Protein AF-0000000086526170 (afdb_homodimer)

Structure (mmCIF, N/CA/C/O backbone):
data_AF-0000000086526170-model_v1
#
loop_
_entity.id
_entity.type
_entity.pdbx_description
1 polymer 'Uncharacterized protein'
#
loop_
_atom_site.group_PDB
_atom_site.id
_atom_site.type_symbol
_atom_site.label_atom_id
_atom_site.label_alt_id
_atom_site.label_comp_id
_atom_site.label_asym_id
_atom_site.label_entity_id
_atom_site.label_seq_id
_atom_site.pdbx_PDB_ins_code
_atom_site.Cartn_x
_atom_site.Cartn_y
_atom_site.Cartn_z
_atom_site.occupancy
_atom_site.B_iso_or_equiv
_atom_site.auth_seq_id
_atom_site.auth_comp_id
_atom_site.auth_asym_id
_atom_site.auth_atom_id
_atom_site.pdbx_PDB_model_num
ATOM 1 N N . MET A 1 1 ? -28.219 -15.906 -1.294 1 28.83 1 MET A N 1
ATOM 2 C CA . MET A 1 1 ? -27.891 -16.219 -2.682 1 28.83 1 MET A CA 1
ATOM 3 C C . MET A 1 1 ? -26.672 -17.141 -2.758 1 28.83 1 MET A C 1
ATOM 5 O O . MET A 1 1 ? -25.672 -16.922 -2.064 1 28.83 1 MET A O 1
ATOM 9 N N . THR A 1 2 ? -26.734 -18.359 -3.404 1 30.91 2 THR A N 1
ATOM 10 C CA . THR A 1 2 ? -25.922 -19.578 -3.369 1 30.91 2 THR A CA 1
ATOM 11 C C . THR A 1 2 ? -24.547 -19.328 -4.008 1 30.91 2 THR A C 1
ATOM 13 O O . THR A 1 2 ? -24.469 -18.812 -5.121 1 30.91 2 THR A O 1
ATOM 16 N N . LEU A 1 3 ? -23.516 -19.047 -3.254 1 44.66 3 LEU A N 1
ATOM 17 C CA . LEU A 1 3 ? -22.156 -19.156 -3.744 1 44.66 3 LEU A CA 1
ATOM 18 C C . LEU A 1 3 ? -22.047 -20.188 -4.863 1 44.66 3 LEU A C 1
ATOM 20 O O . LEU A 1 3 ? -22.844 -21.109 -4.934 1 44.66 3 LEU A O 1
ATOM 24 N N . PRO A 1 4 ? -21.297 -19.781 -5.973 1 40.31 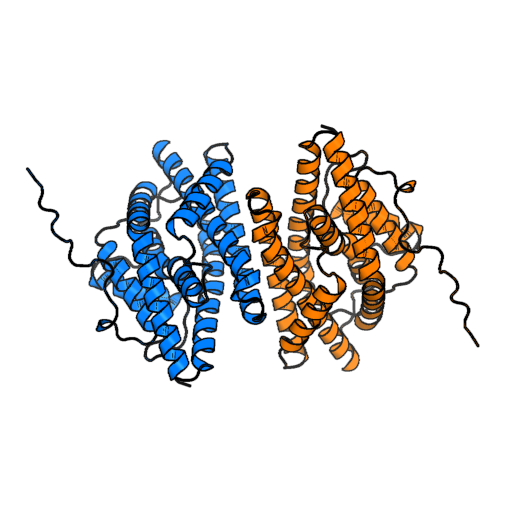4 PRO A N 1
ATOM 25 C CA . PRO A 1 4 ? -21.172 -20.844 -6.969 1 40.31 4 PRO A CA 1
ATOM 26 C C . PRO A 1 4 ? -21.094 -22.234 -6.344 1 40.31 4 PRO A C 1
ATOM 28 O O . PRO A 1 4 ? -20.578 -22.406 -5.238 1 40.31 4 PRO A O 1
ATOM 31 N N . ILE A 1 5 ? -21.75 -23.125 -6.848 1 37.59 5 ILE A N 1
ATOM 32 C CA . ILE A 1 5 ? -21.766 -24.531 -6.457 1 37.59 5 ILE A CA 1
ATOM 33 C C . ILE A 1 5 ? -20.328 -25.062 -6.422 1 37.59 5 ILE A C 1
ATOM 35 O O . ILE A 1 5 ? -19.609 -24.969 -7.41 1 37.59 5 ILE A O 1
ATOM 39 N N . GLY A 1 6 ? -19.781 -25.234 -5.133 1 40.94 6 GLY A N 1
ATOM 40 C CA . GLY A 1 6 ? -18.438 -25.734 -4.887 1 40.94 6 GLY A CA 1
ATOM 41 C C . GLY A 1 6 ? -17.547 -24.734 -4.164 1 40.94 6 GLY A C 1
ATOM 42 O O . GLY A 1 6 ? -16.406 -25.031 -3.846 1 40.94 6 GLY A O 1
ATOM 43 N N . ALA A 1 7 ? -17.906 -23.531 -4.238 1 45.88 7 ALA A N 1
ATOM 44 C CA . ALA A 1 7 ? -17.109 -22.609 -3.426 1 45.88 7 ALA A CA 1
ATOM 45 C C . ALA A 1 7 ? -17.141 -23 -1.954 1 45.88 7 ALA A C 1
ATOM 47 O O . ALA A 1 7 ? -18.188 -23.359 -1.419 1 45.88 7 ALA A O 1
ATOM 48 N N . PRO A 1 8 ? -15.984 -23.219 -1.424 1 47.62 8 PRO A N 1
ATOM 49 C CA . PRO A 1 8 ? -15.977 -23.594 -0.005 1 47.62 8 PRO A CA 1
ATOM 50 C C . PRO A 1 8 ? -16.719 -22.578 0.866 1 47.62 8 PRO A C 1
ATOM 52 O O . PRO A 1 8 ? -16.812 -21.406 0.5 1 47.62 8 PRO A O 1
ATOM 55 N N . ARG A 1 9 ? -17.328 -22.984 1.893 1 54.94 9 ARG A N 1
ATOM 56 C CA . ARG A 1 9 ? -18 -22.156 2.883 1 54.94 9 ARG A CA 1
ATOM 57 C C . ARG A 1 9 ? -17.062 -21.078 3.416 1 54.94 9 ARG A C 1
ATOM 59 O O . ARG A 1 9 ? -17.5 -19.938 3.662 1 54.94 9 ARG A O 1
ATOM 66 N N . GLU A 1 10 ? -15.781 -21.438 3.488 1 81.25 10 GLU A N 1
ATOM 67 C CA . GLU A 1 10 ? -14.828 -20.422 3.949 1 81.25 10 GLU A CA 1
ATOM 68 C C . GLU A 1 10 ? -13.523 -20.5 3.162 1 81.25 10 GLU A C 1
ATOM 70 O O . GLU A 1 10 ? -12.836 -21.516 3.186 1 81.25 10 GLU A O 1
ATOM 75 N N . TRP A 1 11 ? -13.383 -19.609 2.256 1 91.69 11 TRP A N 1
ATOM 76 C CA . TRP A 1 11 ? -12.133 -19.516 1.52 1 91.69 11 TRP A CA 1
ATOM 77 C C . TRP A 1 11 ? -11.016 -18.984 2.412 1 91.69 11 TRP A C 1
ATOM 79 O O . TRP A 1 11 ? -11.062 -17.844 2.859 1 91.69 11 TRP A O 1
ATOM 89 N N . ASN A 1 12 ? -10.055 -19.828 2.789 1 92.88 12 ASN A N 1
ATOM 90 C CA . ASN A 1 12 ? -8.898 -19.438 3.592 1 92.88 12 ASN A CA 1
ATOM 91 C C . ASN A 1 12 ? -7.668 -20.281 3.244 1 92.88 12 ASN A C 1
ATOM 93 O O . ASN A 1 12 ? -7.719 -21.125 2.354 1 92.88 12 ASN A O 1
ATOM 97 N N . GLY A 1 13 ? -6.641 -20.047 3.867 1 92.62 13 GLY A N 1
ATOM 98 C CA . GLY A 1 13 ? -5.383 -20.719 3.592 1 92.62 13 GLY A CA 1
ATOM 99 C C . GLY A 1 13 ? -5.445 -22.219 3.822 1 92.62 13 GLY A C 1
ATOM 100 O O . GLY A 1 13 ? -4.82 -23 3.094 1 92.62 13 GLY A O 1
ATOM 101 N N . GLN A 1 14 ? -6.199 -22.609 4.82 1 93.06 14 GLN A N 1
ATOM 102 C CA . GLN A 1 14 ? -6.34 -24.047 5.113 1 93.06 14 GLN A CA 1
ATOM 103 C C . GLN A 1 14 ? -7.047 -24.766 3.971 1 93.06 14 GLN A C 1
ATOM 105 O O . GLN A 1 14 ? -6.641 -25.859 3.584 1 93.06 14 GLN A O 1
ATOM 110 N N . PHE A 1 15 ? -8.086 -24.188 3.506 1 95.62 15 PHE A N 1
ATOM 111 C CA . PHE A 1 15 ? -8.789 -24.75 2.355 1 95.62 15 PHE A CA 1
ATOM 112 C C . PHE A 1 15 ? -7.863 -24.844 1.149 1 95.62 15 PHE A C 1
ATOM 114 O O . PHE A 1 15 ? -7.809 -25.875 0.487 1 95.62 15 PHE A O 1
ATOM 121 N N . GLU A 1 16 ? -7.102 -23.797 0.875 1 96.56 16 GLU A N 1
ATOM 122 C CA . GLU A 1 16 ? -6.211 -23.75 -0.28 1 96.56 16 GLU A CA 1
ATOM 123 C C . GLU A 1 16 ? -5.148 -24.844 -0.206 1 96.56 16 GLU A C 1
ATOM 125 O O . GLU A 1 16 ? -4.898 -25.547 -1.191 1 96.56 16 GLU A O 1
ATOM 130 N N . GLU A 1 17 ? -4.562 -24.953 0.935 1 96 17 GLU A N 1
ATOM 131 C CA . GLU A 1 17 ? -3.498 -25.938 1.095 1 96 17 GLU A CA 1
ATOM 132 C C . GLU A 1 17 ? -4.043 -27.359 0.994 1 96 17 GLU A C 1
ATOM 134 O O . GLU A 1 17 ? -3.42 -28.234 0.376 1 96 17 GLU A O 1
ATOM 139 N N . ALA A 1 18 ? -5.184 -27.641 1.654 1 96.88 18 ALA A N 1
ATOM 140 C CA . ALA A 1 18 ? -5.801 -28.953 1.577 1 96.88 18 ALA A CA 1
ATOM 141 C C . ALA A 1 18 ? -6.141 -29.312 0.135 1 96.88 18 ALA A C 1
ATOM 143 O O . ALA A 1 18 ? -5.91 -30.453 -0.3 1 96.88 18 ALA A O 1
ATOM 144 N N . LEU A 1 19 ? -6.711 -28.391 -0.515 1 97.31 19 LEU A N 1
ATOM 145 C CA . LEU A 1 19 ? -7.055 -28.609 -1.915 1 97.31 19 LEU A CA 1
ATOM 146 C C . LEU A 1 19 ? -5.805 -28.891 -2.74 1 97.31 19 LEU A C 1
ATOM 148 O O . LEU A 1 19 ? -5.816 -29.766 -3.607 1 97.31 19 LEU A O 1
ATOM 152 N N . PHE A 1 20 ? -4.773 -28.172 -2.492 1 98.31 20 PHE A N 1
ATOM 153 C CA . PHE A 1 20 ? -3.543 -28.391 -3.24 1 98.31 20 PHE A CA 1
ATOM 154 C C . PHE A 1 20 ? -3.02 -29.797 -3.021 1 98.31 20 PHE A C 1
ATOM 156 O O . PHE A 1 20 ? -2.588 -30.453 -3.969 1 98.31 20 PHE A O 1
ATOM 163 N N . LEU A 1 21 ? -2.969 -30.203 -1.79 1 98.56 21 LEU A N 1
ATOM 164 C CA . LEU A 1 21 ? -2.477 -31.547 -1.49 1 98.56 21 LEU A CA 1
ATOM 165 C C . LEU A 1 21 ? -3.305 -32.594 -2.215 1 98.56 21 LEU A C 1
ATOM 167 O O . LEU A 1 21 ? -2.756 -33.562 -2.746 1 98.56 21 LEU A O 1
ATOM 171 N N . ASP A 1 22 ? -4.602 -32.406 -2.209 1 98.12 22 ASP A N 1
ATOM 172 C CA . ASP A 1 22 ? -5.473 -33.312 -2.941 1 98.12 22 ASP A CA 1
ATOM 173 C C . ASP A 1 22 ? -5.113 -33.344 -4.426 1 98.12 22 ASP A C 1
ATOM 175 O O . ASP A 1 22 ? -5.008 -34.438 -5.023 1 98.12 22 ASP A O 1
ATOM 179 N N . VAL A 1 23 ? -4.906 -32.219 -4.984 1 97.94 23 VAL A N 1
ATOM 180 C CA . VAL A 1 23 ? -4.586 -32.094 -6.406 1 97.94 23 VAL A CA 1
ATOM 181 C C . VAL A 1 23 ? -3.223 -32.719 -6.688 1 97.94 23 VAL A C 1
ATOM 183 O O . VAL A 1 23 ? -3.074 -33.5 -7.625 1 97.94 23 VAL A O 1
ATOM 186 N N . ALA A 1 24 ? -2.248 -32.312 -5.879 1 98.44 24 ALA A N 1
ATOM 187 C CA . ALA A 1 24 ? -0.89 -32.812 -6.074 1 98.44 24 ALA A CA 1
ATOM 188 C C . ALA A 1 24 ? -0.852 -34.344 -6.016 1 98.44 24 ALA A C 1
ATOM 190 O O . ALA A 1 24 ? -0.197 -35 -6.84 1 98.44 24 ALA A O 1
ATOM 191 N N . ARG A 1 25 ? -1.596 -34.938 -5.164 1 98.25 25 ARG A N 1
ATOM 192 C CA . ARG A 1 25 ? -1.533 -36.375 -4.906 1 98.25 25 ARG A CA 1
ATOM 193 C C . ARG A 1 25 ? -2.307 -37.156 -5.961 1 98.25 25 ARG A C 1
ATOM 195 O O . ARG A 1 25 ? -2.16 -38.375 -6.07 1 98.25 25 ARG A O 1
ATOM 202 N N . ARG A 1 26 ? -3.178 -36.531 -6.703 1 97.56 26 ARG A N 1
ATOM 203 C CA . ARG A 1 26 ? -3.768 -37.156 -7.875 1 97.56 26 ARG A CA 1
ATOM 204 C C . ARG A 1 26 ? -2.699 -37.5 -8.914 1 97.56 26 ARG A C 1
ATOM 206 O O . ARG A 1 26 ? -2.842 -38.438 -9.672 1 97.56 26 ARG A O 1
ATOM 213 N N . HIS A 1 27 ? -1.649 -36.719 -8.938 1 97.06 27 HIS A N 1
ATOM 214 C CA . HIS A 1 27 ? -0.6 -36.875 -9.938 1 97.06 27 HIS A CA 1
ATOM 215 C C . HIS A 1 27 ? 0.65 -37.5 -9.328 1 97.06 27 HIS A C 1
ATOM 217 O O . HIS A 1 27 ? 1.419 -38.156 -10.023 1 97.06 27 HIS A O 1
ATOM 223 N N . ARG A 1 28 ? 0.835 -37.25 -8.086 1 97.12 28 ARG A N 1
ATOM 224 C CA . ARG A 1 28 ? 1.931 -37.781 -7.293 1 97.12 28 ARG A CA 1
ATOM 225 C C . ARG A 1 28 ? 1.433 -38.312 -5.941 1 97.12 28 ARG A C 1
ATOM 227 O O . ARG A 1 28 ? 1.545 -37.594 -4.934 1 97.12 28 ARG A O 1
ATOM 234 N N . PRO A 1 29 ? 1.065 -39.531 -5.867 1 97.12 29 PRO A N 1
ATOM 235 C CA . PRO A 1 29 ? 0.417 -40.062 -4.668 1 97.12 29 PRO A CA 1
ATOM 236 C C . PRO A 1 29 ? 1.277 -39.906 -3.416 1 97.12 29 PRO A C 1
ATOM 238 O O . PRO A 1 29 ? 0.747 -39.781 -2.309 1 97.12 29 PRO A O 1
ATOM 241 N N . ASP A 1 30 ? 2.57 -39.844 -3.551 1 95.88 30 ASP A N 1
ATOM 242 C CA . ASP A 1 30 ? 3.457 -39.75 -2.395 1 95.88 30 ASP A CA 1
ATOM 243 C C . ASP A 1 30 ? 3.914 -38.312 -2.141 1 95.88 30 ASP A C 1
ATOM 245 O O . ASP A 1 30 ? 4.922 -38.094 -1.464 1 95.88 30 ASP A O 1
ATOM 249 N N . PHE A 1 31 ? 3.26 -37.344 -2.746 1 97.94 31 PHE A N 1
ATOM 250 C CA . PHE A 1 31 ? 3.625 -35.938 -2.516 1 97.94 31 PHE A CA 1
ATOM 251 C C . PHE A 1 31 ? 3.549 -35.594 -1.031 1 97.94 31 PHE A C 1
ATOM 253 O O . PHE A 1 31 ? 2.525 -35.844 -0.386 1 97.94 31 PHE A O 1
ATOM 260 N N . PRO A 1 32 ? 4.496 -35.031 -0.467 1 97.5 32 PRO A N 1
ATOM 261 C CA . PRO A 1 32 ? 4.547 -34.844 0.983 1 97.5 32 PRO A CA 1
ATOM 262 C C . PRO A 1 32 ? 3.695 -33.656 1.445 1 97.5 32 PRO A C 1
ATOM 264 O O . PRO A 1 32 ? 3.568 -32.656 0.726 1 97.5 32 PRO A O 1
ATOM 267 N N . ALA A 1 33 ? 3.172 -33.719 2.609 1 96.81 33 ALA A N 1
ATOM 268 C CA . ALA A 1 33 ? 2.424 -32.625 3.217 1 96.81 33 ALA A CA 1
ATOM 269 C C . ALA A 1 33 ? 3.367 -31.578 3.797 1 96.81 33 ALA A C 1
ATOM 271 O O . ALA A 1 33 ? 3.002 -30.406 3.914 1 96.81 33 ALA A O 1
ATOM 272 N N . LYS A 1 34 ? 4.484 -31.984 4.23 1 94.69 34 LYS A N 1
ATOM 273 C CA . LYS A 1 34 ? 5.527 -31.125 4.789 1 94.69 34 LYS A CA 1
ATOM 274 C C . LYS A 1 34 ? 6.91 -31.703 4.547 1 94.69 34 LYS A C 1
ATOM 276 O O . LYS A 1 34 ? 7.039 -32.875 4.172 1 94.69 34 LYS A O 1
ATOM 281 N N . LEU A 1 35 ? 7.848 -30.906 4.754 1 93.44 35 LEU A N 1
ATOM 282 C CA . LEU A 1 35 ? 9.227 -31.375 4.625 1 93.44 35 LEU A CA 1
ATOM 283 C C . LEU A 1 35 ? 9.578 -32.344 5.75 1 93.44 35 LEU A C 1
ATOM 285 O O . LEU A 1 35 ? 9.211 -32.125 6.906 1 93.44 35 LEU A O 1
ATOM 289 N N . ALA A 1 36 ? 10.289 -33.375 5.336 1 90.56 36 ALA A N 1
ATOM 290 C CA . ALA A 1 36 ? 10.789 -34.312 6.332 1 90.56 36 ALA A CA 1
ATOM 291 C C . ALA A 1 36 ? 12 -33.75 7.066 1 90.56 36 ALA A C 1
ATOM 293 O O . ALA A 1 36 ? 12.195 -34 8.25 1 90.56 36 ALA A O 1
ATOM 294 N N . THR A 1 37 ? 12.82 -33.062 6.375 1 92.81 37 THR A N 1
ATOM 295 C CA . THR A 1 37 ? 14.039 -32.438 6.887 1 92.81 37 THR A CA 1
ATOM 296 C C . THR A 1 37 ? 14.102 -30.969 6.492 1 92.81 37 THR A C 1
ATOM 298 O O . THR A 1 37 ? 13.852 -30.625 5.336 1 92.81 37 THR A O 1
ATOM 301 N N . PRO A 1 38 ? 14.43 -30.141 7.484 1 91.69 38 PRO A N 1
ATOM 302 C CA . PRO A 1 38 ? 14.57 -28.734 7.117 1 91.69 38 PRO A CA 1
ATOM 303 C C . PRO A 1 38 ? 15.594 -28.516 6.004 1 91.69 38 PRO A C 1
ATOM 305 O O . PRO A 1 38 ? 16.609 -29.203 5.949 1 91.69 38 PRO A O 1
ATOM 308 N N . PRO A 1 39 ? 15.312 -27.562 5.168 1 94.88 39 PRO A N 1
ATOM 309 C CA . PRO A 1 39 ? 16.266 -27.281 4.094 1 94.88 39 PRO A CA 1
ATOM 310 C C . PRO A 1 39 ? 17.625 -26.828 4.617 1 94.88 39 PRO A C 1
ATOM 312 O O . PRO A 1 39 ? 17.703 -26.125 5.629 1 94.88 39 PRO A O 1
ATOM 315 N N . ARG A 1 40 ? 18.656 -27.219 4.031 1 96.38 40 ARG A N 1
ATOM 316 C CA . ARG A 1 40 ? 19.984 -26.734 4.379 1 96.38 40 ARG A CA 1
ATOM 317 C C . ARG A 1 40 ? 20.234 -25.359 3.773 1 96.38 40 ARG A C 1
ATOM 319 O O . ARG A 1 40 ? 19.562 -24.953 2.82 1 96.38 40 ARG A O 1
ATOM 326 N N . GLU A 1 41 ? 21.266 -24.75 4.344 1 96.12 41 GLU A N 1
ATOM 327 C CA . GLU A 1 41 ? 21.719 -23.484 3.764 1 96.12 41 GLU A CA 1
ATOM 328 C C . GLU A 1 41 ? 22.469 -23.734 2.457 1 96.12 41 GLU A C 1
ATOM 330 O O . GLU A 1 41 ? 22.953 -24.844 2.203 1 96.12 41 GLU A O 1
ATOM 335 N N . PRO A 1 42 ? 22.562 -22.703 1.6 1 95.31 42 PRO A N 1
ATOM 336 C CA . PRO A 1 42 ? 23.406 -22.828 0.413 1 95.31 42 PRO A CA 1
ATOM 337 C C . PRO A 1 42 ? 24.859 -23.156 0.757 1 95.31 42 PRO A C 1
ATOM 339 O O . PRO A 1 42 ? 25.406 -22.609 1.722 1 95.31 42 PRO A O 1
ATOM 342 N N . HIS A 1 43 ? 25.516 -24.031 -0.065 1 93.5 43 HIS A N 1
ATOM 343 C CA . HIS A 1 43 ? 26.812 -24.594 0.298 1 93.5 43 HIS A CA 1
ATOM 344 C C . HIS A 1 43 ? 27.938 -23.875 -0.437 1 93.5 43 HIS A C 1
ATOM 346 O O . HIS A 1 43 ? 29.109 -23.969 -0.033 1 93.5 43 HIS A O 1
ATOM 352 N N . ASN A 1 44 ? 27.656 -23.281 -1.481 1 94.19 44 ASN A N 1
ATOM 353 C CA . ASN A 1 44 ? 28.703 -22.688 -2.291 1 94.19 44 ASN A CA 1
ATOM 354 C C . ASN A 1 44 ? 28.234 -21.406 -2.961 1 94.19 44 ASN A C 1
ATOM 356 O O . ASN A 1 44 ? 27.078 -21.016 -2.84 1 94.19 44 ASN A O 1
ATOM 360 N N . ASP A 1 45 ? 29.172 -20.812 -3.627 1 94.94 45 ASP A N 1
ATOM 361 C CA . ASP A 1 45 ? 28.938 -19.5 -4.227 1 94.94 45 ASP A CA 1
ATOM 362 C C . ASP A 1 45 ? 27.859 -19.594 -5.316 1 94.94 45 ASP A C 1
ATOM 364 O O . ASP A 1 45 ? 27.078 -18.656 -5.5 1 94.94 45 ASP A O 1
ATOM 368 N N . ASP A 1 46 ? 27.891 -20.719 -5.953 1 96.25 46 ASP A N 1
ATOM 369 C CA . ASP A 1 46 ? 26.922 -20.891 -7.027 1 96.25 46 ASP A CA 1
ATOM 370 C C . ASP A 1 46 ? 25.484 -20.938 -6.477 1 96.25 46 ASP A C 1
ATOM 372 O O . ASP A 1 46 ? 24.578 -20.328 -7.035 1 96.25 46 ASP A O 1
ATOM 376 N N . GLU A 1 47 ? 25.328 -21.656 -5.414 1 97.19 47 GLU A N 1
ATOM 377 C CA . GLU A 1 47 ? 24 -21.734 -4.789 1 97.19 47 GLU A CA 1
ATOM 378 C C . GLU A 1 47 ? 23.594 -20.391 -4.207 1 97.19 47 GLU A C 1
ATOM 380 O O . GLU A 1 47 ? 22.422 -20 -4.281 1 97.19 47 GLU A O 1
ATOM 385 N N . LEU A 1 48 ? 24.562 -19.672 -3.688 1 96.56 48 LEU A N 1
ATOM 386 C CA . LEU A 1 48 ? 24.266 -18.359 -3.146 1 96.56 48 LEU A CA 1
ATOM 387 C C . LEU A 1 48 ? 23.859 -17.391 -4.254 1 96.56 48 LEU A C 1
ATOM 389 O O . LEU A 1 48 ? 22.922 -16.594 -4.074 1 96.56 48 LEU A O 1
ATOM 393 N N . ALA A 1 49 ? 24.547 -17.5 -5.32 1 97.25 49 ALA A N 1
ATOM 394 C CA . ALA A 1 49 ? 24.219 -16.672 -6.473 1 97.25 49 ALA A CA 1
ATOM 395 C C . ALA A 1 49 ? 22.812 -17 -6.984 1 97.25 49 ALA A C 1
ATOM 397 O O . ALA A 1 49 ? 22.078 -16.094 -7.406 1 97.25 49 ALA A O 1
ATOM 398 N N . ALA A 1 50 ? 22.469 -18.234 -6.973 1 97.81 50 ALA A N 1
ATOM 399 C CA . ALA A 1 50 ? 21.141 -18.656 -7.406 1 97.81 50 ALA A CA 1
ATOM 400 C C . ALA A 1 50 ? 20.047 -18.109 -6.48 1 97.81 50 ALA A C 1
ATOM 402 O O . ALA A 1 50 ? 18.984 -17.703 -6.941 1 97.81 50 ALA A O 1
ATOM 403 N N . VAL A 1 51 ? 20.375 -18.109 -5.215 1 97.62 51 VAL A N 1
ATOM 404 C CA . VAL A 1 51 ? 19.453 -17.547 -4.238 1 97.62 51 VAL A CA 1
ATOM 405 C C . VAL A 1 51 ? 19.266 -16.062 -4.48 1 97.62 51 VAL A C 1
ATOM 407 O O . VAL A 1 51 ? 18.141 -15.547 -4.465 1 97.62 51 VAL A O 1
ATOM 410 N N . ALA A 1 52 ? 20.359 -15.352 -4.723 1 98.19 52 ALA A N 1
ATOM 411 C CA . ALA A 1 52 ? 20.281 -13.922 -5.016 1 98.19 52 ALA A CA 1
ATOM 412 C C . ALA A 1 52 ? 19.453 -13.656 -6.266 1 98.19 52 ALA A C 1
ATOM 414 O O . ALA A 1 52 ? 18.656 -12.711 -6.305 1 98.19 52 ALA A O 1
ATOM 415 N N . ASP A 1 53 ? 19.625 -14.508 -7.223 1 98.31 53 ASP A N 1
ATOM 416 C CA . ASP A 1 53 ? 18.859 -14.391 -8.453 1 98.31 53 ASP A CA 1
ATOM 417 C C . ASP A 1 53 ? 17.375 -14.586 -8.195 1 98.31 53 ASP A C 1
ATOM 419 O O . ASP A 1 53 ? 16.531 -13.875 -8.758 1 98.31 53 ASP A O 1
ATOM 423 N N . TYR A 1 54 ? 17.078 -15.5 -7.359 1 97.81 54 TYR A N 1
ATOM 424 C CA . TYR A 1 54 ? 15.68 -15.766 -7.004 1 97.81 54 TYR A CA 1
ATOM 425 C C . TYR A 1 54 ? 15.047 -14.539 -6.355 1 97.81 54 TYR A C 1
ATOM 427 O O . TYR A 1 54 ? 13.938 -14.141 -6.719 1 97.81 54 TYR A O 1
ATOM 435 N N . TYR A 1 55 ? 15.766 -13.953 -5.426 1 97.75 55 TYR A N 1
ATOM 436 C CA . TYR A 1 55 ? 15.195 -12.812 -4.719 1 97.75 55 TYR A CA 1
ATOM 437 C C . TYR A 1 55 ? 15.117 -11.594 -5.625 1 97.75 55 TYR A C 1
ATOM 439 O O . TYR A 1 55 ? 14.227 -10.75 -5.469 1 97.75 55 TYR A O 1
ATOM 447 N N . THR A 1 56 ? 16 -11.484 -6.594 1 98.69 56 THR A N 1
ATOM 448 C CA . THR A 1 56 ? 15.898 -10.438 -7.594 1 98.69 56 THR A CA 1
ATOM 449 C C . THR A 1 56 ? 14.617 -10.594 -8.414 1 98.69 56 THR A C 1
ATOM 451 O O . THR A 1 56 ? 13.883 -9.625 -8.625 1 98.69 56 THR A O 1
ATOM 454 N N . LYS A 1 57 ? 14.344 -11.781 -8.781 1 98.06 57 LYS A N 1
ATOM 455 C CA . LYS A 1 57 ? 13.141 -12.078 -9.547 1 98.06 57 LYS A CA 1
ATOM 456 C C . LYS A 1 57 ? 11.883 -11.875 -8.703 1 98.06 57 LYS A C 1
ATOM 458 O O . LYS A 1 57 ? 10.867 -11.375 -9.203 1 98.06 57 LYS A O 1
ATOM 463 N N . MET A 1 58 ? 11.961 -12.281 -7.469 1 96.56 58 MET A N 1
ATOM 464 C CA . MET A 1 58 ? 10.836 -12.07 -6.559 1 96.56 58 MET A CA 1
ATOM 465 C C . MET A 1 58 ? 10.539 -10.586 -6.398 1 96.56 58 MET A C 1
ATOM 467 O O . MET A 1 58 ? 9.383 -10.172 -6.457 1 96.56 58 MET A O 1
ATOM 471 N N . ALA A 1 59 ? 11.602 -9.797 -6.219 1 98.31 59 ALA A N 1
ATOM 472 C CA . ALA A 1 59 ? 11.438 -8.352 -6.07 1 98.31 59 ALA A CA 1
ATOM 473 C C . ALA A 1 59 ? 10.812 -7.742 -7.324 1 98.31 59 ALA A C 1
ATOM 475 O O . ALA A 1 59 ? 9.961 -6.855 -7.227 1 98.31 59 ALA A O 1
ATOM 476 N N . SER A 1 60 ? 11.227 -8.195 -8.5 1 98.69 60 SER A N 1
ATOM 477 C CA . SER A 1 60 ? 10.672 -7.688 -9.75 1 98.69 60 SER A CA 1
ATOM 478 C C . SER A 1 60 ? 9.203 -8.07 -9.891 1 98.69 60 SER A C 1
ATOM 480 O O . SER A 1 60 ? 8.391 -7.254 -10.336 1 98.69 60 SER A O 1
ATOM 482 N N . HIS A 1 61 ? 8.906 -9.297 -9.57 1 97.62 61 HIS A N 1
ATOM 483 C CA . HIS A 1 61 ? 7.535 -9.797 -9.602 1 97.62 61 HIS A CA 1
ATOM 484 C C . HIS A 1 61 ? 6.621 -8.945 -8.719 1 97.62 61 HIS A C 1
ATOM 486 O O . HIS A 1 61 ? 5.559 -8.508 -9.164 1 97.62 61 HIS A O 1
ATOM 492 N N . ASP A 1 62 ? 7.055 -8.695 -7.547 1 98 62 ASP A N 1
ATOM 493 C CA . ASP A 1 62 ? 6.258 -7.934 -6.586 1 98 62 ASP A CA 1
ATOM 494 C C . ASP A 1 62 ? 6.141 -6.469 -7.004 1 98 62 ASP A C 1
ATOM 496 O O . ASP A 1 62 ? 5.086 -5.855 -6.848 1 98 62 ASP A O 1
ATOM 500 N N . LEU A 1 63 ? 7.207 -5.895 -7.512 1 98.81 63 LEU A N 1
ATOM 501 C CA . LEU A 1 63 ? 7.133 -4.516 -7.988 1 98.81 63 LEU A CA 1
ATOM 502 C C . LEU A 1 63 ? 6.191 -4.406 -9.188 1 98.81 63 LEU A C 1
ATOM 504 O O . LEU A 1 63 ? 5.469 -3.418 -9.32 1 98.81 63 LEU A O 1
ATOM 508 N N . PHE A 1 64 ? 6.227 -5.383 -10.039 1 98.81 64 PHE A N 1
ATOM 509 C CA . PHE A 1 64 ? 5.285 -5.422 -11.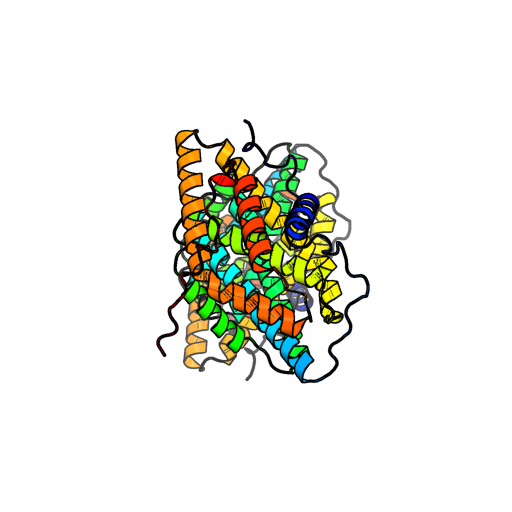156 1 98.81 64 PHE A CA 1
ATOM 510 C C . PHE A 1 64 ? 3.848 -5.406 -10.656 1 98.81 64 PHE A C 1
ATOM 512 O O . PHE A 1 64 ? 3.01 -4.668 -11.18 1 98.81 64 PHE A O 1
ATOM 519 N N . ILE A 1 65 ? 3.543 -6.184 -9.617 1 98.56 65 ILE A N 1
ATOM 520 C CA . ILE A 1 65 ? 2.207 -6.23 -9.031 1 98.56 65 ILE A CA 1
ATOM 521 C C . ILE A 1 65 ? 1.853 -4.867 -8.445 1 98.56 65 ILE A C 1
ATOM 523 O O . ILE A 1 65 ? 0.724 -4.395 -8.602 1 98.56 65 ILE A O 1
ATOM 527 N N . VAL A 1 66 ? 2.816 -4.238 -7.805 1 98.88 66 VAL A N 1
ATOM 528 C CA . VAL A 1 66 ? 2.615 -2.902 -7.254 1 98.88 66 VAL A CA 1
ATOM 529 C C . VAL A 1 66 ? 2.156 -1.953 -8.359 1 98.88 66 VAL A C 1
ATOM 531 O O . VAL A 1 66 ? 1.189 -1.207 -8.188 1 98.88 66 VAL A O 1
ATOM 534 N N . GLN A 1 67 ? 2.807 -2.008 -9.469 1 98.88 67 GLN A N 1
ATOM 535 C CA . GLN A 1 67 ? 2.496 -1.107 -10.578 1 98.88 67 GLN A CA 1
ATOM 536 C C . GLN A 1 67 ? 1.11 -1.396 -11.148 1 98.88 67 GLN A C 1
ATOM 538 O O . GLN A 1 67 ? 0.332 -0.475 -11.398 1 98.88 67 GLN A O 1
ATOM 543 N N . VAL A 1 68 ? 0.782 -2.629 -11.305 1 98.88 68 VAL A N 1
ATOM 544 C CA . VAL A 1 68 ? -0.507 -3.021 -11.867 1 98.88 68 VAL A CA 1
ATOM 545 C C . VAL A 1 68 ? -1.632 -2.6 -10.922 1 98.88 68 VAL A C 1
ATOM 547 O O . VAL A 1 68 ? -2.621 -2.004 -11.352 1 98.88 68 VAL A O 1
ATOM 550 N N . VAL A 1 69 ? -1.458 -2.908 -9.672 1 98.88 69 VAL A N 1
ATOM 551 C CA . VAL A 1 69 ? -2.51 -2.66 -8.695 1 98.88 69 VAL A CA 1
ATOM 552 C C . VAL A 1 69 ? -2.691 -1.157 -8.5 1 98.88 69 VAL A C 1
ATOM 554 O O . VAL A 1 69 ? -3.816 -0.677 -8.344 1 98.88 69 VAL A O 1
ATOM 557 N N . ALA A 1 70 ? -1.567 -0.432 -8.508 1 98.88 70 ALA A N 1
ATOM 558 C CA . ALA A 1 70 ? -1.682 1.022 -8.438 1 98.88 70 ALA A CA 1
ATOM 559 C C . ALA A 1 70 ? -2.527 1.563 -9.586 1 98.88 70 ALA A C 1
ATOM 561 O O . ALA A 1 70 ? -3.426 2.381 -9.375 1 98.88 70 ALA A O 1
ATOM 562 N N . LYS A 1 71 ? -2.271 1.132 -10.75 1 98.69 71 LYS A N 1
ATOM 563 C CA . LYS A 1 71 ? -3.033 1.558 -11.922 1 98.69 71 LYS A CA 1
ATOM 564 C C . LYS A 1 71 ? -4.504 1.169 -11.789 1 98.69 71 LYS A C 1
ATOM 566 O O . LYS A 1 71 ? -5.391 1.954 -12.133 1 98.69 71 LYS A O 1
ATOM 571 N N . ALA A 1 72 ? -4.758 -0.012 -11.32 1 98.81 72 ALA A N 1
ATOM 572 C CA . ALA A 1 72 ? -6.125 -0.509 -11.195 1 98.81 72 ALA A CA 1
ATOM 573 C C . ALA A 1 72 ? -6.922 0.326 -10.195 1 98.81 72 ALA A C 1
ATOM 575 O O . ALA A 1 72 ? -8.109 0.583 -10.398 1 98.81 72 ALA A O 1
ATOM 576 N N . ILE A 1 73 ? -6.281 0.701 -9.094 1 98.81 73 ILE A N 1
ATOM 577 C CA . ILE A 1 73 ? -6.945 1.533 -8.094 1 98.81 73 ILE A CA 1
ATOM 578 C C . ILE A 1 73 ? -7.406 2.84 -8.734 1 98.81 73 ILE A C 1
ATOM 580 O O . ILE A 1 73 ? -8.516 3.305 -8.477 1 98.81 73 ILE A O 1
ATOM 584 N N . ASP A 1 74 ? -6.59 3.385 -9.602 1 97.75 74 ASP A N 1
ATOM 585 C CA . ASP A 1 74 ? -6.855 4.684 -10.211 1 97.75 74 ASP A CA 1
ATOM 586 C C . ASP A 1 74 ? -7.848 4.555 -11.367 1 97.75 74 ASP A C 1
ATOM 588 O O . ASP A 1 74 ? -8.586 5.496 -11.664 1 97.75 74 ASP A O 1
ATOM 592 N N . THR A 1 75 ? -7.953 3.422 -12.023 1 98.31 75 THR A N 1
ATOM 593 C CA . THR A 1 75 ? -8.703 3.34 -13.273 1 98.31 75 THR A CA 1
ATOM 594 C C . THR A 1 75 ? -9.875 2.369 -13.133 1 98.31 75 THR A C 1
ATOM 596 O O . THR A 1 75 ? -11.016 2.789 -12.922 1 98.31 75 THR A O 1
ATOM 599 N N . LEU A 1 76 ? -9.617 1.11 -12.961 1 98.62 76 LEU A N 1
ATOM 600 C CA . LEU A 1 76 ? -10.625 0.058 -13.031 1 98.62 76 LEU A CA 1
ATOM 601 C C . LEU A 1 76 ? -11.555 0.118 -11.82 1 98.62 76 LEU A C 1
ATOM 603 O O . LEU A 1 76 ? -12.75 -0.171 -11.938 1 98.62 76 LEU A O 1
ATOM 607 N N . PHE A 1 77 ? -11.016 0.502 -10.711 1 98.56 77 PHE A N 1
ATOM 608 C CA . PHE A 1 77 ? -11.805 0.416 -9.484 1 98.56 77 PHE A CA 1
ATOM 609 C C . PHE A 1 77 ? -11.945 1.787 -8.836 1 98.56 77 PHE A C 1
ATOM 611 O O . PHE A 1 77 ? -12.078 1.893 -7.613 1 98.56 77 PHE A O 1
ATOM 618 N N . ARG A 1 78 ? -11.898 2.791 -9.641 1 97.19 78 ARG A N 1
ATOM 619 C CA . ARG A 1 78 ? -11.984 4.18 -9.211 1 97.19 78 ARG A CA 1
ATOM 620 C C . ARG A 1 78 ? -13.25 4.43 -8.391 1 97.19 78 ARG A C 1
ATOM 622 O O . ARG A 1 78 ? -13.266 5.289 -7.512 1 97.19 78 ARG A O 1
ATOM 629 N N . ASP A 1 79 ? -14.289 3.658 -8.609 1 97 79 ASP A N 1
ATOM 630 C CA . ASP A 1 79 ? -15.578 3.916 -7.98 1 97 79 ASP A CA 1
ATOM 631 C C . ASP A 1 79 ? -15.898 2.848 -6.938 1 97 79 ASP A C 1
ATOM 633 O O . ASP A 1 79 ? -17.062 2.68 -6.551 1 97 79 ASP A O 1
ATOM 637 N N . ASP A 1 80 ? -14.953 2.086 -6.539 1 98.12 80 ASP A N 1
ATOM 638 C CA . ASP A 1 80 ? -15.156 1.041 -5.543 1 98.12 80 ASP A CA 1
ATOM 639 C C . ASP A 1 80 ? -14.211 1.222 -4.355 1 98.12 80 ASP A C 1
ATOM 641 O O . ASP A 1 80 ? -13.219 0.495 -4.223 1 98.12 80 ASP A O 1
ATOM 645 N N . PRO A 1 81 ? -14.562 2.133 -3.441 1 98.5 81 PRO A N 1
ATOM 646 C CA . PRO A 1 81 ? -13.68 2.428 -2.312 1 98.5 81 PRO A CA 1
ATOM 647 C C . PRO A 1 81 ? -13.391 1.201 -1.45 1 98.5 81 PRO A C 1
ATOM 649 O O . PRO A 1 81 ? -12.312 1.085 -0.875 1 98.5 81 PRO A O 1
ATOM 652 N N . HIS A 1 82 ? -14.359 0.316 -1.338 1 98.25 82 HIS A N 1
ATOM 653 C CA . HIS A 1 82 ? -14.148 -0.898 -0.558 1 98.25 82 HIS A CA 1
ATOM 654 C C . HIS A 1 82 ? -13.023 -1.741 -1.146 1 98.25 82 HIS A C 1
ATOM 656 O O . HIS A 1 82 ? -12.117 -2.172 -0.421 1 98.25 82 HIS A O 1
ATOM 662 N N . PHE A 1 83 ? -13.094 -1.962 -2.445 1 98.69 83 PHE A N 1
ATOM 663 C CA . PHE A 1 83 ? -12.07 -2.785 -3.08 1 98.69 83 PHE A CA 1
ATOM 664 C C . PHE A 1 83 ? -10.734 -2.047 -3.139 1 98.69 83 PHE A C 1
ATOM 666 O O . PHE A 1 83 ? -9.672 -2.668 -3.072 1 98.69 83 PHE A O 1
ATOM 673 N N . GLN A 1 84 ? -10.734 -0.695 -3.273 1 98.88 84 GLN A N 1
ATOM 674 C CA . GLN A 1 84 ? -9.5 0.083 -3.207 1 98.88 84 GLN A CA 1
ATOM 675 C C . GLN A 1 84 ? -8.75 -0.186 -1.907 1 98.88 84 GLN A C 1
ATOM 677 O O . GLN A 1 84 ? -7.523 -0.302 -1.906 1 98.88 84 GLN A O 1
ATOM 682 N N . LEU A 1 85 ? -9.461 -0.291 -0.86 1 98.62 85 LEU A N 1
ATOM 683 C CA . LEU A 1 85 ? -8.82 -0.532 0.43 1 98.62 85 LEU A CA 1
ATOM 684 C C . LEU A 1 85 ? -8.227 -1.936 0.489 1 98.62 85 LEU A C 1
ATOM 686 O O . LEU A 1 85 ? -7.148 -2.135 1.051 1 98.62 85 LEU A O 1
ATOM 690 N N . ILE A 1 86 ? -8.898 -2.902 -0.091 1 98.12 86 ILE A N 1
ATOM 691 C CA . ILE A 1 86 ? -8.352 -4.254 -0.174 1 98.12 86 ILE A CA 1
ATOM 692 C C . ILE A 1 86 ? -7.074 -4.246 -1.006 1 98.12 86 ILE A C 1
ATOM 694 O O . ILE A 1 86 ? -6.055 -4.805 -0.593 1 98.12 86 ILE A O 1
ATOM 698 N N . LEU A 1 87 ? -7.121 -3.545 -2.129 1 98.81 87 LEU A N 1
ATOM 699 C CA . LEU A 1 87 ? -5.984 -3.48 -3.039 1 98.81 87 LEU A CA 1
ATOM 700 C C . LEU A 1 87 ? -4.836 -2.697 -2.418 1 98.81 87 LEU A C 1
ATOM 702 O O . LEU A 1 87 ? -3.666 -3.006 -2.658 1 98.81 87 LEU A O 1
ATOM 706 N N . SER A 1 88 ? -5.176 -1.715 -1.613 1 98.56 88 SER A N 1
ATOM 707 C CA . SER A 1 88 ? -4.117 -0.954 -0.953 1 98.56 88 SER A CA 1
ATOM 708 C C . SER A 1 88 ? -3.305 -1.838 -0.015 1 98.56 88 SER A C 1
ATOM 710 O O . SER A 1 88 ? -2.084 -1.688 0.084 1 98.56 88 SER A O 1
ATOM 712 N N . ARG A 1 89 ? -3.988 -2.713 0.646 1 97.5 89 ARG A N 1
ATOM 713 C CA . ARG A 1 89 ? -3.285 -3.662 1.506 1 97.5 89 ARG A CA 1
ATOM 714 C C . ARG A 1 89 ? -2.383 -4.578 0.687 1 97.5 89 ARG A C 1
ATOM 716 O O . ARG A 1 89 ? -1.23 -4.812 1.057 1 97.5 89 ARG A O 1
ATOM 723 N N . GLN A 1 90 ? -2.91 -5.078 -0.381 1 98.25 90 GLN A N 1
ATOM 724 C CA . GLN A 1 90 ? -2.105 -5.922 -1.257 1 98.25 90 GLN A CA 1
ATOM 725 C C . GLN A 1 90 ? -0.876 -5.176 -1.765 1 98.25 90 GLN A C 1
ATOM 727 O O . GLN A 1 90 ? 0.242 -5.691 -1.701 1 98.25 90 GLN A O 1
ATOM 732 N N . LEU A 1 91 ? -1.128 -3.996 -2.309 1 98.62 91 LEU A N 1
ATOM 733 C CA . LEU A 1 91 ? -0.059 -3.189 -2.889 1 98.62 91 LEU A CA 1
ATOM 734 C C . LEU A 1 91 ? 1.026 -2.902 -1.855 1 98.62 91 LEU A C 1
ATOM 736 O O . LEU A 1 91 ? 2.217 -3.023 -2.15 1 98.62 91 LEU A O 1
ATOM 740 N N . GLY A 1 92 ? 0.62 -2.535 -0.635 1 97.44 92 GLY A N 1
ATOM 741 C CA . GLY A 1 92 ? 1.585 -2.314 0.43 1 97.44 92 GLY A CA 1
ATOM 742 C C . GLY A 1 92 ? 2.395 -3.551 0.768 1 97.44 92 GLY A C 1
ATOM 743 O O . GLY A 1 92 ? 3.611 -3.473 0.952 1 97.44 92 GLY A O 1
ATOM 744 N N . ASP A 1 93 ? 1.749 -4.66 0.833 1 95.88 93 ASP A N 1
ATOM 745 C CA . ASP A 1 93 ? 2.406 -5.918 1.182 1 95.88 93 ASP A CA 1
ATOM 746 C C . ASP A 1 93 ? 3.391 -6.34 0.095 1 95.88 93 ASP A C 1
ATOM 748 O O . ASP A 1 93 ? 4.531 -6.703 0.39 1 95.88 93 ASP A O 1
ATOM 752 N N . ASP A 1 94 ? 2.959 -6.273 -1.136 1 97.44 94 ASP A N 1
ATOM 753 C CA . ASP A 1 94 ? 3.838 -6.664 -2.234 1 97.44 94 ASP A CA 1
ATOM 754 C C . ASP A 1 94 ? 5.023 -5.707 -2.355 1 97.44 94 ASP A C 1
ATOM 756 O O . ASP A 1 94 ? 6.129 -6.125 -2.697 1 97.44 94 ASP A O 1
ATOM 760 N N . GLY A 1 95 ? 4.734 -4.457 -2.115 1 97.62 95 GLY A N 1
ATOM 761 C CA . GLY A 1 95 ? 5.852 -3.525 -2.055 1 97.62 95 GLY A CA 1
ATOM 762 C C . GLY A 1 95 ? 6.867 -3.881 -0.987 1 97.62 95 GLY A C 1
ATOM 763 O O . GLY A 1 95 ? 8.078 -3.828 -1.23 1 97.62 95 GLY A O 1
ATOM 764 N N . ALA A 1 96 ? 6.383 -4.184 0.181 1 94.75 96 ALA A N 1
ATOM 765 C CA . ALA A 1 96 ? 7.27 -4.574 1.275 1 94.75 96 ALA A CA 1
ATOM 766 C C . ALA A 1 96 ? 8.07 -5.82 0.913 1 94.75 96 ALA A C 1
ATOM 768 O O . ALA A 1 96 ? 9.258 -5.918 1.233 1 94.75 96 ALA A O 1
ATOM 769 N N . HIS A 1 97 ? 7.434 -6.758 0.248 1 95.38 97 HIS A N 1
ATOM 770 C CA . HIS A 1 97 ? 8.117 -7.973 -0.174 1 95.38 97 HIS A CA 1
ATOM 771 C C . HIS A 1 97 ? 9.227 -7.664 -1.176 1 95.38 97 HIS A C 1
ATOM 773 O O . HIS A 1 97 ? 10.312 -8.25 -1.112 1 95.38 97 HIS A O 1
ATOM 779 N N . ALA A 1 98 ? 8.922 -6.797 -2.055 1 97.5 98 ALA A N 1
ATOM 780 C CA . ALA A 1 98 ? 9.938 -6.383 -3.018 1 97.5 98 ALA A CA 1
ATOM 781 C C . ALA A 1 98 ? 11.141 -5.773 -2.312 1 97.5 98 ALA A C 1
ATOM 783 O O . ALA A 1 98 ? 12.289 -6.074 -2.658 1 97.5 98 ALA A O 1
ATOM 784 N N . VAL A 1 99 ? 10.898 -4.973 -1.31 1 96.38 99 VAL A N 1
ATOM 785 C CA . VAL A 1 99 ? 11.977 -4.312 -0.575 1 96.38 99 VAL A CA 1
ATOM 786 C C . VAL A 1 99 ? 12.789 -5.348 0.195 1 96.38 99 VAL A C 1
ATOM 788 O O . VAL A 1 99 ? 14.023 -5.293 0.212 1 96.38 99 VAL A O 1
ATOM 791 N N . ILE A 1 100 ? 12.125 -6.277 0.801 1 95.06 100 ILE A N 1
ATOM 792 C CA . ILE A 1 100 ? 12.797 -7.324 1.556 1 95.06 100 ILE A CA 1
ATOM 793 C C . ILE A 1 100 ? 13.695 -8.133 0.622 1 95.06 100 ILE A C 1
ATOM 795 O O . ILE A 1 100 ? 14.844 -8.438 0.959 1 95.06 100 ILE A O 1
ATOM 799 N N . GLY A 1 101 ? 13.156 -8.484 -0.548 1 95.94 101 GLY A N 1
ATOM 800 C CA . GLY A 1 101 ? 13.961 -9.18 -1.535 1 95.94 101 GLY A CA 1
ATOM 801 C C . GLY A 1 101 ? 15.172 -8.383 -1.987 1 95.94 101 GLY A C 1
ATOM 802 O O . GLY A 1 101 ? 16.281 -8.914 -2.066 1 95.94 101 GLY A O 1
ATOM 803 N N . ARG A 1 102 ? 14.969 -7.152 -2.254 1 98 102 ARG A N 1
ATOM 804 C CA . ARG A 1 102 ? 16.047 -6.25 -2.666 1 98 102 ARG A CA 1
ATOM 805 C C . ARG A 1 102 ? 17.125 -6.172 -1.6 1 98 102 ARG A C 1
ATOM 807 O O . ARG A 1 102 ? 18.312 -6.285 -1.906 1 98 102 ARG A O 1
ATOM 814 N N . GLU A 1 103 ? 16.719 -6.004 -0.368 1 96.62 103 GLU A N 1
ATOM 815 C CA . GLU A 1 103 ? 17.672 -5.906 0.734 1 96.62 103 GLU A CA 1
ATOM 816 C C . GLU A 1 103 ? 18.453 -7.207 0.916 1 96.62 103 GLU A C 1
ATOM 818 O O . GLU A 1 103 ? 19.656 -7.188 1.189 1 96.62 103 GLU A O 1
ATOM 823 N N . ARG A 1 104 ? 17.781 -8.297 0.758 1 96.75 104 ARG A N 1
ATOM 824 C CA . ARG A 1 104 ? 18.453 -9.594 0.901 1 96.75 104 ARG A CA 1
ATOM 825 C C . ARG A 1 104 ? 19.516 -9.781 -0.172 1 96.75 104 ARG A C 1
ATOM 827 O O . ARG A 1 104 ? 20.609 -10.281 0.109 1 96.75 104 ARG A O 1
ATOM 834 N N . VAL A 1 105 ? 19.203 -9.383 -1.406 1 98.19 105 VAL A N 1
ATOM 835 C CA . VAL A 1 105 ? 20.172 -9.484 -2.5 1 98.19 105 VAL A CA 1
ATOM 836 C C . VAL A 1 105 ? 21.391 -8.625 -2.193 1 98.19 105 VAL A C 1
ATOM 838 O O . VAL A 1 105 ? 22.531 -9.062 -2.404 1 98.19 105 VAL A O 1
ATOM 841 N N . THR A 1 106 ? 21.156 -7.438 -1.669 1 98 106 THR A N 1
ATOM 842 C CA . THR A 1 106 ? 22.25 -6.559 -1.301 1 98 106 THR A CA 1
ATOM 843 C C . THR A 1 106 ? 23.125 -7.207 -0.223 1 98 106 THR A C 1
ATOM 845 O O . THR A 1 106 ? 24.359 -7.117 -0.271 1 98 106 THR A O 1
ATOM 848 N N . GLU A 1 107 ? 22.516 -7.855 0.716 1 96 107 GLU A N 1
ATOM 849 C CA . GLU A 1 107 ? 23.25 -8.547 1.771 1 96 107 GLU A CA 1
ATOM 850 C C . GLU A 1 107 ? 24.094 -9.68 1.202 1 96 107 GLU A C 1
ATOM 852 O O . GLU A 1 107 ? 25.219 -9.898 1.641 1 96 107 GLU A O 1
ATOM 857 N N . LEU A 1 108 ? 23.531 -10.367 0.218 1 96.06 108 LEU A N 1
ATOM 858 C CA . LEU A 1 108 ? 24.172 -11.562 -0.32 1 96.06 108 LEU A CA 1
ATOM 859 C C . LEU A 1 108 ? 25.297 -11.18 -1.294 1 96.06 108 LEU A C 1
ATOM 861 O O . LEU A 1 108 ? 26.312 -11.875 -1.378 1 96.06 108 LEU A O 1
ATOM 865 N N . THR A 1 109 ? 25.141 -10.062 -1.976 1 96.81 109 THR A N 1
ATOM 866 C CA . THR A 1 109 ? 26.016 -9.812 -3.107 1 96.81 109 THR A CA 1
ATOM 867 C C . THR A 1 109 ? 26.828 -8.531 -2.891 1 96.81 109 THR A C 1
ATOM 869 O O . THR A 1 109 ? 27.812 -8.289 -3.592 1 96.81 109 THR A O 1
ATOM 872 N N . GLY A 1 110 ? 26.328 -7.629 -1.999 1 96.81 110 GLY A N 1
ATOM 873 C CA . GLY A 1 110 ? 26.953 -6.332 -1.793 1 96.81 110 GLY A CA 1
ATOM 874 C C . GLY A 1 110 ? 26.484 -5.285 -2.791 1 96.81 110 GLY A C 1
ATOM 875 O O . GLY A 1 110 ? 26.953 -4.141 -2.754 1 96.81 110 GLY A O 1
ATOM 876 N N . ARG A 1 111 ? 25.562 -5.703 -3.662 1 97.5 111 ARG A N 1
ATOM 877 C CA . ARG A 1 111 ? 25.109 -4.789 -4.707 1 97.5 111 ARG A CA 1
ATOM 878 C C . ARG A 1 111 ? 23.594 -4.652 -4.703 1 97.5 111 ARG A C 1
ATOM 880 O O . ARG A 1 111 ? 22.875 -5.641 -4.527 1 97.5 111 ARG A O 1
ATOM 887 N N . ASP A 1 112 ? 23.141 -3.467 -4.855 1 98.19 112 ASP A N 1
ATOM 888 C CA . ASP A 1 112 ? 21.703 -3.203 -5.008 1 98.19 112 ASP A CA 1
ATOM 889 C C . ASP A 1 112 ? 21.203 -3.711 -6.355 1 98.19 112 ASP A C 1
ATOM 891 O O . ASP A 1 112 ? 21.672 -3.277 -7.406 1 98.19 112 ASP A O 1
ATOM 895 N N . PRO A 1 113 ? 20.172 -4.543 -6.285 1 98.62 113 PRO A N 1
ATOM 896 C CA . PRO A 1 113 ? 19.719 -5.148 -7.535 1 98.62 113 PRO A CA 1
ATOM 897 C C . PRO A 1 113 ? 18.672 -4.297 -8.258 1 98.62 113 PRO A C 1
ATOM 899 O O . PRO A 1 113 ? 18.016 -4.773 -9.18 1 98.62 113 PRO A O 1
ATOM 902 N N . LEU A 1 114 ? 18.5 -3.061 -7.914 1 98.56 114 LEU A N 1
ATOM 903 C CA . LEU A 1 114 ? 17.375 -2.24 -8.352 1 98.56 114 LEU A CA 1
ATOM 904 C C . LEU A 1 114 ? 17.328 -2.145 -9.867 1 98.56 114 LEU A C 1
ATOM 906 O O . LEU A 1 114 ? 16.25 -2.211 -10.469 1 98.56 114 LEU A O 1
ATOM 910 N N . GLN A 1 115 ? 18.422 -1.943 -10.539 1 98.06 115 GLN A N 1
ATOM 911 C CA . GLN A 1 115 ? 18.438 -1.817 -11.992 1 98.06 115 GLN A CA 1
ATOM 912 C C . GLN A 1 115 ? 17.969 -3.105 -12.664 1 98.06 115 GLN A C 1
ATOM 914 O O . GLN A 1 115 ? 17.219 -3.068 -13.641 1 98.06 115 GLN A O 1
ATOM 919 N N . GLU A 1 116 ? 18.484 -4.195 -12.102 1 98.56 116 GLU A N 1
ATOM 920 C CA . GLU A 1 116 ? 18.062 -5.488 -12.641 1 98.56 116 GLU A CA 1
ATOM 921 C C . GLU A 1 116 ? 16.578 -5.746 -12.352 1 98.56 116 GLU A C 1
ATOM 923 O O . GLU A 1 116 ? 15.859 -6.273 -13.211 1 98.56 116 GLU A O 1
ATOM 928 N N . VAL A 1 117 ? 16.125 -5.387 -11.203 1 98.75 117 VAL A N 1
ATOM 929 C CA . VAL A 1 117 ? 14.719 -5.508 -10.852 1 98.75 117 VAL A CA 1
ATOM 930 C C . VAL A 1 117 ? 13.867 -4.715 -11.844 1 98.75 117 VAL A C 1
ATOM 932 O O . VAL A 1 117 ? 12.875 -5.23 -12.367 1 98.75 117 VAL A O 1
ATOM 935 N N . ASP A 1 118 ? 14.297 -3.539 -12.133 1 98.38 118 ASP A N 1
ATOM 936 C CA . ASP A 1 118 ? 13.57 -2.668 -13.055 1 98.38 118 ASP A CA 1
ATOM 937 C C . ASP A 1 118 ? 13.492 -3.287 -14.445 1 98.38 118 ASP A C 1
ATOM 939 O O . ASP A 1 118 ? 12.445 -3.25 -15.094 1 98.38 118 ASP A O 1
ATOM 943 N N . ARG A 1 119 ? 14.547 -3.809 -14.867 1 98.56 119 ARG A N 1
ATOM 944 C CA . ARG A 1 119 ? 14.578 -4.469 -16.172 1 98.56 119 ARG A CA 1
ATOM 945 C C . ARG A 1 119 ? 13.617 -5.652 -16.203 1 98.56 119 ARG A C 1
ATOM 947 O O . ARG A 1 119 ? 12.906 -5.844 -17.203 1 98.56 119 ARG A O 1
ATOM 954 N N . LEU A 1 120 ? 13.602 -6.438 -15.18 1 98.62 120 LEU A N 1
ATOM 955 C CA . LEU A 1 120 ? 12.742 -7.613 -15.125 1 98.62 120 LEU A CA 1
ATOM 956 C C . LEU A 1 120 ? 11.273 -7.211 -15.023 1 98.62 120 LEU A C 1
ATOM 958 O O . LEU A 1 120 ? 10.398 -7.902 -15.555 1 98.62 120 LEU A O 1
ATOM 962 N N . VAL A 1 121 ? 10.984 -6.07 -14.414 1 98.69 121 VAL A N 1
ATOM 963 C CA . VAL A 1 121 ? 9.625 -5.547 -14.375 1 98.69 121 VAL A CA 1
ATOM 964 C C . VAL A 1 121 ? 9.148 -5.234 -15.789 1 98.69 121 VAL A C 1
ATOM 966 O O . VAL A 1 121 ? 8.023 -5.562 -16.156 1 98.69 121 VAL A O 1
ATOM 969 N N . ALA A 1 122 ? 10 -4.613 -16.531 1 98.38 122 ALA A N 1
ATOM 970 C CA . ALA A 1 122 ? 9.672 -4.332 -17.938 1 98.38 122 ALA A CA 1
ATOM 971 C C . ALA A 1 122 ? 9.352 -5.617 -18.688 1 98.38 122 ALA A C 1
ATOM 973 O O . ALA A 1 122 ? 8.461 -5.633 -19.547 1 98.38 122 ALA A O 1
ATOM 974 N N . ALA A 1 123 ? 10.062 -6.672 -18.359 1 98.31 123 ALA A N 1
ATOM 975 C CA . ALA A 1 123 ? 9.828 -7.961 -19.016 1 98.31 123 ALA A CA 1
ATOM 976 C C . ALA A 1 123 ? 8.469 -8.531 -18.609 1 98.31 123 ALA A C 1
ATOM 978 O O . ALA A 1 123 ? 7.793 -9.164 -19.422 1 98.31 123 ALA A O 1
ATOM 979 N N . HIS A 1 124 ? 8.047 -8.359 -17.359 1 97.94 124 HIS A N 1
ATOM 980 C CA . HIS A 1 124 ? 6.719 -8.773 -16.938 1 97.94 124 HIS A CA 1
ATOM 981 C C . HIS A 1 124 ? 5.633 -8.047 -17.719 1 97.94 124 HIS A C 1
ATOM 983 O O . HIS A 1 124 ? 4.68 -8.664 -18.188 1 97.94 124 HIS A O 1
ATOM 989 N N . TRP A 1 125 ? 5.789 -6.73 -17.812 1 98.19 125 TRP A N 1
ATOM 990 C CA . TRP A 1 125 ? 4.824 -5.93 -18.547 1 98.19 125 TRP A CA 1
ATOM 991 C C . TRP A 1 125 ? 4.746 -6.387 -20 1 98.19 125 TRP A C 1
ATOM 993 O O . TRP A 1 125 ? 3.654 -6.488 -20.578 1 98.19 125 TRP A O 1
ATOM 1003 N N . ALA A 1 126 ? 5.906 -6.637 -20.594 1 98.19 126 ALA A N 1
ATOM 1004 C CA . ALA A 1 126 ? 5.938 -7.078 -21.984 1 98.19 126 ALA A CA 1
ATOM 1005 C C . ALA A 1 126 ? 5.215 -8.406 -22.156 1 98.19 126 ALA A C 1
ATOM 1007 O O . ALA A 1 126 ? 4.516 -8.617 -23.156 1 98.19 126 ALA A O 1
ATOM 1008 N N . ARG A 1 127 ? 5.316 -9.266 -21.25 1 97.19 127 ARG A N 1
ATOM 1009 C CA . ARG A 1 127 ? 4.734 -10.609 -21.328 1 97.19 127 ARG A CA 1
ATOM 1010 C C . ARG A 1 127 ? 3.223 -10.562 -21.141 1 97.19 127 ARG A C 1
ATOM 1012 O O . ARG A 1 127 ? 2.48 -11.188 -21.891 1 97.19 127 ARG A O 1
ATOM 1019 N N . ILE A 1 128 ? 2.834 -9.805 -20.188 1 96.19 128 ILE A N 1
ATOM 1020 C CA . ILE A 1 128 ? 1.421 -9.781 -19.812 1 96.19 128 ILE A CA 1
ATOM 1021 C C . ILE A 1 128 ? 0.666 -8.844 -20.766 1 96.19 128 ILE A C 1
ATOM 1023 O O . ILE A 1 128 ? -0.511 -9.07 -21.062 1 96.19 128 ILE A O 1
ATOM 1027 N N . GLY A 1 129 ? 1.375 -7.797 -21.266 1 95.19 129 GLY A N 1
ATOM 1028 C CA . GLY A 1 129 ? 0.718 -6.793 -22.094 1 95.19 129 GLY A CA 1
ATOM 1029 C C . GLY A 1 129 ? -0.314 -5.984 -21.328 1 95.19 129 GLY A C 1
ATOM 1030 O O . GLY A 1 129 ? -0.045 -5.504 -20.219 1 95.19 129 GLY A O 1
ATOM 1031 N N . ASP A 1 130 ? -1.507 -5.852 -21.891 1 96.44 130 ASP A N 1
ATOM 1032 C CA . ASP A 1 130 ? -2.504 -4.961 -21.312 1 96.44 130 ASP A CA 1
ATOM 1033 C C . ASP A 1 130 ? -3.555 -5.754 -20.531 1 96.44 130 ASP A C 1
ATOM 1035 O O . ASP A 1 130 ? -4.52 -5.18 -20.016 1 96.44 130 ASP A O 1
ATOM 1039 N N . ILE A 1 131 ? -3.396 -7.008 -20.391 1 97.56 131 ILE A N 1
ATOM 1040 C CA . ILE A 1 131 ? -4.449 -7.863 -19.844 1 97.56 131 ILE A CA 1
ATOM 1041 C C . ILE A 1 131 ? -4.805 -7.406 -18.438 1 97.56 131 ILE A C 1
ATOM 1043 O O . ILE A 1 131 ? -5.98 -7.254 -18.094 1 97.56 131 ILE A O 1
ATOM 1047 N N . ALA A 1 132 ? -3.805 -7.105 -17.672 1 97.81 132 ALA A N 1
ATOM 1048 C CA . ALA A 1 132 ? -3.996 -6.852 -16.234 1 97.81 132 ALA A CA 1
ATOM 1049 C C . ALA A 1 132 ? -4.707 -5.52 -16.016 1 97.81 132 ALA A C 1
ATOM 1051 O O . ALA A 1 132 ? -5.242 -5.277 -14.93 1 97.81 132 ALA A O 1
ATOM 1052 N N . VAL A 1 133 ? -4.703 -4.668 -17.062 1 97.94 133 VAL A N 1
ATOM 1053 C CA . VAL A 1 133 ? -5.195 -3.314 -16.828 1 97.94 133 VAL A CA 1
ATOM 1054 C C . VAL A 1 133 ? -6.27 -2.961 -17.844 1 97.94 133 VAL A C 1
ATOM 1056 O O . VAL A 1 133 ? -6.758 -1.828 -17.875 1 97.94 133 VAL A O 1
ATOM 1059 N N . ARG A 1 134 ? -6.668 -3.883 -18.641 1 97.5 134 ARG A N 1
ATOM 1060 C CA . ARG A 1 134 ? -7.605 -3.654 -19.75 1 97.5 134 ARG A CA 1
ATOM 1061 C C . ARG A 1 134 ? -9.031 -3.523 -19.234 1 97.5 134 ARG A C 1
ATOM 1063 O O . ARG A 1 134 ? -9.781 -2.654 -19.672 1 97.5 134 ARG A O 1
ATOM 1070 N N . ASP A 1 135 ? -9.477 -4.375 -18.406 1 98.12 135 ASP A N 1
ATOM 1071 C CA . ASP A 1 135 ? -10.812 -4.398 -17.812 1 98.12 135 ASP A CA 1
ATOM 1072 C C . ASP A 1 135 ? -10.844 -5.258 -16.547 1 98.12 135 ASP A C 1
ATOM 1074 O O . ASP A 1 135 ? -9.812 -5.789 -16.125 1 98.12 135 ASP A O 1
ATOM 1078 N N . ILE A 1 136 ? -11.961 -5.32 -15.977 1 98.06 136 ILE A N 1
ATOM 1079 C CA . ILE A 1 136 ? -12.109 -6.02 -14.703 1 98.06 136 ILE A CA 1
ATOM 1080 C C . ILE A 1 136 ? -11.781 -7.496 -14.891 1 98.06 136 ILE A C 1
ATOM 1082 O O . ILE A 1 136 ? -11.102 -8.094 -14.047 1 98.06 136 ILE A O 1
ATOM 1086 N N . ALA A 1 137 ? -12.195 -8.109 -15.961 1 98.38 137 ALA A N 1
ATOM 1087 C CA . ALA A 1 137 ? -11.93 -9.523 -16.234 1 98.38 137 ALA A CA 1
ATOM 1088 C C . ALA A 1 137 ? -10.43 -9.789 -16.344 1 98.38 137 ALA A C 1
ATOM 1090 O O . ALA A 1 137 ? -9.922 -10.758 -15.766 1 98.38 137 ALA A O 1
ATOM 1091 N N . GLY A 1 138 ? -9.805 -8.93 -17.094 1 98.56 138 GLY A N 1
ATOM 1092 C CA . GLY A 1 138 ? -8.359 -9.055 -17.219 1 98.56 138 GLY A CA 1
ATOM 1093 C C . GLY A 1 138 ? -7.633 -8.891 -15.898 1 98.56 138 GLY A C 1
ATOM 1094 O O . GLY A 1 138 ? -6.684 -9.625 -15.609 1 98.56 138 GLY A O 1
ATOM 1095 N N . PHE A 1 139 ? -8.055 -7.949 -15.117 1 98.81 139 PHE A N 1
ATOM 1096 C CA . PHE A 1 139 ? -7.441 -7.719 -13.82 1 98.81 139 PHE A CA 1
ATOM 1097 C C . PHE A 1 139 ? -7.613 -8.93 -12.914 1 98.81 139 PHE A C 1
ATOM 1099 O O . PHE A 1 139 ? -6.684 -9.32 -12.203 1 98.81 139 PHE A O 1
ATOM 1106 N N . LEU A 1 140 ? -8.781 -9.492 -12.922 1 98.5 140 LEU A N 1
ATOM 1107 C CA . LEU A 1 140 ? -9.031 -10.664 -12.086 1 98.5 140 LEU A CA 1
ATOM 1108 C C . LEU A 1 140 ? -8.195 -11.844 -12.547 1 98.5 140 LEU A C 1
ATOM 1110 O O . LEU A 1 140 ? -7.668 -12.602 -11.719 1 98.5 140 LEU A O 1
ATOM 1114 N N . ALA A 1 141 ? -8.07 -12.047 -13.844 1 97.69 141 ALA A N 1
ATOM 1115 C CA . ALA A 1 141 ? -7.191 -13.086 -14.359 1 97.69 141 ALA A CA 1
ATOM 1116 C C . ALA A 1 141 ? -5.762 -12.906 -13.859 1 97.69 141 ALA A C 1
ATOM 1118 O O . ALA A 1 141 ? -5.121 -13.867 -13.43 1 97.69 141 ALA A O 1
ATOM 1119 N N . PHE A 1 142 ? -5.316 -11.688 -13.969 1 98.06 142 PHE A N 1
ATOM 1120 C CA . PHE A 1 142 ? -3.998 -11.328 -13.453 1 98.06 142 PHE A CA 1
ATOM 1121 C C . PHE A 1 142 ? -3.887 -11.664 -11.969 1 98.06 142 PHE A C 1
ATOM 1123 O O . PHE A 1 142 ? -2.922 -12.305 -11.539 1 98.06 142 PHE A O 1
ATOM 1130 N N . GLU A 1 143 ? -4.855 -11.227 -11.164 1 98.12 143 GLU A N 1
ATOM 1131 C CA . GLU A 1 143 ? -4.867 -11.492 -9.734 1 98.12 143 GLU A CA 1
ATOM 1132 C C . GLU A 1 143 ? -4.871 -12.992 -9.453 1 98.12 143 GLU A C 1
ATOM 1134 O O . GLU A 1 143 ? -4.148 -13.469 -8.57 1 98.12 143 GLU A O 1
ATOM 1139 N N . TRP A 1 144 ? -5.66 -13.719 -10.117 1 97.5 144 TRP A N 1
ATOM 1140 C CA . TRP A 1 144 ? -5.77 -15.148 -9.859 1 97.5 144 TRP A CA 1
ATOM 1141 C C . TRP A 1 144 ? -4.461 -15.859 -10.172 1 97.5 144 TRP A C 1
ATOM 1143 O O . TRP A 1 144 ? -4.055 -16.781 -9.453 1 97.5 144 TRP A O 1
ATOM 1153 N N . HIS A 1 145 ? -3.809 -15.445 -11.258 1 96.44 145 HIS A N 1
ATOM 1154 C CA . HIS A 1 145 ? -2.52 -16.047 -11.594 1 96.44 145 HIS A CA 1
ATOM 1155 C C . HIS A 1 145 ? -1.483 -15.758 -10.508 1 96.44 145 HIS A C 1
ATOM 1157 O O . HIS A 1 145 ? -0.764 -16.672 -10.078 1 96.44 145 HIS A O 1
ATOM 1163 N N . TYR A 1 146 ? -1.499 -14.555 -10.039 1 94.69 146 TYR A N 1
ATOM 1164 C CA . TYR A 1 146 ? -0.392 -14.125 -9.188 1 94.69 146 TYR A CA 1
ATOM 1165 C C . TYR A 1 146 ? -0.724 -14.336 -7.719 1 94.69 146 TYR A C 1
ATOM 1167 O O . TYR A 1 146 ? 0.165 -14.297 -6.863 1 94.69 146 TYR A O 1
ATOM 1175 N N . GLU A 1 147 ? -1.971 -14.672 -7.426 1 95.75 147 GLU A N 1
ATOM 1176 C CA . GLU A 1 147 ? -2.33 -14.867 -6.027 1 95.75 147 GLU A CA 1
ATOM 1177 C C . GLU A 1 147 ? -2.738 -16.312 -5.758 1 95.75 147 GLU A C 1
ATOM 1179 O O . GLU A 1 147 ? -2.605 -16.797 -4.633 1 95.75 147 GLU A O 1
ATOM 1184 N N . LEU A 1 148 ? -3.277 -16.922 -6.742 1 97.25 148 LEU A N 1
ATOM 1185 C CA . LEU A 1 148 ? -3.867 -18.234 -6.484 1 97.25 148 LEU A CA 1
ATOM 1186 C C . LEU A 1 148 ? -3.125 -19.312 -7.25 1 97.25 148 LEU A C 1
ATOM 1188 O O . LEU A 1 148 ? -2.619 -20.266 -6.652 1 97.25 148 LEU A O 1
ATOM 1192 N N . HIS A 1 149 ? -2.973 -19.109 -8.57 1 96.75 149 HIS A N 1
ATOM 1193 C CA . HIS A 1 149 ? -2.328 -20.156 -9.359 1 96.75 149 HIS A CA 1
ATOM 1194 C C . HIS A 1 149 ? -0.882 -20.359 -8.922 1 96.75 149 HIS A C 1
ATOM 1196 O O . HIS A 1 149 ? -0.39 -21.484 -8.906 1 96.75 149 HIS A O 1
ATOM 1202 N N . ILE A 1 150 ? -0.294 -19.344 -8.562 1 95.56 150 ILE A N 1
ATOM 1203 C CA . ILE A 1 150 ? 1.118 -19.359 -8.195 1 95.56 150 ILE A CA 1
ATOM 1204 C C . ILE A 1 150 ? 1.317 -20.203 -6.941 1 95.56 150 ILE A C 1
ATOM 1206 O O . ILE A 1 150 ? 2.436 -20.625 -6.645 1 95.56 150 ILE A O 1
ATOM 1210 N N . LEU A 1 151 ? 0.3 -20.422 -6.18 1 96.94 151 LEU A N 1
ATOM 1211 C CA . LEU A 1 151 ? 0.413 -21.172 -4.941 1 96.94 151 LEU A CA 1
ATOM 1212 C C . LEU A 1 151 ? 0.919 -22.594 -5.215 1 96.94 151 LEU A C 1
ATOM 1214 O O . LEU A 1 151 ? 1.592 -23.188 -4.371 1 96.94 151 LEU A O 1
ATOM 1218 N N . ALA A 1 152 ? 0.604 -23.125 -6.348 1 97.69 152 ALA A N 1
ATOM 1219 C CA . ALA A 1 152 ? 1.098 -24.453 -6.695 1 97.69 152 ALA A CA 1
ATOM 1220 C C . ALA A 1 152 ? 2.623 -24.5 -6.668 1 97.69 152 ALA A C 1
ATOM 1222 O O . ALA A 1 152 ? 3.215 -25.375 -6.051 1 97.69 152 ALA A O 1
ATOM 1223 N N . LYS A 1 153 ? 3.189 -23.547 -7.281 1 97.06 153 LYS A N 1
ATOM 1224 C CA . LYS A 1 153 ? 4.648 -23.484 -7.289 1 97.06 153 LYS A CA 1
ATOM 1225 C C . LYS A 1 153 ? 5.199 -23.281 -5.879 1 97.06 153 LYS A C 1
ATOM 1227 O O . LYS A 1 153 ? 6.176 -23.938 -5.496 1 97.06 153 LYS A O 1
ATOM 1232 N N . LEU A 1 154 ? 4.594 -22.406 -5.141 1 95.75 154 LEU A N 1
ATOM 1233 C CA . LEU A 1 154 ? 5.066 -22.094 -3.799 1 95.75 154 LEU A CA 1
ATOM 1234 C C . LEU A 1 154 ? 4.969 -23.297 -2.879 1 95.75 154 LEU A C 1
ATOM 1236 O O . LEU A 1 154 ? 5.879 -23.562 -2.09 1 95.75 154 LEU A O 1
ATOM 1240 N N . TRP A 1 155 ? 3.945 -24.016 -3.004 1 96.88 155 TRP A N 1
ATOM 1241 C CA . TRP A 1 155 ? 3.766 -25.188 -2.141 1 96.88 155 TRP A CA 1
ATOM 1242 C C . TRP A 1 155 ? 4.688 -26.328 -2.561 1 96.88 155 TRP A C 1
ATOM 1244 O O . TRP A 1 155 ? 5.199 -27.062 -1.713 1 96.88 155 TRP A O 1
ATOM 1254 N N . ILE A 1 156 ? 4.891 -26.469 -3.865 1 97.75 156 ILE A N 1
ATOM 1255 C CA . ILE A 1 156 ? 5.867 -27.469 -4.309 1 97.75 156 ILE A CA 1
ATOM 1256 C C . ILE A 1 156 ? 7.242 -27.125 -3.729 1 97.75 156 ILE A C 1
ATOM 1258 O O . ILE A 1 156 ? 7.922 -27.984 -3.18 1 97.75 156 ILE A O 1
ATOM 1262 N N . GLN A 1 157 ? 7.594 -25.891 -3.807 1 96.12 157 GLN A N 1
ATOM 1263 C CA . GLN A 1 157 ? 8.867 -25.453 -3.254 1 96.12 157 GLN A CA 1
ATOM 1264 C C . GLN A 1 157 ? 8.938 -25.703 -1.749 1 96.12 157 GLN A C 1
ATOM 1266 O O . GLN A 1 157 ? 9.906 -26.266 -1.247 1 96.12 157 GLN A O 1
ATOM 1271 N N . ARG A 1 158 ? 7.93 -25.312 -1.043 1 94.31 158 ARG A N 1
ATOM 1272 C CA . ARG A 1 158 ? 7.91 -25.359 0.415 1 94.31 158 ARG A CA 1
ATOM 1273 C C . ARG A 1 158 ? 7.906 -26.797 0.924 1 94.31 158 ARG A C 1
ATOM 1275 O O . ARG A 1 158 ? 8.469 -27.078 1.981 1 94.31 158 ARG A O 1
ATOM 1282 N N . LYS A 1 159 ? 7.379 -27.656 0.19 1 97.12 159 LYS A N 1
ATOM 1283 C CA . LYS A 1 159 ? 7.148 -29 0.704 1 97.12 159 LYS A CA 1
ATOM 1284 C C . LYS A 1 159 ? 8.195 -29.984 0.171 1 97.12 159 LYS A C 1
ATOM 1286 O O . LYS A 1 159 ? 8.297 -31.109 0.65 1 97.12 159 LYS A O 1
ATOM 1291 N N . THR A 1 160 ? 9.008 -29.5 -0.764 1 97.5 160 THR A N 1
ATOM 1292 C CA . THR A 1 160 ? 9.953 -30.453 -1.326 1 97.5 160 THR A CA 1
ATOM 1293 C C . THR A 1 160 ? 11.344 -29.844 -1.424 1 97.5 160 THR A C 1
ATOM 1295 O O . THR A 1 160 ? 12.312 -30.547 -1.746 1 97.5 160 THR A O 1
ATOM 1298 N N . GLY A 1 161 ? 11.484 -28.594 -1.158 1 96.88 161 GLY A N 1
ATOM 1299 C CA . GLY A 1 161 ? 12.766 -27.922 -1.312 1 96.88 161 GLY A CA 1
ATOM 1300 C C . GLY A 1 161 ? 13.812 -28.406 -0.334 1 96.88 161 GLY A C 1
ATOM 1301 O O . GLY A 1 161 ? 13.523 -28.625 0.845 1 96.88 161 GLY A O 1
ATOM 1302 N N . ARG A 1 162 ? 15.047 -28.516 -0.775 1 96.88 162 ARG A N 1
ATOM 1303 C CA . ARG A 1 162 ? 16.125 -29.062 0.043 1 96.88 162 ARG A CA 1
ATOM 1304 C C . ARG A 1 162 ? 17.109 -27.969 0.448 1 96.88 162 ARG A C 1
ATOM 1306 O O . ARG A 1 162 ? 17.953 -28.188 1.323 1 96.88 162 ARG A O 1
ATOM 1313 N N . ILE A 1 163 ? 17.062 -26.891 -0.195 1 96.62 163 ILE A N 1
ATOM 1314 C CA . ILE A 1 163 ? 17.906 -25.734 0.094 1 96.62 163 ILE A CA 1
ATOM 1315 C C . ILE A 1 163 ? 17.016 -24.547 0.488 1 96.62 163 ILE A C 1
ATOM 1317 O O . ILE A 1 163 ? 15.93 -24.375 -0.052 1 96.62 163 ILE A O 1
ATOM 1321 N N . GLY A 1 164 ? 17.406 -23.828 1.512 1 93.88 164 GLY A N 1
ATOM 1322 C CA . GLY A 1 164 ? 16.641 -22.672 1.928 1 93.88 164 GLY A CA 1
ATOM 1323 C C . GLY A 1 164 ? 17.5 -21.562 2.525 1 93.88 164 GLY A C 1
ATOM 1324 O O . GLY A 1 164 ? 18.656 -21.812 2.906 1 93.88 164 GLY A O 1
ATOM 1325 N N . ASP A 1 165 ? 17.031 -20.422 2.441 1 93 165 ASP A N 1
ATOM 1326 C CA . ASP A 1 165 ? 17.656 -19.266 3.08 1 93 165 ASP A CA 1
ATOM 1327 C C . ASP A 1 165 ? 17.031 -19 4.453 1 93 165 ASP A C 1
ATOM 1329 O O . ASP A 1 165 ? 15.969 -18.391 4.559 1 93 165 ASP A O 1
ATOM 1333 N N . SER A 1 166 ? 17.766 -19.328 5.52 1 88.56 166 SER A N 1
ATOM 1334 C CA . SER A 1 166 ? 17.219 -19.281 6.875 1 88.56 166 SER A CA 1
ATOM 1335 C C . SER A 1 166 ? 16.906 -17.844 7.281 1 88.56 166 SER A C 1
ATOM 1337 O O . SER A 1 166 ? 15.953 -17.609 8.039 1 88.56 166 SER A O 1
ATOM 1339 N N . ALA A 1 167 ? 17.641 -16.922 6.758 1 85.5 167 ALA A N 1
ATOM 1340 C CA . ALA A 1 167 ? 17.406 -15.508 7.074 1 85.5 167 ALA A CA 1
ATOM 1341 C C . ALA A 1 167 ? 16.047 -15.055 6.57 1 85.5 167 ALA A C 1
ATOM 1343 O O . ALA A 1 167 ? 15.398 -14.203 7.188 1 85.5 167 ALA A O 1
ATOM 1344 N N . MET A 1 168 ? 15.57 -15.656 5.516 1 91.31 168 MET A N 1
ATOM 1345 C CA . MET A 1 168 ? 14.328 -15.25 4.863 1 91.31 168 MET A CA 1
ATOM 1346 C C . MET A 1 168 ? 13.164 -16.125 5.309 1 91.31 168 MET A C 1
ATOM 1348 O O . MET A 1 168 ? 12 -15.781 5.109 1 91.31 168 MET A O 1
ATOM 1352 N N . ARG A 1 169 ? 13.469 -17.188 5.934 1 83.69 169 ARG A N 1
ATOM 1353 C CA . ARG A 1 169 ? 12.43 -18.109 6.371 1 83.69 169 ARG A CA 1
ATOM 1354 C C . ARG A 1 169 ? 11.523 -17.484 7.418 1 83.69 169 ARG A C 1
ATOM 1356 O O . ARG A 1 169 ? 10.305 -17.625 7.363 1 83.69 169 ARG A O 1
ATOM 1363 N N . GLU A 1 170 ? 12.156 -16.844 8.297 1 78.44 170 GLU A N 1
ATOM 1364 C CA . GLU A 1 170 ? 11.383 -16.188 9.352 1 78.44 170 GLU A CA 1
ATOM 1365 C C . GLU A 1 170 ? 10.469 -15.109 8.773 1 78.44 170 GLU A C 1
ATOM 1367 O O . GLU A 1 170 ? 9.289 -15.031 9.133 1 78.44 170 GLU A O 1
ATOM 1372 N N . HIS A 1 171 ? 10.922 -14.297 7.848 1 79.38 171 HIS A N 1
ATOM 1373 C CA . HIS A 1 171 ? 10.125 -13.273 7.18 1 79.38 171 HIS A CA 1
ATOM 1374 C C . HIS A 1 171 ? 8.977 -13.898 6.395 1 79.38 171 HIS A C 1
ATOM 1376 O O . HIS A 1 171 ? 7.848 -13.406 6.438 1 79.38 171 HIS A O 1
ATOM 1382 N N . GLY A 1 172 ? 9.312 -14.938 5.801 1 81.75 172 GLY A N 1
ATOM 1383 C CA . GLY A 1 172 ? 8.32 -15.617 4.992 1 81.75 172 GLY A CA 1
ATOM 1384 C C . GLY A 1 172 ? 7.16 -16.156 5.801 1 81.75 172 GLY A C 1
ATOM 1385 O O . GLY A 1 172 ? 5.996 -15.891 5.488 1 81.75 172 GLY A O 1
ATOM 1386 N N . GLU A 1 173 ? 7.477 -16.75 6.879 1 78.62 173 GLU A N 1
ATOM 1387 C CA . GLU A 1 173 ? 6.465 -17.453 7.668 1 78.62 173 GLU A CA 1
ATOM 1388 C C . GLU A 1 173 ? 5.648 -16.469 8.508 1 78.62 173 GLU A C 1
ATOM 1390 O O . GLU A 1 173 ? 4.438 -16.641 8.672 1 78.62 173 GLU A O 1
ATOM 1395 N N . ASN A 1 174 ? 6.297 -15.453 8.898 1 76.12 174 ASN A N 1
ATOM 1396 C CA . ASN A 1 174 ? 5.652 -14.625 9.906 1 76.12 174 ASN A CA 1
ATOM 1397 C C . ASN A 1 174 ? 5.082 -13.344 9.312 1 76.12 174 ASN A C 1
ATOM 1399 O O . ASN A 1 174 ? 4.238 -12.688 9.922 1 76.12 174 ASN A O 1
ATOM 1403 N N . ARG A 1 175 ? 5.445 -13.078 8.133 1 76.81 175 ARG A N 1
ATOM 1404 C CA . ARG A 1 175 ? 5.008 -11.797 7.578 1 76.81 175 ARG A CA 1
ATOM 1405 C C . ARG A 1 175 ? 4.422 -11.977 6.184 1 76.81 175 ARG A C 1
ATOM 1407 O O . ARG A 1 175 ? 3.209 -11.859 5.992 1 76.81 175 ARG A O 1
ATOM 1414 N N . ILE A 1 176 ? 5.137 -12.586 5.398 1 79.56 176 ILE A N 1
ATOM 1415 C CA . ILE A 1 176 ? 4.766 -12.633 3.986 1 79.56 176 ILE A CA 1
ATOM 1416 C C . ILE A 1 176 ? 3.533 -13.516 3.807 1 79.56 176 ILE A C 1
ATOM 1418 O O . ILE A 1 176 ? 2.516 -13.07 3.268 1 79.56 176 ILE A O 1
ATOM 1422 N N . ARG A 1 177 ? 3.562 -14.641 4.43 1 83.69 177 ARG A N 1
ATOM 1423 C CA . ARG A 1 177 ? 2.51 -15.617 4.184 1 83.69 177 ARG A CA 1
ATOM 1424 C C . ARG A 1 177 ? 1.176 -15.148 4.75 1 83.69 177 ARG A C 1
ATOM 1426 O O . ARG A 1 177 ? 0.16 -15.156 4.051 1 83.69 177 ARG A O 1
ATOM 1433 N N . PRO A 1 178 ? 1.176 -14.695 5.996 1 83.75 178 PRO A N 1
ATOM 1434 C CA . PRO A 1 178 ? -0.109 -14.234 6.527 1 83.75 178 PRO A CA 1
ATOM 1435 C C . PRO A 1 178 ? -0.656 -13.016 5.777 1 83.75 178 PRO A C 1
ATOM 1437 O O . PRO A 1 178 ? -1.867 -12.914 5.566 1 83.75 178 PRO A O 1
ATOM 1440 N N . ASP A 1 179 ? 0.172 -12.203 5.34 1 84.88 179 ASP A N 1
ATOM 1441 C CA . ASP A 1 179 ? -0.259 -11 4.629 1 84.88 179 ASP A CA 1
ATOM 1442 C C . ASP A 1 179 ? -0.809 -11.344 3.248 1 84.88 179 ASP A C 1
ATOM 1444 O O . ASP A 1 179 ? -1.844 -10.82 2.836 1 84.88 179 ASP A O 1
ATOM 1448 N N . GLU A 1 180 ? -0.126 -12.242 2.646 1 90.75 180 GLU A N 1
ATOM 1449 C CA . GLU A 1 180 ? -0.557 -12.688 1.324 1 90.75 180 GLU A CA 1
ATOM 1450 C C . GLU A 1 180 ? -1.908 -13.391 1.392 1 90.75 180 GLU A C 1
ATOM 1452 O O . GLU A 1 180 ? -2.773 -13.172 0.541 1 90.75 180 GLU A O 1
ATOM 1457 N N . GLU A 1 181 ? -2.023 -14.164 2.385 1 92 181 GLU A N 1
ATOM 1458 C CA . GLU A 1 181 ? -3.293 -14.867 2.535 1 92 181 GLU A CA 1
ATOM 1459 C C . GLU A 1 181 ? -4.445 -13.891 2.76 1 92 181 GLU A C 1
ATOM 1461 O O . GLU A 1 181 ? -5.523 -14.055 2.188 1 92 181 GLU A O 1
ATOM 1466 N N . TRP A 1 182 ? -4.164 -12.953 3.561 1 91.12 182 TRP A N 1
ATOM 1467 C CA . TRP A 1 182 ? -5.242 -12.031 3.908 1 91.12 182 TRP A CA 1
ATOM 1468 C C . TRP A 1 182 ? -5.785 -11.336 2.666 1 91.12 182 TRP A C 1
ATOM 1470 O O . TRP A 1 182 ? -6.988 -11.391 2.393 1 91.12 182 TRP A O 1
ATOM 1480 N N . HIS A 1 183 ? -4.949 -10.672 1.937 1 93 183 HIS A N 1
ATOM 1481 C CA . HIS A 1 183 ? -5.488 -9.898 0.823 1 93 183 HIS A CA 1
ATOM 1482 C C . HIS A 1 183 ? -5.98 -10.812 -0.294 1 93 183 HIS A C 1
ATOM 1484 O O . HIS A 1 183 ? -6.953 -10.492 -0.983 1 93 183 HIS A O 1
ATOM 1490 N N . ARG A 1 184 ? -5.371 -11.953 -0.441 1 95.5 184 ARG A N 1
ATOM 1491 C CA . ARG A 1 184 ? -5.871 -12.914 -1.419 1 95.5 184 ARG A CA 1
ATOM 1492 C C . ARG A 1 184 ? -7.293 -13.344 -1.085 1 95.5 184 ARG A C 1
ATOM 1494 O O . ARG A 1 184 ? -8.172 -13.344 -1.954 1 95.5 184 ARG A O 1
ATOM 1501 N N . VAL A 1 185 ? -7.527 -13.688 0.141 1 95.19 185 VAL A N 1
ATOM 1502 C CA . VAL A 1 185 ? -8.844 -14.117 0.594 1 95.19 185 VAL A CA 1
ATOM 1503 C C . VAL A 1 185 ? -9.852 -12.977 0.434 1 95.19 185 VAL A C 1
ATOM 1505 O O . VAL A 1 185 ? -11 -13.203 0.047 1 95.19 185 VAL A O 1
ATOM 1508 N N . GLN A 1 186 ? -9.406 -11.758 0.699 1 95.62 186 GLN A N 1
ATOM 1509 C CA . GLN A 1 186 ? -10.297 -10.609 0.555 1 95.62 186 GLN A CA 1
ATOM 1510 C C . GLN A 1 186 ? -10.656 -10.375 -0.908 1 95.62 186 GLN A C 1
ATOM 1512 O O . GLN A 1 186 ? -11.773 -9.961 -1.218 1 95.62 186 GLN A O 1
ATOM 1517 N N . ILE A 1 187 ? -9.773 -10.578 -1.818 1 97 187 ILE A N 1
ATOM 1518 C CA . ILE A 1 187 ? -10.031 -10.438 -3.246 1 97 187 ILE A CA 1
ATOM 1519 C C . ILE A 1 187 ? -11.039 -11.492 -3.697 1 97 187 ILE A C 1
ATOM 1521 O O . ILE A 1 187 ? -11.977 -11.188 -4.445 1 97 187 ILE A O 1
ATOM 1525 N N . VAL A 1 188 ? -10.852 -12.68 -3.18 1 97.19 188 VAL A N 1
ATOM 1526 C CA . VAL A 1 188 ? -11.781 -13.758 -3.498 1 97.19 188 VAL A CA 1
ATOM 1527 C C . VAL A 1 188 ? -13.172 -13.422 -2.963 1 97.19 188 VAL A C 1
ATOM 1529 O O . VAL A 1 188 ? -14.172 -13.594 -3.664 1 97.19 188 VAL A O 1
ATOM 1532 N N . GLN A 1 189 ? -13.188 -12.938 -1.743 1 96.19 189 GLN A N 1
ATOM 1533 C CA . GLN A 1 189 ? -14.469 -12.562 -1.161 1 96.19 189 GLN A CA 1
ATOM 1534 C C . GLN A 1 189 ? -15.125 -11.438 -1.957 1 96.19 189 GLN A C 1
ATOM 1536 O O . GLN A 1 189 ? -16.344 -11.453 -2.174 1 96.19 189 GLN A O 1
ATOM 1541 N N . TRP A 1 190 ? -14.344 -10.445 -2.34 1 97.25 190 TRP A N 1
ATOM 1542 C CA . TRP A 1 190 ? -14.867 -9.367 -3.178 1 97.25 190 TRP A CA 1
ATOM 1543 C C . TRP A 1 190 ? -15.469 -9.922 -4.465 1 97.25 190 TRP A C 1
ATOM 1545 O O . TRP A 1 190 ? -16.531 -9.484 -4.898 1 97.25 190 TRP A O 1
ATOM 1555 N N . TRP A 1 191 ? -14.828 -10.883 -5.086 1 97.62 191 TRP A N 1
ATOM 1556 C CA . TRP A 1 191 ? -15.312 -11.531 -6.301 1 97.62 191 TRP A CA 1
ATOM 1557 C C . TRP A 1 191 ? -16.656 -12.203 -6.055 1 97.62 191 TRP A C 1
ATOM 1559 O O . TRP A 1 191 ? -17.609 -12.008 -6.816 1 97.62 191 TRP A O 1
ATOM 1569 N N . PHE A 1 192 ? -16.766 -12.922 -4.961 1 96.88 192 PHE A N 1
ATOM 1570 C CA . PHE A 1 192 ? -18.016 -13.609 -4.66 1 96.88 192 PHE A CA 1
ATOM 1571 C C . PHE A 1 192 ? -19.141 -12.617 -4.387 1 96.88 192 PHE A C 1
ATOM 1573 O O . PHE A 1 192 ? -20.266 -12.82 -4.816 1 96.88 192 PHE A O 1
ATOM 1580 N N . ASP A 1 193 ? -18.797 -11.602 -3.672 1 96.25 193 ASP A N 1
ATOM 1581 C CA . ASP A 1 193 ? -19.797 -10.57 -3.4 1 96.25 193 ASP A CA 1
ATOM 1582 C C . ASP A 1 193 ? -20.25 -9.898 -4.691 1 96.25 193 ASP A C 1
ATOM 1584 O O . ASP A 1 193 ? -21.438 -9.562 -4.84 1 96.25 193 ASP A O 1
ATOM 1588 N N . THR A 1 194 ? -19.344 -9.688 -5.59 1 96.88 194 THR A N 1
ATOM 1589 C CA . THR A 1 194 ? -19.656 -9.102 -6.887 1 96.88 194 THR A CA 1
ATOM 1590 C C . THR A 1 194 ? -20.609 -10.008 -7.668 1 96.88 194 THR A C 1
ATOM 1592 O O . THR A 1 194 ? -21.609 -9.539 -8.219 1 96.88 194 THR A O 1
ATOM 1595 N N . LEU A 1 195 ? -20.312 -11.258 -7.652 1 96.69 195 LEU A N 1
ATOM 1596 C CA . LEU A 1 195 ? -21.172 -12.203 -8.367 1 96.69 195 LEU A CA 1
ATOM 1597 C C . LEU A 1 195 ? -22.562 -12.234 -7.754 1 96.69 195 LEU A C 1
ATOM 1599 O O . LEU A 1 195 ? -23.562 -12.281 -8.477 1 96.69 195 LEU A O 1
ATOM 1603 N N . LYS A 1 196 ? -22.609 -12.234 -6.477 1 95.75 196 LYS A N 1
ATOM 1604 C CA . LYS A 1 196 ? -23.875 -12.297 -5.77 1 95.75 196 LYS A CA 1
ATOM 1605 C C . LYS A 1 196 ? -24.75 -11.086 -6.102 1 95.75 196 LYS A C 1
ATOM 1607 O O . LYS A 1 196 ? -25.984 -11.203 -6.156 1 95.75 196 LYS A O 1
ATOM 1612 N N . ALA A 1 197 ? -24.125 -9.977 -6.34 1 96.06 197 ALA A N 1
ATOM 1613 C CA . ALA A 1 197 ? -24.844 -8.727 -6.543 1 96.06 197 ALA A CA 1
ATOM 1614 C C . ALA A 1 197 ? -25.312 -8.594 -7.988 1 96.06 197 ALA A C 1
ATOM 1616 O O . ALA A 1 197 ? -26.172 -7.766 -8.289 1 96.06 197 ALA A O 1
ATOM 1617 N N . LEU A 1 198 ? -24.812 -9.43 -8.93 1 97 198 LEU A N 1
ATOM 1618 C CA . LEU A 1 198 ? -25.125 -9.305 -10.344 1 97 198 LEU A CA 1
ATOM 1619 C C . LEU A 1 198 ? -26.297 -10.18 -10.734 1 97 198 LEU A C 1
ATOM 1621 O O . LEU A 1 198 ? -26.438 -11.297 -10.227 1 97 198 LEU A O 1
ATOM 1625 N N . PRO A 1 199 ? -27.141 -9.633 -11.68 1 97.38 199 PRO A N 1
ATOM 1626 C CA . PRO A 1 199 ? -28.125 -10.531 -12.281 1 97.38 199 PRO A CA 1
ATOM 1627 C C . PRO A 1 199 ? -27.484 -11.734 -12.969 1 97.38 199 PRO A C 1
ATOM 1629 O O . PRO A 1 199 ? -26.359 -11.641 -13.469 1 97.38 199 PRO A O 1
ATOM 1632 N N . ALA A 1 200 ? -28.25 -12.75 -13.07 1 95.69 200 ALA A N 1
ATOM 1633 C CA . ALA A 1 200 ? -27.734 -14.039 -13.539 1 95.69 200 ALA A CA 1
ATOM 1634 C C . ALA A 1 200 ? -27.047 -13.898 -14.891 1 95.69 200 ALA A C 1
ATOM 1636 O O . ALA A 1 200 ? -25.953 -14.422 -15.102 1 95.69 200 ALA A O 1
ATOM 1637 N N . ALA A 1 201 ? -27.656 -13.25 -15.781 1 96.94 201 ALA A N 1
ATOM 1638 C CA . ALA A 1 201 ? -27.109 -13.141 -17.141 1 96.94 201 ALA A CA 1
ATOM 1639 C C . ALA A 1 201 ? -25.797 -12.367 -17.125 1 96.94 201 ALA A C 1
ATOM 1641 O O . ALA A 1 201 ? -24.859 -12.734 -17.844 1 96.94 201 ALA A O 1
ATOM 1642 N N . GLU A 1 202 ? -25.75 -11.312 -16.344 1 97.25 202 GLU A N 1
ATOM 1643 C CA . GLU A 1 202 ? -24.531 -10.508 -16.25 1 97.25 202 GLU A CA 1
ATOM 1644 C C . GLU A 1 202 ? -23.422 -11.258 -15.516 1 97.25 202 GLU A C 1
ATOM 1646 O O . GLU A 1 202 ? -22.25 -11.117 -15.852 1 97.25 202 GLU A O 1
ATOM 1651 N N . ARG A 1 203 ? -23.844 -11.953 -14.547 1 97 203 ARG A N 1
ATOM 1652 C CA . ARG A 1 203 ? -22.922 -12.797 -13.797 1 97 203 ARG A CA 1
ATOM 1653 C C . ARG A 1 203 ? -22.25 -13.812 -14.703 1 97 203 ARG A C 1
ATOM 1655 O O . ARG A 1 203 ? -21.016 -13.938 -14.703 1 97 203 ARG A O 1
ATOM 1662 N N . ASP A 1 204 ? -23.016 -14.531 -15.461 1 96.19 204 ASP A N 1
ATOM 1663 C CA . ASP A 1 204 ? -22.484 -15.547 -16.359 1 96.19 204 ASP A CA 1
ATOM 1664 C C . ASP A 1 204 ? -21.578 -14.922 -17.422 1 96.19 204 ASP A C 1
ATOM 1666 O O . ASP A 1 204 ? -20.531 -15.492 -17.75 1 96.19 204 ASP A O 1
ATOM 1670 N N . ALA A 1 205 ? -21.969 -13.797 -17.922 1 97.81 205 ALA A N 1
ATOM 1671 C CA . ALA A 1 205 ? -21.141 -13.109 -18.922 1 97.81 205 ALA A CA 1
ATOM 1672 C C . ALA A 1 205 ? -19.797 -12.703 -18.328 1 97.81 205 ALA A C 1
ATOM 1674 O O . ALA A 1 205 ? -18.766 -12.812 -19 1 97.81 205 ALA A O 1
ATOM 1675 N N . LEU A 1 206 ? -19.812 -12.219 -17.109 1 97.81 206 LEU A N 1
ATOM 1676 C CA . LEU A 1 206 ? -18.562 -11.828 -16.453 1 97.81 206 LEU A CA 1
ATOM 1677 C C . LEU A 1 206 ? -17.672 -13.039 -16.219 1 97.81 206 LEU A C 1
ATOM 1679 O O . LEU A 1 206 ? -16.469 -12.977 -16.438 1 97.81 206 LEU A O 1
ATOM 1683 N N . ILE A 1 207 ? -18.266 -14.086 -15.773 1 97.31 207 ILE A N 1
ATOM 1684 C CA . ILE A 1 207 ? -17.531 -15.32 -15.531 1 97.31 207 ILE A CA 1
ATOM 1685 C C . ILE A 1 207 ? -16.859 -15.773 -16.828 1 97.31 207 ILE A C 1
ATOM 1687 O O . ILE A 1 207 ? -15.664 -16.109 -16.828 1 97.31 207 ILE A O 1
ATOM 1691 N N . ASP A 1 208 ? -17.594 -15.766 -17.891 1 96.81 208 ASP A N 1
ATOM 1692 C CA . ASP A 1 208 ? -17.047 -16.172 -19.172 1 96.81 208 ASP A CA 1
ATOM 1693 C C . ASP A 1 208 ? -15.875 -15.281 -19.594 1 96.81 208 ASP A C 1
ATOM 1695 O O . ASP A 1 208 ? -14.867 -15.766 -20.109 1 96.81 208 ASP A O 1
ATOM 1699 N N . ARG A 1 209 ? -16.016 -14.023 -19.391 1 97.88 209 ARG A N 1
ATOM 1700 C CA . ARG A 1 209 ? -14.961 -13.086 -19.75 1 97.88 209 ARG A CA 1
ATOM 1701 C C . ARG A 1 209 ? -13.711 -13.305 -18.906 1 97.88 209 ARG A C 1
ATOM 1703 O O . ARG A 1 209 ? -12.586 -13.195 -19.406 1 97.88 209 ARG A O 1
ATOM 1710 N N . VAL A 1 210 ? -13.914 -13.625 -17.625 1 97.56 210 VAL A N 1
ATOM 1711 C CA . VAL A 1 210 ? -12.766 -13.836 -16.75 1 97.56 210 VAL A CA 1
ATOM 1712 C C . VAL A 1 210 ? -12.047 -15.125 -17.141 1 97.56 210 VAL A C 1
ATOM 1714 O O . VAL A 1 210 ? -10.82 -15.188 -17.125 1 97.56 210 VAL A O 1
ATOM 1717 N N . ILE A 1 211 ? -12.789 -16.156 -17.438 1 96.62 211 ILE A N 1
ATOM 1718 C CA . ILE A 1 211 ? -12.195 -17.406 -17.859 1 96.62 211 ILE A CA 1
ATOM 1719 C C . ILE A 1 211 ? -11.398 -17.203 -19.141 1 96.62 211 ILE A C 1
ATOM 1721 O O . ILE A 1 211 ? -10.281 -17.703 -19.281 1 96.62 211 ILE A O 1
ATOM 1725 N N . ALA A 1 212 ? -11.977 -16.453 -20.078 1 96.25 212 ALA A N 1
ATOM 1726 C CA . ALA A 1 212 ? -11.281 -16.156 -21.328 1 96.25 212 ALA A CA 1
ATOM 1727 C C . ALA A 1 212 ? -9.992 -15.375 -21.062 1 96.25 212 ALA A C 1
ATOM 1729 O O . ALA A 1 212 ? -8.961 -15.648 -21.688 1 96.25 212 ALA A O 1
ATOM 1730 N N . ALA A 1 213 ? -10.055 -14.414 -20.219 1 97.19 213 ALA A N 1
ATOM 1731 C CA . ALA A 1 213 ? -8.875 -13.633 -19.859 1 97.19 213 ALA A CA 1
ATOM 1732 C C . ALA A 1 213 ? -7.824 -14.508 -19.188 1 97.19 213 ALA A C 1
ATOM 1734 O O . ALA A 1 213 ? -6.625 -14.328 -19.406 1 97.19 213 ALA A O 1
ATOM 1735 N N . ASP A 1 214 ? -8.281 -15.398 -18.312 1 96.69 214 ASP A N 1
ATOM 1736 C CA . ASP A 1 214 ? -7.383 -16.328 -17.641 1 96.69 214 ASP A CA 1
ATOM 1737 C C . ASP A 1 214 ? -6.648 -17.203 -18.641 1 96.69 214 ASP A C 1
ATOM 1739 O O . ASP A 1 214 ? -5.445 -17.453 -18.516 1 96.69 214 ASP A O 1
ATOM 1743 N N . GLU A 1 215 ? -7.348 -17.656 -19.594 1 94.88 215 GLU A N 1
ATOM 1744 C CA . GLU A 1 215 ? -6.746 -18.484 -20.656 1 94.88 215 GLU A CA 1
ATOM 1745 C C . GLU A 1 215 ? -5.719 -17.688 -21.453 1 94.88 215 GLU A C 1
ATOM 1747 O O . GLU A 1 215 ? -4.645 -18.188 -21.766 1 94.88 215 GLU A O 1
ATOM 1752 N N . GLU A 1 216 ? -6.094 -16.531 -21.781 1 95.38 216 GLU A N 1
ATOM 1753 C CA . GLU A 1 216 ? -5.16 -15.656 -22.484 1 95.38 216 GLU A CA 1
ATOM 1754 C C . GLU A 1 216 ? -3.904 -15.406 -21.656 1 95.38 216 GLU A C 1
ATOM 1756 O O . GLU A 1 216 ? -2.787 -15.453 -22.188 1 95.38 216 GLU A O 1
ATOM 1761 N N . THR A 1 217 ? -4.098 -15.148 -20.391 1 96.19 217 THR A N 1
ATOM 1762 C CA . THR A 1 217 ? -2.979 -14.906 -19.5 1 96.19 217 THR A CA 1
ATOM 1763 C C . THR A 1 217 ? -2.088 -16.141 -19.406 1 96.19 217 THR A C 1
ATOM 1765 O O . THR A 1 217 ? -0.861 -16.031 -19.438 1 96.19 217 THR A O 1
ATOM 1768 N N . GLN A 1 218 ? -2.707 -17.266 -19.266 1 94.88 218 GLN A N 1
ATOM 1769 C CA . GLN A 1 218 ? -1.968 -18.516 -19.188 1 94.88 218 GLN A CA 1
ATOM 1770 C C . GLN A 1 218 ? -1.121 -18.734 -20.438 1 94.88 218 GLN A C 1
ATOM 1772 O O . GLN A 1 218 ? 0.039 -19.141 -20.344 1 94.88 218 GLN A O 1
ATOM 1777 N N . ALA A 1 219 ? -1.713 -18.5 -21.531 1 93.62 219 ALA A N 1
ATOM 1778 C CA . ALA A 1 219 ? -0.987 -18.672 -22.781 1 93.62 219 ALA A CA 1
ATOM 1779 C C . ALA A 1 219 ? 0.251 -17.781 -22.844 1 93.62 219 ALA A C 1
ATOM 1781 O O . ALA A 1 219 ? 1.313 -18.219 -23.297 1 93.62 219 ALA A O 1
ATOM 1782 N N . ARG A 1 220 ? 0.15 -16.641 -22.344 1 94.25 220 ARG A N 1
ATOM 1783 C CA . ARG A 1 220 ? 1.254 -15.688 -22.375 1 94.25 220 ARG A CA 1
ATOM 1784 C C . ARG A 1 220 ? 2.318 -16.047 -21.344 1 94.25 220 ARG A C 1
ATOM 1786 O O . ARG A 1 220 ? 3.506 -15.797 -21.562 1 94.25 220 ARG A O 1
ATOM 1793 N N . LEU A 1 221 ? 1.87 -16.672 -20.266 1 95.19 221 LEU A N 1
ATOM 1794 C CA . LEU A 1 221 ? 2.77 -16.906 -19.141 1 95.19 221 LEU A CA 1
ATOM 1795 C C . LEU A 1 221 ? 3.371 -18.297 -19.203 1 95.19 221 LEU A C 1
ATOM 1797 O O . LEU A 1 221 ? 4.277 -18.625 -18.422 1 95.19 221 LEU A O 1
ATOM 1801 N N . ASP A 1 222 ? 2.977 -19.094 -20.109 1 92.75 222 ASP A N 1
ATOM 1802 C CA . ASP A 1 222 ? 3.314 -20.516 -20.094 1 92.75 222 ASP A CA 1
ATOM 1803 C C . ASP A 1 222 ? 4.828 -20.719 -20.062 1 92.75 222 ASP A C 1
ATOM 1805 O O . ASP A 1 222 ? 5.348 -21.406 -19.188 1 92.75 222 ASP A O 1
ATOM 1809 N N . GLY A 1 223 ? 5.504 -20.125 -21.062 1 92.88 223 GLY A N 1
ATOM 1810 C CA . GLY A 1 223 ? 6.953 -20.25 -21.094 1 92.88 223 GLY A CA 1
ATOM 1811 C C . GLY A 1 223 ? 7.625 -19.734 -19.844 1 92.88 223 GLY A C 1
ATOM 1812 O O . GLY A 1 223 ? 8.531 -20.375 -19.297 1 92.88 223 GLY A O 1
ATOM 1813 N N . TYR A 1 224 ? 7.176 -18.641 -19.375 1 94.81 224 TYR A N 1
ATOM 1814 C CA . TYR A 1 224 ? 7.711 -18.016 -18.172 1 94.81 224 TYR A CA 1
ATOM 1815 C C . TYR A 1 224 ? 7.5 -18.922 -16.969 1 94.81 224 TYR A C 1
ATOM 1817 O O . TYR A 1 224 ? 8.398 -19.078 -16.125 1 94.81 224 TYR A O 1
ATOM 1825 N N . LEU A 1 225 ? 6.336 -19.516 -16.844 1 93.75 225 LEU A N 1
ATOM 1826 C CA . LEU A 1 225 ? 6.023 -20.406 -15.719 1 93.75 225 LEU A CA 1
ATOM 1827 C C . LEU A 1 225 ? 6.934 -21.625 -15.719 1 93.75 225 LEU A C 1
ATOM 1829 O O . LEU A 1 225 ? 7.406 -22.047 -14.664 1 93.75 225 LEU A O 1
ATOM 1833 N N . HIS A 1 226 ? 7.141 -22.141 -16.859 1 93.94 226 HIS A N 1
ATOM 1834 C CA . HIS A 1 226 ? 8.062 -23.266 -16.969 1 93.94 226 HIS A CA 1
ATOM 1835 C C . HIS A 1 226 ? 9.453 -22.875 -16.469 1 93.94 226 HIS A C 1
ATOM 1837 O O . HIS A 1 226 ? 10.078 -23.641 -15.719 1 93.94 226 HIS A O 1
ATOM 1843 N N . ASP A 1 227 ? 9.867 -21.766 -16.906 1 95.56 227 ASP A N 1
ATOM 1844 C CA . ASP A 1 227 ? 11.18 -21.281 -16.469 1 95.56 227 ASP A CA 1
ATOM 1845 C C . ASP A 1 227 ? 11.227 -21.078 -14.961 1 95.56 227 ASP A C 1
ATOM 1847 O O . ASP A 1 227 ? 12.242 -21.344 -14.32 1 95.56 227 ASP A O 1
ATOM 1851 N N . GLU A 1 228 ? 10.156 -20.625 -14.422 1 96 228 GLU A N 1
ATOM 1852 C CA . GLU A 1 228 ? 10.086 -20.359 -12.984 1 96 228 GLU A CA 1
ATOM 1853 C C . GLU A 1 228 ? 10.156 -21.656 -12.188 1 96 228 GLU A C 1
ATOM 1855 O O . GLU A 1 228 ? 10.812 -21.719 -11.141 1 96 228 GLU A O 1
ATOM 1860 N N . TYR A 1 229 ? 9.484 -22.641 -12.633 1 96.94 229 TYR A N 1
ATOM 1861 C CA . TYR A 1 229 ? 9.562 -23.938 -11.961 1 96.94 229 TYR A CA 1
ATOM 1862 C C . TYR A 1 229 ? 10.969 -24.516 -12.047 1 96.94 229 TYR A C 1
ATOM 1864 O O . TYR A 1 229 ? 11.5 -25.016 -11.055 1 96.94 229 TYR A O 1
ATOM 1872 N N . ALA A 1 230 ? 11.555 -24.438 -13.234 1 97.56 230 ALA A N 1
ATOM 1873 C CA . ALA A 1 230 ? 12.93 -24.906 -13.406 1 97.56 230 ALA A CA 1
ATOM 1874 C C . ALA A 1 230 ? 13.891 -24.141 -12.492 1 97.56 230 ALA A C 1
ATOM 1876 O O . ALA A 1 230 ? 14.805 -24.734 -11.914 1 97.56 230 ALA A O 1
ATOM 1877 N N . HIS A 1 231 ? 13.656 -22.891 -12.43 1 97.44 231 HIS A N 1
ATOM 1878 C CA . HIS A 1 231 ? 14.477 -22.047 -11.57 1 97.44 231 HIS A CA 1
ATOM 1879 C C . HIS A 1 231 ? 14.312 -22.438 -10.102 1 97.44 231 HIS A C 1
ATOM 1881 O O . HIS A 1 231 ? 15.297 -22.5 -9.359 1 97.44 231 HIS A O 1
ATOM 1887 N N . THR A 1 232 ? 13.133 -22.672 -9.711 1 96.5 232 THR A N 1
ATOM 1888 C CA . THR A 1 232 ? 12.844 -23.078 -8.336 1 96.5 232 THR A CA 1
ATOM 1889 C C . THR A 1 232 ? 13.531 -24.406 -8.008 1 96.5 232 THR A C 1
ATOM 1891 O O . THR A 1 232 ? 14.062 -24.578 -6.914 1 96.5 232 THR A O 1
ATOM 1894 N N . ALA A 1 233 ? 13.477 -25.281 -8.945 1 97.81 233 ALA A N 1
ATOM 1895 C CA . ALA A 1 233 ? 14.18 -26.547 -8.773 1 97.81 233 ALA A CA 1
ATOM 1896 C C . ALA A 1 233 ? 15.688 -26.312 -8.641 1 97.81 233 ALA A C 1
ATOM 1898 O O . ALA A 1 233 ? 16.344 -26.938 -7.801 1 97.81 233 ALA A O 1
ATOM 1899 N N . HIS A 1 234 ? 16.156 -25.469 -9.438 1 97.81 234 HIS A N 1
ATOM 1900 C CA . HIS A 1 234 ? 17.594 -25.188 -9.445 1 97.81 234 HIS A CA 1
ATOM 1901 C C . HIS A 1 234 ? 18.031 -24.516 -8.148 1 97.81 234 HIS A C 1
ATOM 1903 O O . HIS A 1 234 ? 19.031 -24.906 -7.539 1 97.81 234 HIS A O 1
ATOM 1909 N N . VAL A 1 235 ? 17.312 -23.531 -7.68 1 97.88 235 VAL A N 1
ATOM 1910 C CA . VAL A 1 235 ? 17.688 -22.703 -6.547 1 97.88 235 VAL A CA 1
ATOM 1911 C C . VAL A 1 235 ? 17.469 -23.453 -5.242 1 97.88 235 VAL A C 1
ATOM 1913 O O . VAL A 1 235 ? 18.328 -23.438 -4.352 1 97.88 235 VAL A O 1
ATOM 1916 N N . PHE A 1 236 ? 16.359 -24.188 -5.141 1 97.19 236 PHE A N 1
ATOM 1917 C CA . PHE A 1 236 ? 15.953 -24.703 -3.842 1 97.19 236 PHE A CA 1
ATOM 1918 C C . PHE A 1 236 ? 16 -26.219 -3.826 1 97.19 236 PHE A C 1
ATOM 1920 O O . PHE A 1 236 ? 15.742 -26.844 -2.795 1 97.19 236 PHE A O 1
ATOM 1927 N N . GLY A 1 237 ? 16.344 -26.797 -4.918 1 97.31 237 GLY A N 1
ATOM 1928 C CA . GLY A 1 237 ? 16.328 -28.25 -4.996 1 97.31 237 GLY A CA 1
ATOM 1929 C C . GLY A 1 237 ? 14.938 -28.828 -4.883 1 97.31 237 GLY A C 1
ATOM 1930 O O . GLY A 1 237 ? 14.766 -29.938 -4.363 1 97.31 237 GLY A O 1
ATOM 1931 N N . ALA A 1 238 ? 13.938 -28.078 -5.289 1 97.25 238 ALA A N 1
ATOM 1932 C CA . ALA A 1 238 ? 12.547 -28.531 -5.223 1 97.25 238 ALA A CA 1
ATOM 1933 C C . ALA A 1 238 ? 12.281 -29.641 -6.23 1 97.25 238 ALA A C 1
ATOM 1935 O O . ALA A 1 238 ? 12.844 -29.641 -7.328 1 97.25 238 ALA A O 1
ATOM 1936 N N . ASP A 1 239 ? 11.492 -30.562 -5.801 1 97.25 239 ASP A N 1
ATOM 1937 C CA . ASP A 1 239 ? 11.07 -31.641 -6.684 1 97.25 239 ASP A CA 1
ATOM 1938 C C . ASP A 1 239 ? 9.906 -31.203 -7.57 1 97.25 239 ASP A C 1
ATOM 1940 O O . ASP A 1 239 ? 8.75 -31.203 -7.133 1 97.25 239 ASP A O 1
ATOM 1944 N N . ILE A 1 240 ? 10.234 -30.969 -8.836 1 96.75 240 ILE A N 1
ATOM 1945 C CA . ILE A 1 240 ? 9.195 -30.438 -9.711 1 96.75 240 ILE A CA 1
ATOM 1946 C C . ILE A 1 240 ? 8.68 -31.531 -10.641 1 96.75 240 ILE A C 1
ATOM 1948 O O . ILE A 1 240 ? 8.188 -31.25 -11.734 1 96.75 240 ILE A O 1
ATOM 1952 N N . ALA A 1 241 ? 8.867 -32.75 -10.211 1 95.62 241 ALA A N 1
ATOM 1953 C CA . ALA A 1 241 ? 8.258 -33.812 -10.969 1 95.62 241 ALA A CA 1
ATOM 1954 C C . ALA A 1 241 ? 6.754 -33.625 -11.117 1 95.62 241 ALA A C 1
ATOM 1956 O O . ALA A 1 241 ? 6.07 -33.281 -10.148 1 95.62 241 ALA A O 1
ATOM 1957 N N . GLU A 1 242 ? 6.211 -33.781 -12.305 1 96.06 242 GLU A N 1
ATOM 1958 C CA . GLU A 1 242 ? 4.797 -33.719 -12.672 1 96.06 242 GLU A CA 1
ATOM 1959 C C . GLU A 1 242 ? 4.215 -32.312 -12.398 1 96.06 242 GLU A C 1
ATOM 1961 O O . GLU A 1 242 ? 3.006 -32.188 -12.203 1 96.06 242 GLU A O 1
ATOM 1966 N N . TYR A 1 243 ? 5.062 -31.281 -12.273 1 96.81 243 TYR A N 1
ATOM 1967 C CA . TYR A 1 243 ? 4.543 -29.969 -11.883 1 96.81 243 TYR A CA 1
ATOM 1968 C C . TYR A 1 243 ? 3.514 -29.469 -12.883 1 96.81 243 TYR A C 1
ATOM 1970 O O . TYR A 1 243 ? 2.551 -28.797 -12.508 1 96.81 243 TYR A O 1
ATOM 1978 N N . ARG A 1 244 ? 3.721 -29.781 -14.164 1 95.06 244 ARG A N 1
ATOM 1979 C CA . ARG A 1 244 ? 2.816 -29.266 -15.195 1 95.06 244 ARG A CA 1
ATOM 1980 C C . ARG A 1 244 ? 1.403 -29.812 -14.992 1 95.06 244 ARG A C 1
ATOM 1982 O O . ARG A 1 244 ? 0.431 -29.047 -15.07 1 95.06 244 ARG A O 1
ATOM 1989 N N . ALA A 1 245 ? 1.363 -31.109 -14.781 1 95.44 245 ALA A N 1
ATOM 1990 C CA . ALA A 1 245 ? 0.062 -31.734 -14.555 1 95.44 245 ALA A CA 1
ATOM 1991 C C . ALA A 1 245 ? -0.578 -31.203 -13.273 1 95.44 245 ALA A C 1
ATOM 1993 O O . ALA A 1 245 ? -1.783 -30.953 -13.234 1 95.44 245 ALA A O 1
ATOM 1994 N N . ILE A 1 246 ? 0.218 -31.062 -12.227 1 97.19 246 ILE A N 1
ATOM 1995 C CA . ILE A 1 246 ? -0.263 -30.547 -10.945 1 97.19 246 ILE A CA 1
ATOM 1996 C C . ILE A 1 246 ? -0.77 -29.109 -11.117 1 97.19 246 ILE A C 1
ATOM 1998 O O . ILE A 1 246 ? -1.866 -28.781 -10.664 1 97.19 246 ILE A O 1
ATOM 2002 N N . TYR A 1 247 ? 0.029 -28.297 -11.781 1 96.69 247 TYR A N 1
ATOM 2003 C CA . TYR A 1 247 ? -0.324 -26.891 -11.984 1 96.69 247 TYR A CA 1
ATOM 2004 C C . TYR A 1 247 ? -1.611 -26.766 -12.789 1 96.69 247 TYR A C 1
ATOM 2006 O O . TYR A 1 247 ? -2.486 -25.969 -12.453 1 96.69 247 TYR A O 1
ATOM 2014 N N . ASP A 1 248 ? -1.743 -27.516 -13.844 1 95.12 248 ASP A N 1
ATOM 2015 C CA . ASP A 1 248 ? -2.93 -27.453 -14.688 1 95.12 248 ASP A CA 1
ATOM 2016 C C . ASP A 1 248 ? -4.184 -27.844 -13.906 1 95.12 248 ASP A C 1
ATOM 2018 O O . ASP A 1 248 ? -5.215 -27.172 -14 1 95.12 248 ASP A O 1
ATOM 2022 N N . ASP A 1 249 ? -4.051 -28.938 -13.258 1 96.38 249 ASP A N 1
ATOM 2023 C CA . ASP A 1 249 ? -5.18 -29.391 -12.453 1 96.38 249 ASP A CA 1
ATOM 2024 C C . ASP A 1 249 ? -5.512 -28.391 -11.352 1 96.38 249 ASP A C 1
ATOM 2026 O O . ASP A 1 249 ? -6.684 -28.141 -11.055 1 96.38 249 ASP A O 1
ATOM 2030 N N . TRP A 1 250 ? -4.496 -27.859 -10.703 1 97.44 250 TRP A N 1
ATOM 2031 C CA . TRP A 1 250 ? -4.672 -26.828 -9.68 1 97.44 250 TRP A CA 1
ATOM 2032 C C . TRP A 1 250 ? -5.418 -25.625 -10.242 1 97.44 250 TRP A C 1
ATOM 2034 O O . TRP A 1 250 ? -6.406 -25.172 -9.664 1 97.44 250 TRP A O 1
ATOM 2044 N N . ARG A 1 251 ? -4.973 -25.125 -11.336 1 96.81 251 ARG A N 1
ATOM 2045 C CA . ARG A 1 251 ? -5.602 -23.984 -11.984 1 96.81 251 ARG A CA 1
ATOM 2046 C C . ARG A 1 251 ? -7.066 -24.266 -12.289 1 96.81 251 ARG A C 1
ATOM 2048 O O . ARG A 1 251 ? -7.934 -23.422 -12.023 1 96.81 251 ARG A O 1
ATOM 2055 N N . ARG A 1 252 ? -7.359 -25.391 -12.789 1 95.62 252 ARG A N 1
ATOM 2056 C CA . ARG A 1 252 ? -8.734 -25.766 -13.125 1 95.62 252 ARG A CA 1
ATOM 2057 C C . ARG A 1 252 ? -9.594 -25.859 -11.875 1 95.62 252 ARG A C 1
ATOM 2059 O O . ARG A 1 252 ? -10.75 -25.422 -11.867 1 95.62 252 ARG A O 1
ATOM 2066 N N . GLU A 1 253 ? -9.016 -26.469 -10.836 1 95.94 253 GLU A N 1
ATOM 2067 C CA . GLU A 1 253 ? -9.734 -26.562 -9.57 1 95.94 253 GLU A CA 1
ATOM 2068 C C . GLU A 1 253 ? -10.07 -25.188 -9.008 1 95.94 253 GLU A C 1
ATOM 2070 O O . GLU A 1 253 ? -11.188 -24.953 -8.555 1 95.94 253 GLU A O 1
ATOM 2075 N N . ILE A 1 254 ? -9.125 -24.328 -9.047 1 96.69 254 ILE A N 1
ATOM 2076 C CA . ILE A 1 254 ? -9.305 -22.969 -8.523 1 96.69 254 ILE A CA 1
ATOM 2077 C C . ILE A 1 254 ? -10.352 -22.234 -9.352 1 96.69 254 ILE A C 1
ATOM 2079 O O . ILE A 1 254 ? -11.258 -21.609 -8.797 1 96.69 254 ILE A O 1
ATOM 2083 N N . LEU A 1 255 ? -10.266 -22.312 -10.648 1 96.38 255 LEU A N 1
ATOM 2084 C CA . LEU A 1 255 ? -11.242 -21.672 -11.516 1 96.38 255 LEU A CA 1
ATOM 2085 C C . LEU A 1 255 ? -12.641 -22.203 -11.258 1 96.38 255 LEU A C 1
ATOM 2087 O O . LEU A 1 255 ? -13.609 -21.422 -11.219 1 96.38 255 LEU A O 1
ATOM 2091 N N . SER A 1 256 ? -12.688 -23.469 -11.109 1 95.56 256 SER A N 1
ATOM 2092 C CA . SER A 1 256 ? -13.984 -24.078 -10.844 1 95.56 256 SER A CA 1
ATOM 2093 C C . SER A 1 256 ? -14.602 -23.531 -9.555 1 95.56 256 SER A C 1
ATOM 2095 O O . SER A 1 256 ? -15.789 -23.203 -9.523 1 95.56 256 SER A O 1
ATOM 2097 N N . ARG A 1 257 ? -13.812 -23.5 -8.555 1 95.19 257 ARG A N 1
ATOM 2098 C CA . ARG A 1 257 ? -14.297 -23.016 -7.258 1 95.19 257 ARG A CA 1
ATOM 2099 C C . ARG A 1 257 ? -14.68 -21.547 -7.328 1 95.19 257 ARG A C 1
ATOM 2101 O O . ARG A 1 257 ? -15.633 -21.109 -6.68 1 95.19 257 ARG A O 1
ATOM 2108 N N . LEU A 1 258 ? -13.977 -20.766 -8.117 1 96.62 258 LEU A N 1
ATOM 2109 C CA . LEU A 1 258 ? -14.203 -19.328 -8.203 1 96.62 258 LEU A CA 1
ATOM 2110 C C . LEU A 1 258 ? -15.414 -19.031 -9.086 1 96.62 258 LEU A C 1
ATOM 2112 O O . LEU A 1 258 ? -16.109 -18.031 -8.875 1 96.62 258 LEU A O 1
ATOM 2116 N N . THR A 1 259 ? -15.727 -19.891 -10.062 1 95.69 259 THR A N 1
ATOM 2117 C CA . THR A 1 259 ? -16.688 -19.5 -11.094 1 95.69 259 THR A CA 1
ATOM 2118 C C . THR A 1 259 ? -17.938 -20.391 -11.031 1 95.69 259 THR A C 1
ATOM 2120 O O . THR A 1 259 ? -18.969 -20.062 -11.617 1 95.69 259 THR A O 1
ATOM 2123 N N . GLY A 1 260 ? -17.797 -21.547 -10.43 1 93.38 260 GLY A N 1
ATOM 2124 C CA . GLY A 1 260 ? -18.891 -22.5 -10.398 1 93.38 260 GLY A CA 1
ATOM 2125 C C . GLY A 1 260 ? -18.984 -23.344 -11.648 1 93.38 260 GLY A C 1
ATOM 2126 O O . GLY A 1 260 ? -19.844 -24.219 -11.75 1 93.38 260 GLY A O 1
ATOM 2127 N N . ARG A 1 261 ? -18.094 -23.156 -12.539 1 94.44 261 ARG A N 1
ATOM 2128 C CA . ARG A 1 261 ? -18.062 -23.984 -13.734 1 94.44 261 ARG A CA 1
ATOM 2129 C C . ARG A 1 261 ? -17.516 -25.375 -13.43 1 94.44 261 ARG A C 1
ATOM 2131 O O . ARG A 1 261 ? -16.547 -25.5 -12.672 1 94.44 261 ARG A O 1
ATOM 2138 N N . PRO A 1 262 ? -18.141 -26.359 -14.016 1 93.69 262 PRO A N 1
ATOM 2139 C CA . PRO A 1 262 ? -17.609 -27.703 -13.789 1 93.69 262 PRO A CA 1
ATOM 2140 C C . PRO A 1 262 ? -16.234 -27.906 -14.398 1 93.69 262 PRO A C 1
ATOM 2142 O O . PRO A 1 262 ? -15.922 -27.328 -15.438 1 93.69 262 PRO A O 1
ATOM 2145 N N . LEU A 1 263 ? -15.469 -28.766 -13.797 1 91.88 263 LEU A N 1
ATOM 2146 C CA . LEU A 1 263 ? -14.078 -29.016 -14.188 1 91.88 263 LEU A CA 1
ATOM 2147 C C . LEU A 1 263 ? -13.992 -29.422 -15.656 1 91.88 263 LEU A C 1
ATOM 2149 O O . LEU A 1 263 ? -13.07 -29 -16.359 1 91.88 263 LEU A O 1
ATOM 2153 N N . ASP A 1 264 ? -14.914 -30.219 -16.094 1 88.12 264 ASP A N 1
ATOM 2154 C CA . ASP A 1 264 ? -14.867 -30.75 -17.453 1 88.12 264 ASP A CA 1
ATOM 2155 C C . ASP A 1 264 ? -15.133 -29.641 -18.484 1 88.12 264 ASP A C 1
ATOM 2157 O O . ASP A 1 264 ? -14.859 -29.828 -19.672 1 88.12 264 ASP A O 1
ATOM 2161 N N . ALA A 1 265 ? -15.602 -28.531 -18.062 1 86.38 265 ALA A N 1
ATOM 2162 C CA . ALA A 1 265 ? -15.875 -27.406 -18.953 1 86.38 265 ALA A CA 1
ATOM 2163 C C . ALA A 1 265 ? -14.656 -26.484 -19.062 1 86.38 265 ALA A C 1
ATOM 2165 O O . ALA A 1 265 ? -14.625 -25.594 -19.906 1 86.38 265 ALA A O 1
ATOM 2166 N N . LEU A 1 266 ? -13.727 -26.672 -18.156 1 88.69 266 LEU A N 1
ATOM 2167 C CA . LEU A 1 266 ? -12.547 -25.812 -18.125 1 88.69 266 LEU A CA 1
ATOM 2168 C C . LEU A 1 266 ? -11.391 -26.453 -18.891 1 88.69 266 LEU A C 1
ATOM 2170 O O . LEU A 1 266 ? -11.117 -27.641 -18.734 1 88.69 266 LEU A O 1
ATOM 2174 N N . VAL A 1 267 ? -10.844 -25.75 -19.859 1 76.75 267 VAL A N 1
ATOM 2175 C CA . VAL A 1 267 ? -9.844 -26.234 -20.797 1 76.75 267 VAL A CA 1
ATOM 2176 C C . VAL A 1 267 ? -8.508 -26.422 -20.094 1 76.75 267 VAL A C 1
ATOM 2178 O O . VAL A 1 267 ? -8.078 -25.547 -19.328 1 76.75 267 VAL A O 1
ATOM 2181 N N . PRO A 1 268 ? -7.988 -27.641 -20.281 1 68.62 268 PRO A N 1
ATOM 2182 C CA . PRO A 1 268 ? -6.648 -27.828 -19.719 1 68.62 268 PRO A CA 1
ATOM 2183 C C . PRO A 1 268 ? -5.594 -26.953 -20.406 1 68.62 268 PRO A C 1
ATOM 2185 O O . PRO A 1 268 ? -5.797 -26.5 -21.531 1 68.62 268 PRO A O 1
ATOM 2188 N N . LEU A 1 269 ? -4.68 -26.328 -19.656 1 60.44 269 LEU A N 1
ATOM 2189 C CA . LEU A 1 269 ? -3.555 -25.578 -20.203 1 60.44 269 LEU A CA 1
ATOM 2190 C C . LEU A 1 269 ? -2.922 -26.328 -21.375 1 60.44 269 LEU A C 1
ATOM 2192 O O . LEU A 1 269 ? -2.52 -25.719 -22.359 1 60.44 269 LEU A O 1
ATOM 2196 N N . SER A 1 270 ? -2.32 -27.594 -21.188 1 49.34 270 SER A N 1
ATOM 2197 C CA . SER A 1 270 ? -1.507 -28.328 -22.141 1 49.34 270 SER A CA 1
ATOM 2198 C C . SER A 1 270 ? -2.361 -28.906 -23.25 1 49.34 270 SER A C 1
ATOM 2200 O O . SER A 1 270 ? -3.189 -29.797 -23.016 1 49.34 270 SER A O 1
ATOM 2202 N N . GLY A 1 271 ? -2.902 -28.031 -24.031 1 47.81 271 GLY A N 1
ATOM 2203 C CA . GLY A 1 271 ? -3.354 -28.75 -25.219 1 47.81 271 GLY A CA 1
ATOM 2204 C C . GLY A 1 271 ? -2.5 -29.969 -25.531 1 47.81 271 GLY A C 1
ATOM 2205 O O . GLY A 1 271 ? -1.392 -30.109 -25 1 47.81 271 GLY A O 1
ATOM 2206 N N . GLU A 1 272 ? -2.988 -31.031 -26.172 1 40.5 272 GLU A N 1
ATOM 2207 C CA . GLU A 1 272 ? -2.156 -32.125 -26.688 1 40.5 272 GLU A CA 1
ATOM 2208 C C . GLU A 1 272 ? -0.803 -31.609 -27.156 1 40.5 272 GLU A C 1
ATOM 2210 O O . GLU A 1 272 ? -0.729 -30.578 -27.844 1 40.5 272 GLU A O 1
ATOM 2215 N N . ALA A 1 273 ? 0.408 -31.719 -26.547 1 38.28 273 ALA A N 1
ATOM 2216 C CA . ALA A 1 273 ? 1.691 -31.625 -27.234 1 38.28 273 ALA A CA 1
ATOM 2217 C C . ALA A 1 273 ? 1.529 -31.875 -28.734 1 38.28 273 ALA A C 1
ATOM 2219 O O . ALA A 1 273 ? 1.165 -32.969 -29.141 1 38.28 273 ALA A O 1
ATOM 2220 N N . VAL A 1 274 ? 1.116 -30.953 -29.5 1 36.03 274 VAL A N 1
ATOM 2221 C CA . VAL A 1 274 ? 1.385 -31.234 -30.906 1 36.03 274 VAL A CA 1
ATOM 2222 C C . VAL A 1 274 ? 2.805 -31.766 -31.062 1 36.03 274 VAL A C 1
ATOM 2224 O O . VAL A 1 274 ? 3.771 -31.109 -30.656 1 36.03 274 VAL A O 1
ATOM 2227 N N . ALA A 1 275 ? 3.084 -33.062 -31.234 1 34.38 275 ALA A N 1
ATOM 2228 C CA . ALA A 1 275 ? 4.293 -33.781 -31.656 1 34.38 275 ALA A CA 1
ATOM 2229 C C . ALA A 1 275 ? 5.094 -32.938 -32.656 1 34.38 275 ALA A C 1
ATOM 2231 O O . ALA A 1 275 ? 4.641 -32.688 -33.781 1 34.38 275 ALA A O 1
ATOM 2232 N N . GLN A 1 276 ? 5.785 -31.906 -32.375 1 32 276 GLN A N 1
ATOM 2233 C CA . GLN A 1 276 ? 6.766 -31.406 -33.312 1 32 276 GLN A CA 1
ATOM 2234 C C . GLN A 1 276 ? 7.523 -32.531 -34 1 32 276 GLN A C 1
ATOM 2236 O O . GLN A 1 276 ? 8.141 -33.375 -33.312 1 32 276 GLN A O 1
ATOM 2241 N N . GLU A 1 277 ? 7.168 -32.938 -35.125 1 29.08 277 GLU A N 1
ATOM 2242 C CA . GLU A 1 277 ? 7.977 -33.781 -36.031 1 29.08 277 GLU A CA 1
ATOM 2243 C C . GLU A 1 277 ? 9.445 -33.344 -35.969 1 29.08 277 GLU A C 1
ATOM 2245 O O . GLU A 1 277 ? 9.766 -32.188 -36.188 1 29.08 277 GLU A O 1
ATOM 2250 N N . ALA A 1 278 ? 10.273 -33.906 -35.156 1 30.44 278 ALA A N 1
ATOM 2251 C CA . ALA A 1 278 ? 11.711 -33.812 -35.344 1 30.44 278 ALA A CA 1
ATOM 2252 C C . ALA A 1 278 ? 12.055 -33.844 -36.844 1 30.44 278 ALA A C 1
ATOM 2254 O O . ALA A 1 278 ? 11.805 -34.844 -37.531 1 30.44 278 ALA A O 1
ATOM 2255 N N . VAL A 1 279 ? 12.016 -32.812 -37.688 1 32.12 279 VAL A N 1
ATOM 2256 C CA . VAL A 1 279 ? 12.766 -32.906 -38.938 1 32.12 279 VAL A CA 1
ATOM 2257 C C . VAL A 1 279 ? 14.195 -33.344 -38.656 1 32.12 279 VAL A C 1
ATOM 2259 O O . VAL A 1 279 ? 14.922 -32.656 -37.906 1 32.12 279 VAL A O 1
ATOM 2262 N N . ALA A 1 280 ? 14.492 -34.656 -38.875 1 26.53 280 ALA A N 1
ATOM 2263 C CA . ALA A 1 280 ? 15.844 -35.156 -39.094 1 26.53 280 ALA A CA 1
ATOM 2264 C C . ALA A 1 280 ? 16.578 -34.344 -40.156 1 26.53 280 ALA A C 1
ATOM 2266 O O . ALA A 1 280 ? 15.977 -33.938 -41.156 1 26.53 280 ALA A O 1
ATOM 2267 N N . MET B 1 1 ? 27.984 16.516 -1.724 1 29.77 1 MET B N 1
ATOM 2268 C CA . MET B 1 1 ? 27.141 17.609 -2.17 1 29.77 1 MET B CA 1
ATOM 2269 C C . MET B 1 1 ? 26.188 18.062 -1.06 1 29.77 1 MET B C 1
ATOM 2271 O O . MET B 1 1 ? 25.578 17.234 -0.39 1 29.77 1 MET B O 1
ATOM 2275 N N . THR B 1 2 ? 26.25 19.375 -0.589 1 32.22 2 THR B N 1
ATOM 2276 C CA . THR B 1 2 ? 25.797 20.016 0.642 1 32.22 2 THR B CA 1
ATOM 2277 C C . THR B 1 2 ? 24.266 20.047 0.7 1 32.22 2 THR B C 1
ATOM 2279 O O . THR B 1 2 ? 23.609 20.484 -0.249 1 32.22 2 THR B O 1
ATOM 2282 N N . LEU B 1 3 ? 23.641 19.141 1.367 1 46.22 3 LEU B N 1
ATOM 2283 C CA . LEU B 1 3 ? 22.234 19.281 1.75 1 46.22 3 LEU B CA 1
ATOM 2284 C C . LEU B 1 3 ? 21.875 20.766 1.904 1 46.22 3 LEU B C 1
ATOM 2286 O O . LEU B 1 3 ? 22.734 21.594 2.195 1 46.22 3 LEU B O 1
ATOM 2290 N N . PRO B 1 4 ? 20.688 21.125 1.305 1 41.91 4 PRO B N 1
ATOM 2291 C CA . PRO B 1 4 ? 20.344 22.531 1.556 1 41.91 4 PRO B CA 1
ATOM 2292 C C . PRO B 1 4 ? 20.797 23.016 2.936 1 41.91 4 PRO B C 1
ATOM 2294 O O . PRO B 1 4 ? 20.797 22.234 3.891 1 41.91 4 PRO B O 1
ATOM 2297 N N . ILE B 1 5 ? 21.344 24.094 3.008 1 38.56 5 ILE B N 1
ATOM 2298 C CA . ILE B 1 5 ? 21.766 24.766 4.23 1 38.56 5 ILE B CA 1
ATOM 2299 C C . ILE B 1 5 ? 20.609 24.828 5.223 1 38.56 5 ILE B C 1
ATOM 2301 O O . ILE B 1 5 ? 19.531 25.312 4.895 1 38.56 5 ILE B O 1
ATOM 2305 N N . GLY B 1 6 ? 20.719 23.953 6.301 1 41.56 6 GLY B N 1
ATOM 2306 C CA . GLY B 1 6 ? 19.719 23.875 7.355 1 41.56 6 GLY B CA 1
ATOM 2307 C C . GLY B 1 6 ? 19.047 22.516 7.426 1 41.56 6 GLY B C 1
ATOM 2308 O O . GLY B 1 6 ? 18.203 22.281 8.297 1 41.56 6 GLY B O 1
ATOM 2309 N N . ALA B 1 7 ? 19.109 21.812 6.383 1 47.38 7 ALA B N 1
ATOM 2310 C CA . ALA B 1 7 ? 18.578 20.453 6.512 1 47.38 7 ALA B CA 1
ATOM 2311 C C . ALA B 1 7 ? 19.281 19.688 7.617 1 47.38 7 ALA B C 1
ATOM 2313 O O . ALA B 1 7 ? 20.516 19.734 7.734 1 47.38 7 ALA B O 1
ATOM 2314 N N . PRO B 1 8 ? 18.5 19.25 8.539 1 48.91 8 PRO B N 1
ATOM 2315 C CA . PRO B 1 8 ? 19.156 18.484 9.609 1 48.91 8 PRO B CA 1
ATOM 2316 C C . PRO B 1 8 ? 19.984 17.328 9.086 1 48.91 8 PRO B C 1
ATOM 2318 O O . PRO B 1 8 ? 19.734 16.812 7.996 1 48.91 8 PRO B O 1
ATOM 2321 N N . ARG B 1 9 ? 20.984 16.969 9.719 1 56 9 ARG B N 1
ATOM 2322 C CA . ARG B 1 9 ? 21.844 15.836 9.422 1 56 9 ARG B CA 1
ATOM 2323 C C . ARG B 1 9 ? 21.047 14.547 9.32 1 56 9 ARG B C 1
ATOM 2325 O O . ARG B 1 9 ? 21.312 13.703 8.461 1 56 9 ARG B O 1
ATOM 2332 N N . GLU B 1 10 ? 20.016 14.5 10.18 1 81.69 10 GLU B N 1
ATOM 2333 C CA . GLU B 1 10 ? 19.172 13.312 10.117 1 81.69 10 GLU B CA 1
ATOM 2334 C C . GLU B 1 10 ? 17.703 13.672 10.266 1 81.69 10 GLU B C 1
ATOM 2336 O O . GLU B 1 10 ? 17.297 14.242 11.281 1 81.69 10 GLU B O 1
ATOM 2341 N N . TRP B 1 11 ? 17.031 13.648 9.195 1 91.75 11 TRP B N 1
ATOM 2342 C CA . TRP B 1 11 ? 15.594 13.875 9.242 1 91.75 11 TRP B CA 1
ATOM 2343 C C . TRP B 1 11 ? 14.875 12.672 9.836 1 91.75 11 TRP B C 1
ATOM 2345 O O . TRP B 1 11 ? 14.891 11.586 9.258 1 91.75 11 TRP B O 1
ATOM 2355 N N . ASN B 1 12 ? 14.32 12.797 11.039 1 92.88 12 ASN B N 1
ATOM 2356 C CA . ASN B 1 12 ? 13.562 11.742 11.703 1 92.88 12 ASN B CA 1
ATOM 2357 C C . ASN B 1 12 ? 12.477 12.32 12.609 1 92.88 12 ASN B C 1
ATOM 2359 O O . ASN B 1 12 ? 12.305 13.539 12.68 1 92.88 12 ASN B O 1
ATOM 2363 N N . GLY B 1 13 ? 11.789 11.531 13.234 1 92.69 13 GLY B N 1
ATOM 2364 C CA . GLY B 1 13 ? 10.688 11.945 14.086 1 92.69 13 GLY B CA 1
ATOM 2365 C C . GLY B 1 13 ? 11.117 12.805 15.25 1 92.69 13 GLY B C 1
ATOM 2366 O O . GLY B 1 13 ? 10.398 13.727 15.648 1 92.69 13 GLY B O 1
ATOM 2367 N N . GLN B 1 14 ? 12.281 12.523 15.789 1 93.19 14 GLN B N 1
ATOM 2368 C CA . GLN B 1 14 ? 12.797 13.305 16.906 1 93.19 14 GLN B CA 1
ATOM 2369 C C . GLN B 1 14 ? 13.078 14.742 16.484 1 93.19 14 GLN B C 1
ATOM 2371 O O . GLN B 1 14 ? 12.766 15.688 17.219 1 93.19 14 GLN B O 1
ATOM 2376 N N . PHE B 1 15 ? 13.695 14.875 15.367 1 95.62 15 PHE B N 1
ATOM 2377 C CA . PHE B 1 15 ? 13.945 16.203 14.812 1 95.62 15 PHE B CA 1
ATOM 2378 C C . PHE B 1 15 ? 12.633 16.953 14.594 1 95.62 15 PHE B C 1
ATOM 2380 O O . PHE B 1 15 ? 12.508 18.109 14.984 1 95.62 15 PHE B O 1
ATOM 2387 N N . GLU B 1 16 ? 11.641 16.297 14.023 1 96.56 16 GLU B N 1
ATOM 2388 C CA . GLU B 1 16 ? 10.352 16.906 13.711 1 96.56 16 GLU B CA 1
ATOM 2389 C C . GLU B 1 16 ? 9.648 17.391 14.977 1 96.56 16 GLU B C 1
ATOM 2391 O O . GLU B 1 16 ? 9.148 18.516 15.023 1 96.56 16 GLU B O 1
ATOM 2396 N N . GLU B 1 17 ? 9.641 16.562 15.945 1 96.06 17 GLU B N 1
ATOM 2397 C CA . GLU B 1 17 ? 8.945 16.906 17.188 1 96.06 17 GLU B CA 1
ATOM 2398 C C . GLU B 1 17 ? 9.656 18.047 17.906 1 96.06 17 GLU B C 1
ATOM 2400 O O . GLU B 1 17 ? 9.008 18.953 18.438 1 96.06 17 GLU B O 1
ATOM 2405 N N . ALA B 1 18 ? 10.992 17.984 17.984 1 96.88 18 ALA B N 1
ATOM 2406 C CA . ALA B 1 18 ? 11.766 19.047 18.625 1 96.88 18 ALA B CA 1
ATOM 2407 C C . ALA B 1 18 ? 11.531 20.375 17.922 1 96.88 18 ALA B C 1
ATOM 2409 O O . ALA B 1 18 ? 11.359 21.406 18.578 1 96.88 18 ALA B O 1
ATOM 2410 N N . LEU B 1 19 ? 11.586 20.312 16.656 1 97.31 19 LEU B N 1
ATOM 2411 C CA . LEU B 1 19 ? 11.352 21.531 15.891 1 97.31 19 LEU B CA 1
ATOM 2412 C C . LEU B 1 19 ? 9.945 22.078 16.156 1 97.31 19 LEU B C 1
ATOM 2414 O O . LEU B 1 19 ? 9.758 23.281 16.281 1 97.31 19 LEU B O 1
ATOM 2418 N N . PHE B 1 20 ? 8.992 21.203 16.203 1 98.31 20 PHE B N 1
ATOM 2419 C CA . PHE B 1 20 ? 7.625 21.656 16.453 1 98.31 20 PHE B CA 1
ATOM 2420 C C . PHE B 1 20 ? 7.52 22.359 17.797 1 98.31 20 PHE B C 1
ATOM 2422 O O . PHE B 1 20 ? 6.863 23.391 17.922 1 98.31 20 PHE B O 1
ATOM 2429 N N . LEU B 1 21 ? 8.07 21.75 18.812 1 98.56 21 LEU B N 1
ATOM 2430 C CA . LEU B 1 21 ? 8.016 22.344 20.141 1 98.56 21 LEU B CA 1
ATOM 2431 C C . LEU B 1 21 ? 8.648 23.734 20.125 1 98.56 21 LEU B C 1
ATOM 2433 O O . LEU B 1 21 ? 8.125 24.672 20.75 1 98.56 21 LEU B O 1
ATOM 2437 N N . ASP B 1 22 ? 9.758 23.844 19.453 1 98.19 22 ASP B N 1
ATOM 2438 C CA . ASP B 1 22 ? 10.398 25.141 19.328 1 98.19 22 ASP B CA 1
ATOM 2439 C C . ASP B 1 22 ? 9.461 26.156 18.656 1 98.19 22 ASP B C 1
ATOM 2441 O O . ASP B 1 22 ? 9.32 27.281 19.141 1 98.19 22 ASP B O 1
ATOM 2445 N N . VAL B 1 23 ? 8.836 25.734 17.625 1 97.94 23 VAL B N 1
ATOM 2446 C CA . VAL B 1 23 ? 7.934 26.609 16.859 1 97.94 23 VAL B CA 1
ATOM 2447 C C . VAL B 1 23 ? 6.723 26.969 17.719 1 97.94 23 VAL B C 1
ATOM 2449 O O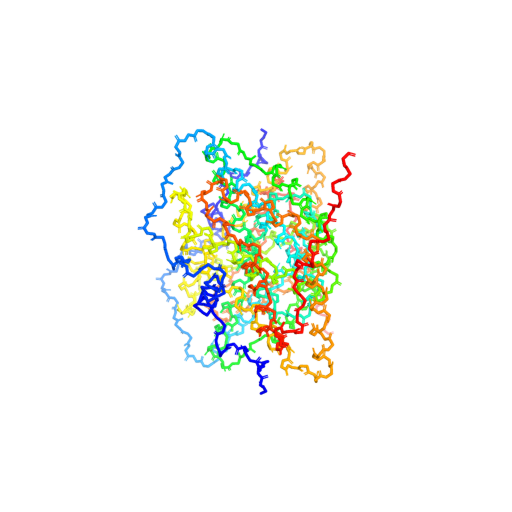 . VAL B 1 23 ? 6.344 28.141 17.812 1 97.94 23 VAL B O 1
ATOM 2452 N N . ALA B 1 24 ? 6.125 25.938 18.312 1 98.44 24 ALA B N 1
ATOM 2453 C CA . ALA B 1 24 ? 4.93 26.156 19.125 1 98.44 24 ALA B CA 1
ATOM 2454 C C . ALA B 1 24 ? 5.211 27.141 20.266 1 98.44 24 ALA B C 1
ATOM 2456 O O . ALA B 1 24 ? 4.406 28.031 20.531 1 98.44 24 ALA B O 1
ATOM 2457 N N . ARG B 1 25 ? 6.34 27.078 20.844 1 98.25 25 ARG B N 1
ATOM 2458 C CA . ARG B 1 25 ? 6.668 27.844 22.047 1 98.25 25 ARG B CA 1
ATOM 2459 C C . ARG B 1 25 ? 7.059 29.281 21.672 1 98.25 25 ARG B C 1
ATOM 2461 O O . ARG B 1 25 ? 7.113 30.141 22.547 1 98.25 25 ARG B O 1
ATOM 2468 N N . ARG B 1 26 ? 7.402 29.531 20.453 1 97.56 26 ARG B N 1
ATOM 2469 C CA . ARG B 1 26 ? 7.559 30.906 20 1 97.56 26 ARG B CA 1
ATOM 2470 C C . ARG B 1 26 ? 6.238 31.672 20.094 1 97.56 26 ARG B C 1
ATOM 2472 O O . ARG B 1 26 ? 6.23 32.875 20.281 1 97.56 26 ARG B O 1
ATOM 2479 N N . HIS B 1 27 ? 5.152 30.969 19.969 1 97.06 27 HIS B N 1
ATOM 2480 C CA . HIS B 1 27 ? 3.832 31.594 19.953 1 97.06 27 HIS B CA 1
ATOM 2481 C C . HIS B 1 27 ? 3.094 31.344 21.266 1 97.06 27 HIS B C 1
ATOM 2483 O O . HIS B 1 27 ? 2.248 32.156 21.672 1 97.06 27 HIS B O 1
ATOM 2489 N N . ARG B 1 28 ? 3.408 30.25 21.844 1 97.12 28 ARG B N 1
ATOM 2490 C CA . ARG B 1 28 ? 2.869 29.859 23.141 1 97.12 28 ARG B CA 1
ATOM 2491 C C . ARG B 1 28 ? 3.971 29.328 24.062 1 97.12 28 ARG B C 1
ATOM 2493 O O . ARG B 1 28 ? 4.156 28.109 24.172 1 97.12 28 ARG B O 1
ATOM 2500 N N . PRO B 1 29 ? 4.555 30.172 24.828 1 97.12 29 PRO B N 1
ATOM 2501 C CA . PRO B 1 29 ? 5.73 29.797 25.609 1 97.12 29 PRO B CA 1
ATOM 2502 C C . PRO B 1 29 ? 5.457 28.641 26.562 1 97.12 29 PRO B C 1
ATOM 2504 O O . PRO B 1 29 ? 6.371 27.875 26.906 1 97.12 29 PRO B O 1
ATOM 2507 N N . ASP B 1 30 ? 4.238 28.438 26.984 1 95.88 30 ASP B N 1
ATOM 2508 C CA . ASP B 1 30 ? 3.92 27.391 27.953 1 95.88 30 ASP B CA 1
ATOM 2509 C C . ASP B 1 30 ? 3.35 26.156 27.266 1 95.88 30 ASP B C 1
ATOM 2511 O O . ASP B 1 30 ? 2.695 25.328 27.906 1 95.88 30 ASP B O 1
ATOM 2515 N N . PHE B 1 31 ? 3.496 26.047 25.953 1 97.94 31 PHE B N 1
ATOM 2516 C CA . PHE B 1 31 ? 3.01 24.875 25.25 1 97.94 31 PHE B CA 1
ATOM 2517 C C . PHE B 1 31 ? 3.635 23.594 25.812 1 97.94 31 PHE B C 1
ATOM 2519 O O . PHE B 1 31 ? 4.859 23.5 25.922 1 97.94 31 PHE B O 1
ATOM 2526 N N . PRO B 1 32 ? 2.924 22.625 26.125 1 97.5 32 PRO B N 1
ATOM 2527 C CA . PRO B 1 32 ? 3.447 21.453 26.812 1 97.5 32 PRO B CA 1
ATOM 2528 C C . PRO B 1 32 ? 4.176 20.484 25.891 1 97.5 32 PRO B C 1
ATOM 2530 O O . PRO B 1 32 ? 3.795 20.344 24.719 1 97.5 32 PRO B O 1
ATOM 2533 N N . ALA B 1 33 ? 5.137 19.812 26.375 1 96.75 33 ALA B N 1
ATOM 2534 C CA . ALA B 1 33 ? 5.848 18.781 25.625 1 96.75 33 ALA B CA 1
ATOM 2535 C C . ALA B 1 33 ? 5.055 17.469 25.594 1 96.75 33 ALA B C 1
ATOM 2537 O O . ALA B 1 33 ? 5.199 16.672 24.672 1 96.75 33 ALA B O 1
ATOM 2538 N N . LYS B 1 34 ? 4.316 17.219 26.609 1 94.69 34 LYS B N 1
ATOM 2539 C CA . LYS B 1 34 ? 3.461 16.047 26.75 1 94.69 34 LYS B CA 1
ATOM 2540 C C . LYS B 1 34 ? 2.244 16.344 27.609 1 94.69 34 LYS B C 1
ATOM 2542 O O . LYS B 1 34 ? 2.197 17.375 28.281 1 94.69 34 LYS B O 1
ATOM 2547 N N . LEU B 1 35 ? 1.349 15.484 27.531 1 93.31 35 LEU B N 1
ATOM 2548 C CA . LEU B 1 35 ? 0.162 15.633 28.375 1 93.31 35 LEU B CA 1
ATOM 2549 C C . LEU B 1 35 ? 0.505 15.406 29.844 1 93.31 35 LEU B C 1
ATOM 2551 O O . LEU B 1 35 ? 1.269 14.5 30.172 1 93.31 35 LEU B O 1
ATOM 2555 N N . ALA B 1 36 ? -0.102 16.266 30.641 1 90.56 36 ALA B N 1
ATOM 2556 C CA . ALA B 1 36 ? 0.052 16.094 32.094 1 90.56 36 ALA B CA 1
ATOM 2557 C C . ALA B 1 36 ? -0.821 14.953 32.594 1 90.56 36 ALA B C 1
ATOM 2559 O O . ALA B 1 36 ? -0.444 14.242 33.531 1 90.56 36 ALA B O 1
ATOM 2560 N N . THR B 1 37 ? -1.977 14.805 32.062 1 92.81 37 THR B N 1
ATOM 2561 C CA . THR B 1 37 ? -2.959 13.789 32.406 1 92.81 37 THR B CA 1
ATOM 2562 C C . THR B 1 37 ? -3.469 13.07 31.172 1 92.81 37 THR B C 1
ATOM 2564 O O . THR B 1 37 ? -3.797 13.711 30.156 1 92.81 37 THR B O 1
ATOM 2567 N N . PRO B 1 38 ? -3.514 11.742 31.281 1 91.62 38 PRO B N 1
ATOM 2568 C CA . PRO B 1 38 ? -4.062 11.031 30.125 1 91.62 38 PRO B CA 1
ATOM 2569 C C . PRO B 1 38 ? -5.48 11.484 29.766 1 91.62 38 PRO B C 1
ATOM 2571 O O . PRO B 1 38 ? -6.273 11.797 30.656 1 91.62 38 PRO B O 1
ATOM 2574 N N . PRO B 1 39 ? -5.75 11.508 28.5 1 94.88 39 PRO B N 1
ATOM 2575 C CA . PRO B 1 39 ? -7.102 11.906 28.109 1 94.88 39 PRO B CA 1
ATOM 2576 C C . PRO B 1 39 ? -8.18 10.969 28.641 1 94.88 39 PRO B C 1
ATOM 2578 O O . PRO B 1 39 ? -7.953 9.758 28.734 1 94.88 39 PRO B O 1
ATOM 2581 N N . ARG B 1 40 ? -9.258 11.438 29 1 96.31 40 ARG B N 1
ATOM 2582 C CA . ARG B 1 40 ? -10.391 10.609 29.422 1 96.31 40 ARG B CA 1
ATOM 2583 C C . ARG B 1 40 ? -11.133 10.062 28.203 1 96.31 40 ARG B C 1
ATOM 2585 O O . ARG B 1 40 ? -11.008 10.594 27.094 1 96.31 40 ARG B O 1
ATOM 2592 N N . GLU B 1 41 ? -11.922 9.062 28.531 1 96.12 41 GLU B N 1
ATOM 2593 C CA . GLU B 1 41 ? -12.812 8.539 27.516 1 96.12 41 GLU B CA 1
ATOM 2594 C C . GLU B 1 41 ? -13.984 9.484 27.266 1 96.12 41 GLU B C 1
ATOM 2596 O O . GLU B 1 41 ? -14.312 10.32 28.109 1 96.12 41 GLU B O 1
ATOM 2601 N N . PRO B 1 42 ? -14.617 9.375 26.078 1 95.25 42 PRO B N 1
ATOM 2602 C CA . PRO B 1 42 ? -15.844 10.148 25.859 1 95.25 42 PRO B CA 1
ATOM 2603 C C . PRO B 1 42 ? -16.922 9.852 26.891 1 95.25 42 PRO B C 1
ATOM 2605 O O . PRO B 1 42 ? -17.109 8.695 27.281 1 95.25 42 PRO B O 1
ATOM 2608 N N . HIS B 1 43 ? -17.688 10.914 27.312 1 93.31 43 HIS B N 1
ATOM 2609 C CA . HIS B 1 43 ? -18.578 10.789 28.453 1 93.31 43 HIS B CA 1
ATOM 2610 C C . HIS B 1 43 ? -20.031 10.609 28.016 1 93.31 43 HIS B C 1
ATOM 2612 O O . HIS B 1 43 ? -20.875 10.156 28.797 1 93.31 43 HIS B O 1
ATOM 2618 N N . ASN B 1 44 ? -20.312 10.992 26.875 1 94.06 44 ASN B N 1
ATOM 2619 C CA . ASN B 1 44 ? -21.703 10.961 26.438 1 94.06 44 ASN B CA 1
ATOM 2620 C C . ASN B 1 44 ? -21.812 10.656 24.953 1 94.06 44 ASN B C 1
ATOM 2622 O O . ASN B 1 44 ? -20.797 10.531 24.266 1 94.06 44 ASN B O 1
ATOM 2626 N N . ASP B 1 45 ? -23.031 10.555 24.547 1 94.94 45 ASP B N 1
ATOM 2627 C CA . ASP B 1 45 ? -23.312 10.148 23.188 1 94.94 45 ASP B CA 1
ATOM 2628 C C . ASP B 1 45 ? -22.812 11.18 22.172 1 94.94 45 ASP B C 1
ATOM 2630 O O . ASP B 1 45 ? -22.375 10.828 21.078 1 94.94 45 ASP B O 1
ATOM 2634 N N . ASP B 1 46 ? -22.875 12.375 22.625 1 96.25 46 ASP B N 1
ATOM 2635 C CA . ASP B 1 46 ? -22.438 13.445 21.734 1 96.25 46 ASP B CA 1
ATOM 2636 C C . ASP B 1 46 ? -20.938 13.359 21.484 1 96.25 46 ASP B C 1
ATOM 2638 O O . ASP B 1 46 ? -20.469 13.516 20.344 1 96.25 46 ASP B O 1
ATOM 2642 N N . GLU B 1 47 ? -20.203 13.125 22.531 1 97.19 47 GLU B N 1
ATOM 2643 C CA . GLU B 1 47 ? -18.75 12.984 22.391 1 97.19 47 GLU B CA 1
ATOM 2644 C C . GLU B 1 47 ? -18.391 11.734 21.594 1 97.19 47 GLU B C 1
ATOM 2646 O O . GLU B 1 47 ? -17.453 11.75 20.781 1 97.19 47 GLU B O 1
ATOM 2651 N N . LEU B 1 48 ? -19.172 10.703 21.781 1 96.56 48 LEU B N 1
ATOM 2652 C CA . LEU B 1 48 ? -18.938 9.477 21.016 1 96.56 48 LEU B CA 1
ATOM 2653 C C . LEU B 1 48 ? -19.219 9.688 19.531 1 96.56 48 LEU B C 1
ATOM 2655 O O . LEU B 1 48 ? -18.469 9.203 18.688 1 96.56 48 LEU B O 1
ATOM 2659 N N . ALA B 1 49 ? -20.266 10.398 19.312 1 97.19 49 ALA B N 1
ATOM 2660 C CA . ALA B 1 49 ? -20.609 10.711 17.922 1 97.19 49 ALA B CA 1
ATOM 2661 C C . ALA B 1 49 ? -19.516 11.562 17.266 1 97.19 49 ALA B C 1
ATOM 2663 O O . ALA B 1 49 ? -19.219 11.398 16.094 1 97.19 49 ALA B O 1
ATOM 2664 N N . ALA B 1 50 ? -18.969 12.461 18.016 1 97.75 50 ALA B N 1
ATOM 2665 C CA . ALA B 1 50 ? -17.891 13.305 17.516 1 97.75 50 ALA B CA 1
ATOM 2666 C C . ALA B 1 50 ? -16.641 12.477 17.188 1 97.75 50 ALA B C 1
ATOM 2668 O O . ALA B 1 50 ? -15.969 12.727 16.203 1 97.75 50 ALA B O 1
ATOM 2669 N N . VAL B 1 51 ? -16.406 11.516 18.047 1 97.62 51 VAL B N 1
ATOM 2670 C CA . VAL B 1 51 ? -15.273 10.617 17.812 1 97.62 51 VAL B CA 1
ATOM 2671 C C . VAL B 1 51 ? -15.5 9.812 16.547 1 97.62 51 VAL B C 1
ATOM 2673 O O . VAL B 1 51 ? -14.594 9.672 15.719 1 97.62 51 VAL B O 1
ATOM 2676 N N . ALA B 1 52 ? -16.703 9.312 16.344 1 98.19 52 ALA B N 1
ATOM 2677 C CA . ALA B 1 52 ? -17.031 8.562 15.141 1 98.19 52 ALA B CA 1
ATOM 2678 C C . ALA B 1 52 ? -16.859 9.43 13.898 1 98.19 52 ALA B C 1
ATOM 2680 O O . ALA B 1 52 ? -16.359 8.969 12.867 1 98.19 52 ALA B O 1
ATOM 2681 N N . ASP B 1 53 ? -17.266 10.648 14.031 1 98.31 53 ASP B N 1
ATOM 2682 C CA . ASP B 1 53 ? -17.125 11.594 12.922 1 98.31 53 ASP B CA 1
ATOM 2683 C C . ASP B 1 53 ? -15.648 11.82 12.586 1 98.31 53 ASP B C 1
ATOM 2685 O O . ASP B 1 53 ? -15.281 11.898 11.414 1 98.31 53 ASP B O 1
ATOM 2689 N N . TYR B 1 54 ? -14.859 11.914 13.594 1 97.81 54 TYR B N 1
ATOM 2690 C CA . TYR B 1 54 ? -13.43 12.102 13.398 1 97.81 54 TYR B CA 1
ATOM 2691 C C . TYR B 1 54 ? -12.828 10.93 12.625 1 97.81 54 TYR B C 1
ATOM 2693 O O . TYR B 1 54 ? -12.07 11.133 11.672 1 97.81 54 TYR B O 1
ATOM 2701 N N . TYR B 1 55 ? -13.188 9.734 13.039 1 97.69 55 TYR B N 1
ATOM 2702 C CA . TYR B 1 55 ? -12.609 8.562 12.398 1 97.69 55 TYR B CA 1
ATOM 2703 C C . TYR B 1 55 ? -13.148 8.398 10.977 1 97.69 55 TYR B C 1
ATOM 2705 O O . TYR B 1 55 ? -12.453 7.895 10.094 1 97.69 55 TYR B O 1
ATOM 2713 N N . THR B 1 56 ? -14.367 8.844 10.719 1 98.69 56 THR B N 1
ATOM 2714 C CA . THR B 1 56 ? -14.891 8.867 9.359 1 98.69 56 THR B CA 1
ATOM 2715 C C . THR B 1 56 ? -14.062 9.797 8.477 1 98.69 56 THR B C 1
ATOM 2717 O O . THR B 1 56 ? -13.688 9.43 7.363 1 98.69 56 THR B O 1
ATOM 2720 N N . LYS B 1 57 ? -13.75 10.914 9 1 98.12 57 LYS B N 1
ATOM 2721 C CA . LYS B 1 57 ? -12.945 11.891 8.273 1 98.12 57 LYS B CA 1
ATOM 2722 C C . LYS B 1 57 ? -11.523 11.391 8.086 1 98.12 57 LYS B C 1
ATOM 2724 O O . LYS B 1 57 ? -10.922 11.609 7.027 1 98.12 57 LYS B O 1
ATOM 2729 N N . MET B 1 58 ? -10.984 10.781 9.109 1 96.56 58 MET B N 1
ATOM 2730 C CA . MET B 1 58 ? -9.648 10.203 9.008 1 96.56 58 MET B CA 1
ATOM 2731 C C . MET B 1 58 ? -9.594 9.141 7.914 1 96.56 58 MET B C 1
ATOM 2733 O O . MET B 1 58 ? -8.664 9.117 7.105 1 96.56 58 MET B O 1
ATOM 2737 N N . ALA B 1 59 ? -10.617 8.281 7.895 1 98.31 59 ALA B N 1
ATOM 2738 C CA . ALA B 1 59 ? -10.68 7.23 6.883 1 98.31 59 ALA B CA 1
ATOM 2739 C C . ALA B 1 59 ? -10.758 7.828 5.48 1 98.31 59 ALA B C 1
ATOM 2741 O O . ALA B 1 59 ? -10.125 7.324 4.547 1 98.31 59 ALA B O 1
ATOM 2742 N N . SER B 1 60 ? -11.539 8.891 5.316 1 98.69 60 SER B N 1
ATOM 2743 C CA . SER B 1 60 ? -11.664 9.539 4.016 1 98.69 60 SER B CA 1
ATOM 2744 C C . SER B 1 60 ? -10.344 10.18 3.59 1 98.69 60 SER B C 1
ATOM 2746 O O . SER B 1 60 ? -9.961 10.102 2.422 1 98.69 60 SER B O 1
ATOM 2748 N N . HIS B 1 61 ? -9.711 10.844 4.52 1 97.62 61 HIS B N 1
ATOM 2749 C CA . HIS B 1 61 ? -8.406 11.461 4.289 1 97.62 61 HIS B CA 1
ATOM 2750 C C . HIS B 1 61 ? -7.391 10.43 3.799 1 97.62 61 HIS B C 1
ATOM 2752 O O . HIS B 1 61 ? -6.715 10.656 2.793 1 97.62 61 HIS B O 1
ATOM 2758 N N . ASP B 1 62 ? -7.34 9.336 4.465 1 98 62 ASP B N 1
ATOM 2759 C CA . ASP B 1 62 ? -6.371 8.297 4.137 1 98 62 ASP B CA 1
ATOM 2760 C C . ASP B 1 62 ? -6.719 7.617 2.811 1 98 62 ASP B C 1
ATOM 2762 O O . ASP B 1 62 ? -5.828 7.289 2.025 1 98 62 ASP B O 1
ATOM 2766 N N . LEU B 1 63 ? -7.98 7.391 2.562 1 98.81 63 LEU B N 1
ATOM 2767 C CA . LEU B 1 63 ? -8.367 6.809 1.28 1 98.81 63 LEU B CA 1
ATOM 2768 C C . LEU B 1 63 ? -8.055 7.762 0.134 1 98.81 63 LEU B C 1
ATOM 2770 O O . LEU B 1 63 ? -7.648 7.328 -0.948 1 98.81 63 LEU B O 1
ATOM 2774 N N . PHE B 1 64 ? -8.266 9.031 0.356 1 98.81 64 PHE B N 1
ATOM 2775 C CA . PHE B 1 64 ? -7.891 10.023 -0.639 1 98.81 64 PHE B CA 1
ATOM 2776 C C . PHE B 1 64 ? -6.406 9.93 -0.963 1 98.81 64 PHE B C 1
ATOM 2778 O O . PHE B 1 64 ? -6.016 9.961 -2.133 1 98.81 64 PHE B O 1
ATOM 2785 N N . ILE B 1 65 ? -5.559 9.789 0.044 1 98.62 65 ILE B N 1
ATOM 2786 C CA . ILE B 1 65 ? -4.117 9.664 -0.146 1 98.62 65 ILE B CA 1
ATOM 2787 C C . ILE B 1 65 ? -3.812 8.391 -0.932 1 98.62 65 ILE B C 1
ATOM 2789 O O . ILE B 1 65 ? -2.963 8.391 -1.826 1 98.62 65 ILE B O 1
ATOM 2793 N N . VAL B 1 66 ? -4.52 7.312 -0.609 1 98.88 66 VAL B N 1
ATOM 2794 C CA . VAL B 1 66 ? -4.359 6.059 -1.333 1 98.88 66 VAL B CA 1
ATOM 2795 C C . VAL B 1 66 ? -4.594 6.285 -2.824 1 98.88 66 VAL B C 1
ATOM 2797 O O . VAL B 1 66 ? -3.805 5.84 -3.66 1 98.88 66 VAL B O 1
ATOM 2800 N N . GLN B 1 67 ? -5.625 6.988 -3.145 1 98.88 67 GLN B N 1
ATOM 2801 C CA . GLN B 1 67 ? -5.98 7.223 -4.539 1 98.88 67 GLN B CA 1
ATOM 2802 C C . GLN B 1 67 ? -4.938 8.086 -5.238 1 98.88 67 GLN B C 1
ATOM 2804 O O . GLN B 1 67 ? -4.52 7.785 -6.359 1 98.88 67 GLN B O 1
ATOM 2809 N N . VAL B 1 68 ? -4.48 9.094 -4.586 1 98.88 68 VAL B N 1
ATOM 2810 C CA . VAL B 1 68 ? -3.494 10 -5.16 1 98.88 68 VAL B CA 1
ATOM 2811 C C . VAL B 1 68 ? -2.182 9.258 -5.395 1 98.88 68 VAL B C 1
ATOM 2813 O O . VAL B 1 68 ? -1.593 9.352 -6.477 1 98.88 68 VAL B O 1
ATOM 2816 N N . VAL B 1 69 ? -1.76 8.555 -4.398 1 98.88 69 VAL B N 1
ATOM 2817 C CA . VAL B 1 69 ? -0.462 7.887 -4.457 1 98.88 69 VAL B CA 1
ATOM 2818 C C . VAL B 1 69 ? -0.503 6.762 -5.488 1 98.88 69 VAL B C 1
ATOM 2820 O O . VAL B 1 69 ? 0.473 6.539 -6.211 1 98.88 69 VAL B O 1
ATOM 2823 N N . ALA B 1 70 ? -1.643 6.07 -5.547 1 98.88 70 ALA B N 1
ATOM 2824 C CA . ALA B 1 70 ? -1.784 5.059 -6.59 1 98.88 70 ALA B CA 1
ATOM 2825 C C . ALA B 1 70 ? -1.615 5.668 -7.977 1 98.88 70 ALA B C 1
ATOM 2827 O O . ALA B 1 70 ? -0.881 5.133 -8.812 1 98.88 70 ALA B O 1
ATOM 2828 N N . LYS B 1 71 ? -2.254 6.734 -8.227 1 98.69 71 LYS B N 1
ATOM 2829 C CA . LYS B 1 71 ? -2.145 7.422 -9.508 1 98.69 71 LYS B CA 1
ATOM 2830 C C . LYS B 1 71 ? -0.71 7.871 -9.773 1 98.69 71 LYS B C 1
ATOM 2832 O O . LYS B 1 71 ? -0.213 7.758 -10.891 1 98.69 71 LYS B O 1
ATOM 2837 N N . ALA B 1 72 ? -0.061 8.383 -8.766 1 98.81 72 ALA B N 1
ATOM 2838 C CA . ALA B 1 72 ? 1.303 8.891 -8.906 1 98.81 72 ALA B CA 1
ATOM 2839 C C . ALA B 1 72 ? 2.268 7.762 -9.273 1 98.81 72 ALA B C 1
ATOM 2841 O O . ALA B 1 72 ? 3.188 7.957 -10.07 1 98.81 72 ALA B O 1
ATOM 2842 N N . ILE B 1 73 ? 2.09 6.598 -8.648 1 98.81 73 ILE B N 1
ATOM 2843 C CA . ILE B 1 73 ? 2.936 5.449 -8.945 1 98.81 73 ILE B CA 1
ATOM 2844 C C . ILE B 1 73 ? 2.828 5.102 -10.43 1 98.81 73 ILE B C 1
ATOM 2846 O O . ILE B 1 73 ? 3.834 4.809 -11.078 1 98.81 73 ILE B O 1
ATOM 2850 N N . ASP B 1 74 ? 1.645 5.203 -10.969 1 97.81 74 ASP B N 1
ATOM 2851 C CA . ASP B 1 74 ? 1.378 4.805 -12.344 1 97.81 74 ASP B CA 1
ATOM 2852 C C . ASP B 1 74 ? 1.801 5.898 -13.328 1 97.81 74 ASP B C 1
ATOM 2854 O O . ASP B 1 74 ? 2.162 5.609 -14.469 1 97.81 74 ASP B O 1
ATOM 2858 N N . THR B 1 75 ? 1.82 7.156 -12.938 1 98.38 75 THR B N 1
ATOM 2859 C CA . THR B 1 75 ? 1.984 8.242 -13.906 1 98.38 75 THR B CA 1
ATOM 2860 C C . THR B 1 75 ? 3.268 9.023 -13.625 1 98.38 75 THR B C 1
ATOM 2862 O O . THR B 1 75 ? 4.285 8.797 -14.289 1 98.38 75 THR B O 1
ATOM 2865 N N . LEU B 1 76 ? 3.359 9.695 -12.523 1 98.62 76 LEU B N 1
ATOM 2866 C CA . LEU B 1 76 ? 4.426 10.648 -12.234 1 98.62 76 LEU B CA 1
ATOM 2867 C C . LEU B 1 76 ? 5.746 9.922 -11.984 1 98.62 76 LEU B C 1
ATOM 2869 O O . LEU B 1 76 ? 6.812 10.43 -12.344 1 98.62 76 LEU B O 1
ATOM 2873 N N . PHE B 1 77 ? 5.656 8.773 -11.406 1 98.56 77 PHE B N 1
ATOM 2874 C CA . PHE B 1 77 ? 6.879 8.102 -10.977 1 98.56 77 PHE B CA 1
ATOM 2875 C C . PHE B 1 77 ? 7.016 6.742 -11.641 1 98.56 77 PHE B C 1
ATOM 2877 O O . PHE B 1 77 ? 7.617 5.824 -11.078 1 98.56 77 PHE B O 1
ATOM 2884 N N . ARG B 1 78 ? 6.449 6.625 -12.789 1 97.19 78 ARG B N 1
ATOM 2885 C CA . ARG B 1 78 ? 6.434 5.387 -13.562 1 97.19 78 ARG B CA 1
ATOM 2886 C C . ARG B 1 78 ? 7.852 4.875 -13.805 1 97.19 78 ARG B C 1
ATOM 2888 O O . ARG B 1 78 ? 8.07 3.666 -13.922 1 97.19 78 ARG B O 1
ATOM 2895 N N . ASP B 1 79 ? 8.836 5.742 -13.82 1 97.12 79 ASP B N 1
ATOM 2896 C CA . ASP B 1 79 ? 10.195 5.359 -14.18 1 97.12 79 ASP B CA 1
ATOM 2897 C C . ASP B 1 79 ? 11.125 5.402 -12.969 1 97.12 79 ASP B C 1
ATOM 2899 O O . ASP B 1 79 ? 12.352 5.457 -13.117 1 97.12 79 ASP B O 1
ATOM 2903 N N . ASP B 1 80 ? 10.594 5.48 -11.805 1 98.19 80 ASP B N 1
ATOM 2904 C CA . ASP B 1 80 ? 11.391 5.52 -10.586 1 98.19 80 ASP B CA 1
ATOM 2905 C C . ASP B 1 80 ? 11.016 4.379 -9.648 1 98.19 80 ASP B C 1
ATOM 2907 O O . ASP B 1 80 ? 10.336 4.594 -8.641 1 98.19 80 ASP B O 1
ATOM 2911 N N . PRO B 1 81 ? 11.539 3.178 -9.922 1 98.5 81 PRO B N 1
ATOM 2912 C CA . PRO B 1 81 ? 11.164 2.01 -9.125 1 98.5 81 PRO B CA 1
ATOM 2913 C C . PRO B 1 81 ? 11.508 2.174 -7.645 1 98.5 81 PRO B C 1
ATOM 2915 O O . PRO B 1 81 ? 10.805 1.64 -6.781 1 98.5 81 PRO B O 1
ATOM 2918 N N . HIS B 1 82 ? 12.578 2.875 -7.363 1 98.31 82 HIS B N 1
ATOM 2919 C CA . HIS B 1 82 ? 12.945 3.105 -5.973 1 98.31 82 HIS B CA 1
ATOM 2920 C C . HIS B 1 82 ? 11.859 3.881 -5.234 1 98.31 82 HIS B C 1
ATOM 2922 O O . HIS B 1 82 ? 11.445 3.488 -4.141 1 98.31 82 HIS B O 1
ATOM 2928 N N . PHE B 1 83 ? 11.422 4.965 -5.844 1 98.69 83 PHE B N 1
ATOM 2929 C CA . PHE B 1 83 ? 10.406 5.785 -5.191 1 98.69 83 PHE B CA 1
ATOM 2930 C C . PHE B 1 83 ? 9.055 5.074 -5.188 1 98.69 83 PHE B C 1
ATOM 2932 O O . PHE B 1 83 ? 8.258 5.25 -4.266 1 98.69 83 PHE B O 1
ATOM 2939 N N . GLN B 1 84 ? 8.734 4.25 -6.227 1 98.88 84 GLN B N 1
ATOM 2940 C CA . GLN B 1 84 ? 7.52 3.445 -6.223 1 98.88 84 GLN B CA 1
ATOM 2941 C C . GLN B 1 84 ? 7.445 2.564 -4.98 1 98.88 84 GLN B C 1
ATOM 2943 O O . GLN B 1 84 ? 6.379 2.416 -4.383 1 98.88 84 GLN B O 1
ATOM 2948 N N . LEU B 1 85 ? 8.539 2.027 -4.602 1 98.69 85 LEU B N 1
ATOM 2949 C CA . LEU B 1 85 ? 8.555 1.155 -3.432 1 98.69 85 LEU B CA 1
ATOM 2950 C C . LEU B 1 85 ? 8.32 1.954 -2.154 1 98.69 85 LEU B C 1
ATOM 2952 O O . LEU B 1 85 ? 7.633 1.488 -1.242 1 98.69 85 LEU B O 1
ATOM 2956 N N . ILE B 1 86 ? 8.867 3.143 -2.08 1 98.12 86 ILE B N 1
ATOM 2957 C CA . ILE B 1 86 ? 8.609 4.02 -0.94 1 98.12 86 ILE B CA 1
ATOM 2958 C C . ILE B 1 86 ? 7.121 4.363 -0.881 1 98.12 86 ILE B C 1
ATOM 2960 O O . ILE B 1 86 ? 6.496 4.258 0.176 1 98.12 86 ILE B O 1
ATOM 2964 N N . LEU B 1 87 ? 6.562 4.699 -2.039 1 98.81 87 LEU B N 1
ATOM 2965 C CA . LEU B 1 87 ? 5.16 5.09 -2.125 1 98.81 87 LEU B CA 1
ATOM 2966 C C . LEU B 1 87 ? 4.246 3.9 -1.847 1 98.81 87 LEU B C 1
ATOM 2968 O O . LEU B 1 87 ? 3.166 4.062 -1.276 1 98.81 87 LEU B O 1
ATOM 2972 N N . SER B 1 88 ? 4.699 2.719 -2.219 1 98.62 88 SER B N 1
ATOM 2973 C CA . SER B 1 88 ? 3.893 1.535 -1.942 1 98.62 88 SER B CA 1
ATOM 2974 C C . SER B 1 88 ? 3.727 1.318 -0.441 1 98.62 88 SER B C 1
ATOM 2976 O O . SER B 1 88 ? 2.654 0.917 0.019 1 98.62 88 SER B O 1
ATOM 2978 N N . ARG B 1 89 ? 4.777 1.569 0.275 1 97.56 89 ARG B N 1
ATOM 2979 C CA . ARG B 1 89 ? 4.688 1.475 1.729 1 97.56 89 ARG B CA 1
ATOM 2980 C C . ARG B 1 89 ? 3.715 2.506 2.287 1 97.56 89 ARG B C 1
ATOM 2982 O O . ARG B 1 89 ? 2.889 2.186 3.145 1 97.56 89 ARG B O 1
ATOM 2989 N N . GLN B 1 90 ? 3.826 3.703 1.805 1 98.25 90 GLN B N 1
ATOM 2990 C CA . GLN B 1 90 ? 2.902 4.746 2.238 1 98.25 90 GLN B CA 1
ATOM 2991 C C . GLN B 1 90 ? 1.458 4.363 1.929 1 98.25 90 GLN B C 1
ATOM 2993 O O . GLN B 1 90 ? 0.587 4.457 2.797 1 98.25 90 GLN B O 1
ATOM 2998 N N . LEU B 1 91 ? 1.237 4 0.683 1 98.62 91 LEU B N 1
ATOM 2999 C CA . LEU B 1 91 ? -0.107 3.664 0.227 1 98.62 91 LEU B CA 1
ATOM 3000 C C . LEU B 1 91 ? -0.696 2.529 1.061 1 98.62 91 LEU B C 1
ATOM 3002 O O . LEU B 1 91 ? -1.855 2.596 1.476 1 98.62 91 LEU B O 1
ATOM 3006 N N . GLY B 1 92 ? 0.102 1.495 1.325 1 97.38 92 GLY B N 1
ATOM 3007 C CA . GLY B 1 92 ? -0.354 0.405 2.172 1 97.38 92 GLY B CA 1
ATOM 3008 C C . GLY B 1 92 ? -0.701 0.848 3.58 1 97.38 92 GLY B C 1
ATOM 3009 O O . GLY B 1 92 ? -1.72 0.429 4.133 1 97.38 92 GLY B O 1
ATOM 3010 N N . ASP B 1 93 ? 0.102 1.673 4.133 1 95.94 93 ASP B N 1
ATOM 3011 C CA . ASP B 1 93 ? -0.1 2.15 5.496 1 95.94 93 ASP B CA 1
ATOM 3012 C C . ASP B 1 93 ? -1.348 3.025 5.594 1 95.94 93 ASP B C 1
ATOM 3014 O O . ASP B 1 93 ? -2.166 2.854 6.5 1 95.94 93 ASP B O 1
ATOM 3018 N N . ASP B 1 94 ? -1.494 3.934 4.664 1 97.38 94 ASP B N 1
ATOM 3019 C CA . ASP B 1 94 ? -2.66 4.812 4.684 1 97.38 94 ASP B CA 1
ATOM 3020 C C . ASP B 1 94 ? -3.943 4.023 4.426 1 97.38 94 ASP B C 1
ATOM 3022 O O . ASP B 1 94 ? -4.996 4.34 4.988 1 97.38 94 ASP B O 1
ATOM 3026 N N . GLY B 1 95 ? -3.82 3.059 3.562 1 97.56 95 GLY B N 1
ATOM 3027 C CA . GLY B 1 95 ? -4.961 2.172 3.4 1 97.56 95 GLY B CA 1
ATOM 3028 C C . GLY B 1 95 ? -5.352 1.462 4.684 1 97.56 95 GLY B C 1
ATOM 3029 O O . GLY B 1 95 ? -6.535 1.364 5.008 1 97.56 95 GLY B O 1
ATOM 3030 N N . ALA B 1 96 ? -4.367 0.935 5.359 1 94.69 96 ALA B N 1
ATOM 3031 C CA . ALA B 1 96 ? -4.621 0.255 6.629 1 94.69 96 ALA B CA 1
ATOM 3032 C C . ALA B 1 96 ? -5.254 1.204 7.641 1 94.69 96 ALA B C 1
ATOM 3034 O O . ALA B 1 96 ? -6.152 0.812 8.391 1 94.69 96 ALA B O 1
ATOM 3035 N N . HIS B 1 97 ? -4.801 2.432 7.664 1 95.31 97 HIS B N 1
ATOM 3036 C CA . HIS B 1 97 ? -5.359 3.428 8.57 1 95.31 97 HIS B CA 1
ATOM 3037 C C . HIS B 1 97 ? -6.824 3.713 8.242 1 95.31 97 HIS B C 1
ATOM 3039 O O . HIS B 1 97 ? -7.648 3.855 9.141 1 95.31 97 HIS B O 1
ATOM 3045 N N . ALA B 1 98 ? -7.074 3.807 7.004 1 97.38 98 ALA B N 1
ATOM 3046 C CA . ALA B 1 98 ? -8.461 4.016 6.586 1 97.38 98 ALA B CA 1
ATOM 3047 C C . ALA B 1 98 ? -9.352 2.871 7.055 1 97.38 98 ALA B C 1
ATOM 3049 O O . ALA B 1 98 ? -10.461 3.102 7.551 1 97.38 98 ALA B O 1
ATOM 3050 N N . VAL B 1 99 ? -8.867 1.662 6.961 1 96.25 99 VAL B N 1
ATOM 3051 C CA . VAL B 1 99 ? -9.633 0.486 7.355 1 96.25 99 VAL B CA 1
ATOM 3052 C C . VAL B 1 99 ? -9.844 0.49 8.867 1 96.25 99 VAL B C 1
ATOM 3054 O O . VAL B 1 99 ? -10.945 0.205 9.352 1 96.25 99 VAL B O 1
ATOM 3057 N N . ILE B 1 100 ? -8.82 0.817 9.586 1 95 100 ILE B N 1
ATOM 3058 C CA . ILE B 1 100 ? -8.914 0.863 11.039 1 95 100 ILE B CA 1
ATOM 3059 C C . ILE B 1 100 ? -9.945 1.905 11.461 1 95 100 ILE B C 1
ATOM 3061 O O . ILE B 1 100 ? -10.766 1.654 12.352 1 95 100 ILE B O 1
ATOM 3065 N N . GLY B 1 101 ? -9.883 3.074 10.812 1 95.94 101 GLY B N 1
ATOM 3066 C CA . GLY B 1 101 ? -10.883 4.094 11.094 1 95.94 101 GLY B CA 1
ATOM 3067 C C . GLY B 1 101 ? -12.297 3.641 10.773 1 95.94 101 GLY B C 1
ATOM 3068 O O . GLY B 1 101 ? -13.211 3.846 11.57 1 95.94 101 GLY B O 1
ATOM 3069 N N . ARG B 1 102 ? -12.469 3.033 9.656 1 98 102 ARG B N 1
ATOM 3070 C CA . ARG B 1 102 ? -13.758 2.508 9.234 1 98 102 ARG B CA 1
ATOM 3071 C C . ARG B 1 102 ? -14.297 1.489 10.234 1 98 102 ARG B C 1
ATOM 3073 O O . ARG B 1 102 ? -15.461 1.556 10.633 1 98 102 ARG B O 1
ATOM 3080 N N . GLU B 1 103 ? -13.445 0.588 10.656 1 96.56 103 GLU B N 1
ATOM 3081 C CA . GLU B 1 103 ? -13.852 -0.444 11.602 1 96.56 103 GLU B CA 1
ATOM 3082 C C . GLU B 1 103 ? -14.219 0.163 12.953 1 96.56 103 GLU B C 1
ATOM 3084 O O . GLU B 1 103 ? -15.172 -0.272 13.594 1 96.56 103 GLU B O 1
ATOM 3089 N N . ARG B 1 104 ? -13.477 1.135 13.359 1 96.69 104 ARG B N 1
ATOM 3090 C CA . ARG B 1 104 ? -13.766 1.78 14.633 1 96.69 104 ARG B CA 1
ATOM 3091 C C . ARG B 1 104 ? -15.125 2.469 14.602 1 96.69 104 ARG B C 1
ATOM 3093 O O . ARG B 1 104 ? -15.883 2.4 15.578 1 96.69 104 ARG B O 1
ATOM 3100 N N . VAL B 1 105 ? -15.438 3.145 13.5 1 98.19 105 VAL B N 1
ATOM 3101 C CA . VAL B 1 105 ? -16.719 3.811 13.352 1 98.19 105 VAL B CA 1
ATOM 3102 C C . VAL B 1 105 ? -17.844 2.781 13.43 1 98.19 105 VAL B C 1
ATOM 3104 O O . VAL B 1 105 ? -18.875 3.01 14.086 1 98.19 105 VAL B O 1
ATOM 3107 N N . THR B 1 106 ? -17.656 1.643 12.773 1 97.94 106 THR B N 1
ATOM 3108 C CA . THR B 1 106 ? -18.641 0.579 12.82 1 97.94 106 THR B CA 1
ATOM 3109 C C . THR B 1 106 ? -18.844 0.081 14.25 1 97.94 106 THR B C 1
ATOM 3111 O O . THR B 1 106 ? -19.969 -0.183 14.672 1 97.94 106 THR B O 1
ATOM 3114 N N . GLU B 1 107 ? -17.781 -0.036 14.992 1 95.94 107 GLU B N 1
ATOM 3115 C CA . GLU B 1 107 ? -17.859 -0.457 16.391 1 95.94 107 GLU B CA 1
ATOM 3116 C C . GLU B 1 107 ? -18.641 0.553 17.219 1 95.94 107 GLU B C 1
ATOM 3118 O O . GLU B 1 107 ? -19.422 0.171 18.094 1 95.94 107 GLU B O 1
ATOM 3123 N N . LEU B 1 108 ? -18.422 1.817 16.922 1 96.06 108 LEU B N 1
ATOM 3124 C CA . LEU B 1 108 ? -19 2.883 17.734 1 96.06 108 LEU B CA 1
ATOM 3125 C C . LEU B 1 108 ? -20.469 3.104 17.375 1 96.06 108 LEU B C 1
ATOM 3127 O O . LEU B 1 108 ? -21.266 3.436 18.25 1 96.06 108 LEU B O 1
ATOM 3131 N N . THR B 1 109 ? -20.828 2.859 16.141 1 96.81 109 THR B N 1
ATOM 3132 C CA . THR B 1 109 ? -22.125 3.32 15.68 1 96.81 109 THR B CA 1
ATOM 3133 C C . THR B 1 109 ? -22.984 2.145 15.234 1 96.81 109 THR B C 1
ATOM 3135 O O . THR B 1 109 ? -24.203 2.283 15.07 1 96.81 109 THR B O 1
ATOM 3138 N N . GLY B 1 110 ? -22.328 0.999 14.883 1 96.81 110 GLY B N 1
ATOM 3139 C CA . GLY B 1 110 ? -23.047 -0.144 14.328 1 96.81 110 GLY B CA 1
ATOM 3140 C C . GLY B 1 110 ? -23.25 -0.05 12.828 1 96.81 110 GLY B C 1
ATOM 3141 O O . GLY B 1 110 ? -23.844 -0.939 12.227 1 96.81 110 GLY B O 1
ATOM 3142 N N . ARG B 1 111 ? -22.719 1.031 12.258 1 97.5 111 ARG B N 1
ATOM 3143 C CA . ARG B 1 111 ? -22.938 1.246 10.828 1 97.5 111 ARG B CA 1
ATOM 3144 C C . ARG B 1 111 ? -21.609 1.44 10.094 1 97.5 111 ARG B C 1
ATOM 3146 O O . ARG B 1 111 ? -20.703 2.123 10.594 1 97.5 111 ARG B O 1
ATOM 3153 N N . ASP B 1 112 ? -21.484 0.825 8.992 1 98.12 112 ASP B N 1
ATOM 3154 C CA . ASP B 1 112 ? -20.328 1.028 8.117 1 98.12 112 ASP B CA 1
ATOM 3155 C C . ASP B 1 112 ? -20.344 2.426 7.504 1 98.12 112 ASP B C 1
ATOM 3157 O O . ASP B 1 112 ? -21.281 2.787 6.793 1 98.12 112 ASP B O 1
ATOM 3161 N N . PRO B 1 113 ? -19.266 3.141 7.707 1 98.69 113 PRO B N 1
ATOM 3162 C CA . PRO B 1 113 ? -19.266 4.527 7.238 1 98.69 113 PRO B CA 1
ATOM 3163 C C . PRO B 1 113 ? -18.797 4.66 5.789 1 98.69 113 PRO B C 1
ATOM 3165 O O . PRO B 1 113 ? -18.516 5.766 5.324 1 98.69 113 PRO B O 1
ATOM 3168 N N . LEU B 1 114 ? -18.719 3.613 5.043 1 98.56 114 LEU B N 1
ATOM 3169 C CA . LEU B 1 114 ? -18.062 3.584 3.744 1 98.56 114 LEU B CA 1
ATOM 3170 C C . LEU B 1 114 ? -18.672 4.605 2.795 1 98.56 114 LEU B C 1
ATOM 3172 O O . LEU B 1 114 ? -17.953 5.281 2.053 1 98.56 114 LEU B O 1
ATOM 3176 N N . GLN B 1 115 ? -19.953 4.742 2.725 1 98.06 115 GLN B N 1
ATOM 3177 C CA . GLN B 1 115 ? -20.609 5.684 1.822 1 98.06 115 GLN B CA 1
ATOM 3178 C C . GLN B 1 115 ? -20.234 7.121 2.164 1 98.06 115 GLN B C 1
ATOM 3180 O O . GLN B 1 115 ? -19.984 7.93 1.27 1 98.06 115 GLN B O 1
ATOM 3185 N N . GLU B 1 116 ? -20.234 7.371 3.459 1 98.62 116 GLU B N 1
ATOM 3186 C CA . GLU B 1 116 ? -19.844 8.703 3.898 1 98.62 116 GLU B CA 1
ATOM 3187 C C . GLU B 1 116 ? -18.359 8.961 3.623 1 98.62 116 GLU B C 1
ATOM 3189 O O . GLU B 1 116 ? -17.984 10.062 3.213 1 98.62 116 GLU B O 1
ATOM 3194 N N . VAL B 1 117 ? -17.547 7.98 3.828 1 98.75 117 VAL B N 1
ATOM 3195 C CA . VAL B 1 117 ? -16.125 8.078 3.521 1 98.75 117 VAL B CA 1
ATOM 3196 C C . VAL B 1 117 ? -15.93 8.406 2.043 1 98.75 117 VAL B C 1
ATOM 3198 O O . VAL B 1 117 ? -15.172 9.32 1.695 1 98.75 117 VAL B O 1
ATOM 3201 N N . ASP B 1 118 ? -16.656 7.734 1.227 1 98.31 118 ASP B N 1
ATOM 3202 C CA . ASP B 1 118 ? -16.562 7.934 -0.217 1 98.31 118 ASP B CA 1
ATOM 3203 C C . ASP B 1 118 ? -16.969 9.359 -0.6 1 98.31 118 ASP B C 1
ATOM 3205 O O . ASP B 1 118 ? -16.312 9.984 -1.431 1 98.31 118 ASP B O 1
ATOM 3209 N N . ARG B 1 119 ? -17.984 9.812 -0.027 1 98.56 119 ARG B N 1
ATOM 3210 C CA . ARG B 1 119 ? -18.422 11.18 -0.28 1 98.56 119 ARG B CA 1
ATOM 3211 C C . ARG B 1 119 ? -17.359 12.188 0.136 1 98.56 119 ARG B C 1
ATOM 3213 O O . ARG B 1 119 ? -17.109 13.156 -0.581 1 98.56 119 ARG B O 1
ATOM 3220 N N . LEU B 1 120 ? -16.766 11.992 1.258 1 98.62 120 LEU B N 1
ATOM 3221 C CA . LEU B 1 120 ? -15.758 12.906 1.768 1 98.62 120 LEU B CA 1
ATOM 3222 C C . LEU B 1 120 ? -14.492 12.844 0.922 1 98.62 120 LEU B C 1
ATOM 3224 O O . LEU B 1 120 ? -13.805 13.852 0.754 1 98.62 120 LEU B O 1
ATOM 3228 N N . VAL B 1 121 ? -14.195 11.688 0.346 1 98.69 121 VAL B N 1
ATOM 3229 C CA . VAL B 1 121 ? -13.07 11.562 -0.571 1 98.69 121 VAL B CA 1
ATOM 3230 C C . VAL B 1 121 ? -13.297 12.453 -1.792 1 98.69 121 VAL B C 1
ATOM 3232 O O . VAL B 1 121 ? -12.383 13.156 -2.238 1 98.69 121 VAL B O 1
ATOM 3235 N N . ALA B 1 122 ? -14.477 12.414 -2.297 1 98.38 122 ALA B N 1
ATOM 3236 C CA . ALA B 1 122 ? -14.82 13.273 -3.424 1 98.38 122 ALA B CA 1
ATOM 3237 C C . ALA B 1 122 ? -14.609 14.75 -3.074 1 98.38 122 ALA B C 1
ATOM 3239 O O . ALA B 1 122 ? -14.172 15.539 -3.916 1 98.38 122 ALA B O 1
ATOM 3240 N N . ALA B 1 123 ? -14.906 15.086 -1.841 1 98.38 123 ALA B N 1
ATOM 3241 C CA . ALA B 1 123 ? -14.719 16.469 -1.389 1 98.38 123 ALA B CA 1
ATOM 3242 C C . ALA B 1 123 ? -13.234 16.828 -1.328 1 98.38 123 ALA B C 1
ATOM 3244 O O . ALA B 1 123 ? -12.852 17.953 -1.619 1 98.38 123 ALA B O 1
ATOM 3245 N N . HIS B 1 124 ? -12.375 15.898 -0.916 1 98 124 HIS B N 1
ATOM 3246 C CA . HIS B 1 124 ? -10.938 16.125 -0.931 1 98 124 HIS B CA 1
ATOM 3247 C C . HIS B 1 124 ? -10.438 16.391 -2.346 1 98 124 HIS B C 1
ATOM 3249 O O . HIS B 1 124 ? -9.664 17.328 -2.572 1 98 124 HIS B O 1
ATOM 3255 N N . TRP B 1 125 ? -10.859 15.531 -3.26 1 98.19 125 TRP B N 1
ATOM 3256 C CA . TRP B 1 125 ? -10.461 15.703 -4.652 1 98.19 125 TRP B CA 1
ATOM 3257 C C . TRP B 1 125 ? -10.906 17.062 -5.184 1 98.19 125 TRP B C 1
ATOM 3259 O O . TRP B 1 125 ? -10.156 17.734 -5.895 1 98.19 125 TRP B O 1
ATOM 3269 N N . ALA B 1 126 ? -12.133 17.438 -4.855 1 98.25 126 ALA B N 1
ATOM 3270 C CA . ALA B 1 126 ? -12.664 18.719 -5.32 1 98.25 126 ALA B CA 1
ATOM 3271 C C . ALA B 1 126 ? -11.836 19.875 -4.773 1 98.25 126 ALA B C 1
ATOM 3273 O O . ALA B 1 126 ? -11.586 20.859 -5.48 1 98.25 126 ALA B O 1
ATOM 3274 N N . ARG B 1 127 ? -11.391 19.797 -3.607 1 97.25 127 ARG B N 1
ATOM 3275 C CA . ARG B 1 127 ? -10.648 20.859 -2.936 1 97.25 127 ARG B CA 1
ATOM 3276 C C . ARG B 1 127 ? -9.234 20.984 -3.496 1 97.25 127 ARG B C 1
ATOM 3278 O O . ARG B 1 127 ? -8.773 22.094 -3.787 1 97.25 127 ARG B O 1
ATOM 3285 N N . ILE B 1 128 ? -8.641 19.875 -3.66 1 96.38 128 ILE B N 1
ATOM 3286 C CA . ILE B 1 128 ? -7.238 19.859 -4.066 1 96.38 128 ILE B CA 1
ATOM 3287 C C . ILE B 1 128 ? -7.141 20.031 -5.582 1 96.38 128 ILE B C 1
ATOM 3289 O O . ILE B 1 128 ? -6.18 20.625 -6.082 1 96.38 128 ILE B O 1
ATOM 3293 N N . GLY B 1 129 ? -8.172 19.562 -6.305 1 95.5 129 GLY B N 1
ATOM 3294 C CA . GLY B 1 129 ? -8.125 19.594 -7.758 1 95.5 129 GLY B CA 1
ATOM 3295 C C . GLY B 1 129 ? -7.043 18.703 -8.336 1 95.5 129 GLY B C 1
ATOM 3296 O O . GLY B 1 129 ? -6.902 17.547 -7.934 1 95.5 129 GLY B O 1
ATOM 3297 N N . ASP B 1 130 ? -6.25 19.234 -9.25 1 96.44 130 ASP B N 1
ATOM 3298 C CA . ASP B 1 130 ? -5.289 18.406 -9.977 1 96.44 130 ASP B CA 1
ATOM 3299 C C . ASP B 1 130 ? -3.881 18.578 -9.406 1 96.44 130 ASP B C 1
ATOM 3301 O O . ASP B 1 130 ? -2.924 18 -9.922 1 96.44 130 ASP B O 1
ATOM 3305 N N . ILE B 1 131 ? -3.73 19.297 -8.375 1 97.62 131 ILE B N 1
ATOM 3306 C CA . ILE B 1 131 ? -2.404 19.688 -7.906 1 97.62 131 ILE B CA 1
ATOM 3307 C C . ILE B 1 131 ? -1.587 18.453 -7.574 1 97.62 131 ILE B C 1
ATOM 3309 O O . ILE B 1 131 ? -0.426 18.328 -7.973 1 97.62 131 ILE B O 1
ATOM 3313 N N . ALA B 1 132 ? -2.211 17.5 -6.93 1 97.88 132 ALA B N 1
ATOM 3314 C CA . ALA B 1 132 ? -1.492 16.359 -6.379 1 97.88 132 ALA B CA 1
ATOM 3315 C C . ALA B 1 132 ? -1.02 15.422 -7.488 1 97.88 132 ALA B C 1
ATOM 3317 O O . ALA B 1 132 ? -0.14 14.586 -7.273 1 97.88 132 ALA B O 1
ATOM 3318 N N . VAL B 1 133 ? -1.616 15.609 -8.695 1 98 133 VAL B N 1
ATOM 3319 C CA . VAL B 1 133 ? -1.334 14.609 -9.727 1 98 133 VAL B CA 1
ATOM 3320 C C . VAL B 1 133 ? -0.876 15.305 -11.008 1 98 133 VAL B C 1
ATOM 3322 O O . VAL B 1 133 ? -0.69 14.648 -12.039 1 98 133 VAL B O 1
ATOM 3325 N N . ARG B 1 134 ? -0.681 16.562 -10.969 1 97.5 134 ARG B N 1
ATOM 3326 C CA . ARG B 1 134 ? -0.354 17.375 -12.141 1 97.5 134 ARG B CA 1
ATOM 3327 C C . ARG B 1 134 ? 1.106 17.188 -12.547 1 97.5 134 ARG B C 1
ATOM 3329 O O . ARG B 1 134 ? 1.42 17.062 -13.727 1 97.5 134 ARG B O 1
ATOM 3336 N N . ASP B 1 135 ? 2.008 17.266 -11.656 1 98.12 135 ASP B N 1
ATOM 3337 C CA . ASP B 1 135 ? 3.445 17.109 -11.867 1 98.12 135 ASP B CA 1
ATOM 3338 C C . ASP B 1 135 ? 4.164 16.812 -10.555 1 98.12 135 ASP B C 1
ATOM 3340 O O . ASP B 1 135 ? 3.527 16.688 -9.508 1 98.12 135 ASP B O 1
ATOM 3344 N N . ILE B 1 136 ? 5.406 16.656 -10.656 1 98.06 136 ILE B N 1
ATOM 3345 C CA . ILE B 1 136 ? 6.203 16.25 -9.5 1 98.06 136 ILE B CA 1
ATOM 3346 C C . ILE B 1 136 ? 6.117 17.328 -8.414 1 98.06 136 ILE B C 1
ATOM 3348 O O . ILE B 1 136 ? 5.977 17 -7.234 1 98.06 136 ILE B O 1
ATOM 3352 N N . ALA B 1 137 ? 6.16 18.578 -8.766 1 98.44 137 ALA B N 1
ATOM 3353 C CA . ALA B 1 137 ? 6.082 19.672 -7.805 1 98.44 137 ALA B CA 1
ATOM 3354 C C . ALA B 1 137 ? 4.75 19.656 -7.055 1 98.44 137 ALA B C 1
ATOM 3356 O O . ALA B 1 137 ? 4.719 19.812 -5.832 1 98.44 137 ALA B O 1
ATOM 3357 N N . GLY B 1 138 ? 3.715 19.484 -7.828 1 98.62 138 GLY B N 1
ATOM 3358 C CA . GLY B 1 138 ? 2.404 19.375 -7.207 1 98.62 138 GLY B CA 1
ATOM 3359 C C . GLY B 1 138 ? 2.273 18.188 -6.273 1 98.62 138 GLY B C 1
ATOM 3360 O O . GLY B 1 138 ? 1.69 18.312 -5.191 1 98.62 138 GLY B O 1
ATOM 3361 N N . PHE B 1 139 ? 2.795 17.094 -6.668 1 98.88 139 PHE B N 1
ATOM 3362 C CA . PHE B 1 139 ? 2.748 15.898 -5.836 1 98.88 139 PHE B CA 1
ATOM 3363 C C . PHE B 1 139 ? 3.512 16.109 -4.535 1 98.88 139 PHE B C 1
ATOM 3365 O O . PHE B 1 139 ? 3.057 15.695 -3.467 1 98.88 139 PHE B O 1
ATOM 3372 N N . LEU B 1 140 ? 4.656 16.719 -4.645 1 98.5 140 LEU B N 1
ATOM 3373 C CA . LEU B 1 140 ? 5.449 16.969 -3.445 1 98.5 140 LEU B CA 1
ATOM 3374 C C . LEU B 1 140 ? 4.738 17.938 -2.514 1 98.5 140 LEU B C 1
ATOM 3376 O O . LEU B 1 140 ? 4.762 17.766 -1.292 1 98.5 140 LEU B O 1
ATOM 3380 N N . ALA B 1 141 ? 4.129 18.969 -3.059 1 97.75 141 ALA B N 1
ATOM 3381 C CA . ALA B 1 141 ? 3.328 19.875 -2.24 1 97.75 141 ALA B CA 1
ATOM 3382 C C . ALA B 1 141 ? 2.24 19.125 -1.484 1 97.75 141 ALA B C 1
ATOM 3384 O O . ALA B 1 141 ? 2.039 19.344 -0.288 1 97.75 141 ALA B O 1
ATOM 3385 N N . PHE B 1 142 ? 1.555 18.281 -2.209 1 98.06 142 PHE B N 1
ATOM 3386 C CA . PHE B 1 142 ? 0.532 17.422 -1.619 1 98.06 142 PHE B CA 1
ATOM 3387 C C . PHE B 1 142 ? 1.117 16.578 -0.496 1 98.06 142 PHE B C 1
ATOM 3389 O O . PHE B 1 142 ? 0.563 16.531 0.604 1 98.06 142 PHE B O 1
ATOM 3396 N N . GLU B 1 143 ? 2.238 15.906 -0.766 1 98.25 143 GLU B N 1
ATOM 3397 C CA . GLU B 1 143 ? 2.898 15.07 0.234 1 98.25 143 GLU B CA 1
ATOM 3398 C C . GLU B 1 143 ? 3.301 15.891 1.457 1 98.25 143 GLU B C 1
ATOM 3400 O O . GLU B 1 143 ? 3.125 15.445 2.594 1 98.25 143 GLU B O 1
ATOM 3405 N N . TRP B 1 144 ? 3.857 17.016 1.263 1 97.56 144 TRP B N 1
ATOM 3406 C CA . TRP B 1 144 ? 4.328 17.828 2.379 1 97.56 144 TRP B CA 1
ATOM 3407 C C . TRP B 1 144 ? 3.166 18.266 3.256 1 97.56 144 TRP B C 1
ATOM 3409 O O . TRP B 1 144 ? 3.279 18.297 4.484 1 97.56 144 TRP B O 1
ATOM 3419 N N . HIS B 1 145 ? 2.053 18.641 2.625 1 96.56 145 HIS B N 1
ATOM 3420 C CA . HIS B 1 145 ? 0.88 19.031 3.396 1 96.56 145 HIS B CA 1
ATOM 3421 C C . HIS B 1 145 ? 0.344 17.875 4.223 1 96.56 145 HIS B C 1
ATOM 3423 O O . HIS B 1 145 ? 0.014 18.047 5.398 1 96.56 145 HIS B O 1
ATOM 3429 N N . TYR B 1 146 ? 0.347 16.719 3.617 1 94.88 146 TYR B N 1
ATOM 3430 C CA . TYR B 1 146 ? -0.361 15.609 4.246 1 94.88 146 TYR B CA 1
ATOM 3431 C C . TYR B 1 146 ? 0.587 14.766 5.09 1 94.88 146 TYR B C 1
ATOM 3433 O O . TYR B 1 146 ? 0.146 13.945 5.906 1 94.88 146 TYR B O 1
ATOM 3441 N N . GLU B 1 147 ? 1.886 15.047 5 1 95.94 147 GLU B N 1
ATOM 3442 C CA . GLU B 1 147 ? 2.828 14.25 5.785 1 95.94 147 GLU B CA 1
ATOM 3443 C C . GLU B 1 147 ? 3.572 15.125 6.797 1 95.94 147 GLU B C 1
ATOM 3445 O O . GLU B 1 147 ? 4.008 14.633 7.84 1 95.94 147 GLU B O 1
ATOM 3450 N N . LEU B 1 148 ? 3.762 16.344 6.434 1 97.38 148 LEU B N 1
ATOM 3451 C CA . LEU B 1 148 ? 4.637 17.156 7.266 1 97.38 148 LEU B CA 1
ATOM 3452 C C . LEU B 1 148 ? 3.857 18.297 7.914 1 97.38 148 LEU B C 1
ATOM 3454 O O . LEU B 1 148 ? 3.846 18.422 9.141 1 97.38 148 LEU B O 1
ATOM 3458 N N . HIS B 1 149 ? 3.117 19.047 7.098 1 96.75 149 HIS B N 1
ATOM 3459 C CA . HIS B 1 149 ? 2.406 20.188 7.66 1 96.75 149 HIS B CA 1
ATOM 3460 C C . HIS B 1 149 ? 1.343 19.75 8.656 1 96.75 149 HIS B C 1
ATOM 3462 O O . HIS B 1 149 ? 1.121 20.406 9.672 1 96.75 149 HIS B O 1
ATOM 3468 N N . ILE B 1 150 ? 0.793 18.672 8.375 1 95.75 150 ILE B N 1
ATOM 3469 C CA . ILE B 1 150 ? -0.302 18.141 9.188 1 95.75 150 ILE B CA 1
ATOM 3470 C C . ILE B 1 150 ? 0.209 17.812 10.586 1 95.75 150 ILE B C 1
ATOM 3472 O O . ILE B 1 150 ? -0.577 17.672 11.523 1 95.75 150 ILE B O 1
ATOM 3476 N N . LEU B 1 151 ? 1.482 17.625 10.742 1 97.06 151 LEU B N 1
ATOM 3477 C CA . LEU B 1 151 ? 2.047 17.234 12.031 1 97.06 151 LEU B CA 1
ATOM 3478 C C . LEU B 1 151 ? 1.746 18.281 13.094 1 97.06 151 LEU B C 1
ATOM 3480 O O . LEU B 1 151 ? 1.612 17.953 14.273 1 97.06 151 LEU B O 1
ATOM 3484 N N . ALA B 1 152 ? 1.641 19.5 12.703 1 97.75 152 ALA B N 1
ATOM 3485 C CA . ALA B 1 152 ? 1.308 20.547 13.656 1 97.75 152 ALA B CA 1
ATOM 3486 C C . ALA B 1 152 ? -0.028 20.266 14.336 1 97.75 152 ALA B C 1
ATOM 3488 O O . ALA B 1 152 ? -0.128 20.328 15.57 1 97.75 152 ALA B O 1
ATOM 3489 N N . LYS B 1 153 ? -0.968 19.953 13.555 1 97.12 153 LYS B N 1
ATOM 3490 C CA . LYS B 1 153 ? -2.281 19.641 14.109 1 97.12 153 LYS B CA 1
ATOM 3491 C C . LYS B 1 153 ? -2.215 18.391 15 1 97.12 153 LYS B C 1
ATOM 3493 O O . LYS B 1 153 ? -2.801 18.375 16.078 1 97.12 153 LYS B O 1
ATOM 3498 N N . LEU B 1 154 ? -1.525 17.406 14.547 1 95.75 154 LEU B N 1
ATOM 3499 C CA . LEU B 1 154 ? -1.44 16.141 15.273 1 95.75 154 LEU B CA 1
ATOM 3500 C C . LEU B 1 154 ? -0.744 16.328 16.609 1 95.75 154 LEU B C 1
ATOM 3502 O O . LEU B 1 154 ? -1.173 15.766 17.625 1 95.75 154 LEU B O 1
ATOM 3506 N N . TRP B 1 155 ? 0.251 17.094 16.625 1 96.94 155 TRP B N 1
ATOM 3507 C CA . TRP B 1 155 ? 0.993 17.312 17.859 1 96.94 155 TRP B CA 1
ATOM 3508 C C . TRP B 1 155 ? 0.213 18.203 18.828 1 96.94 155 TRP B C 1
ATOM 3510 O O . TRP B 1 155 ? 0.254 18 20.047 1 96.94 155 TRP B O 1
ATOM 3520 N N . ILE B 1 156 ? -0.481 19.188 18.281 1 97.75 156 ILE B N 1
ATOM 3521 C CA . ILE B 1 156 ? -1.348 19.984 19.141 1 97.75 156 ILE B CA 1
ATOM 3522 C C . ILE B 1 156 ? -2.391 19.078 19.797 1 97.75 156 ILE B C 1
ATOM 3524 O O . ILE B 1 156 ? -2.604 19.156 21.016 1 97.75 156 ILE B O 1
ATOM 3528 N N . GLN B 1 157 ? -2.973 18.234 19.031 1 96.12 157 GLN B N 1
ATOM 3529 C CA . GLN B 1 157 ? -3.957 17.297 19.562 1 96.12 157 GLN B CA 1
ATOM 3530 C C . GLN B 1 157 ? -3.334 16.375 20.609 1 96.12 157 GLN B C 1
ATOM 3532 O O . GLN B 1 157 ? -3.877 16.219 21.703 1 96.12 157 GLN B O 1
ATOM 3537 N N . ARG B 1 158 ? -2.209 15.805 20.312 1 94.31 158 ARG B N 1
ATOM 3538 C CA . ARG B 1 158 ? -1.572 14.797 21.156 1 94.31 158 ARG B CA 1
ATOM 3539 C C . ARG B 1 158 ? -1.082 15.406 22.453 1 94.31 158 ARG B C 1
ATOM 3541 O O . ARG B 1 158 ? -1.081 14.742 23.5 1 94.31 158 ARG B O 1
ATOM 3548 N N . LYS B 1 159 ? -0.761 16.625 22.438 1 97.12 159 LYS B N 1
ATOM 3549 C CA . LYS B 1 159 ? -0.087 17.219 23.594 1 97.12 159 LYS B CA 1
ATOM 3550 C C . LYS B 1 159 ? -1.053 18.062 24.422 1 97.12 159 LYS B C 1
ATOM 3552 O O . LYS B 1 159 ? -0.729 18.469 25.547 1 97.12 159 LYS B O 1
ATOM 3557 N N . THR B 1 160 ? -2.262 18.234 23.891 1 97.44 160 THR B N 1
ATOM 3558 C CA . THR B 1 160 ? -3.156 19.109 24.656 1 97.44 160 THR B CA 1
ATOM 3559 C C . THR B 1 160 ? -4.551 18.484 24.75 1 97.44 160 THR B C 1
ATOM 3561 O O . THR B 1 160 ? -5.414 19 25.469 1 97.44 160 THR B O 1
ATOM 3564 N N . GLY B 1 161 ? -4.797 17.422 24.047 1 96.81 161 GLY B N 1
ATOM 3565 C CA . GLY B 1 161 ? -6.125 16.828 24.031 1 96.81 161 GLY B CA 1
ATOM 3566 C C . GLY B 1 161 ? -6.555 16.266 25.359 1 96.81 161 GLY B C 1
ATOM 3567 O O . GLY B 1 161 ? -5.758 15.625 26.062 1 96.81 161 GLY B O 1
ATOM 3568 N N . ARG B 1 162 ? -7.805 16.422 25.719 1 96.81 162 ARG B N 1
ATOM 3569 C CA . ARG B 1 162 ? -8.312 16 27.016 1 96.81 162 ARG B CA 1
ATOM 3570 C C . ARG B 1 162 ? -9.234 14.797 26.891 1 96.81 162 ARG B C 1
ATOM 3572 O O . ARG B 1 162 ? -9.57 14.156 27.891 1 96.81 162 ARG B O 1
ATOM 3579 N N . ILE B 1 163 ? -9.672 14.523 25.734 1 96.56 163 ILE B N 1
ATOM 3580 C CA . ILE B 1 163 ? -10.516 13.375 25.422 1 96.56 163 ILE B CA 1
ATOM 3581 C C . ILE B 1 163 ? -9.797 12.461 24.438 1 96.56 163 ILE B C 1
ATOM 3583 O O . ILE B 1 163 ? -9.078 12.93 23.547 1 96.56 163 ILE B O 1
ATOM 3587 N N . GLY B 1 164 ? -9.859 11.18 24.656 1 93.88 164 GLY B N 1
ATOM 3588 C CA . GLY B 1 164 ? -9.234 10.242 23.734 1 93.88 164 GLY B CA 1
ATOM 3589 C C . GLY B 1 164 ? -9.961 8.914 23.656 1 93.88 164 GLY B C 1
ATOM 3590 O O . GLY B 1 164 ? -10.789 8.602 24.516 1 93.88 164 GLY B O 1
ATOM 3591 N N . ASP B 1 165 ? -9.789 8.281 22.609 1 92.94 165 ASP B N 1
ATOM 3592 C CA . ASP B 1 165 ? -10.289 6.926 22.406 1 92.94 165 ASP B CA 1
ATOM 3593 C C . ASP B 1 165 ? -9.211 5.895 22.734 1 92.94 165 ASP B C 1
ATOM 3595 O O . ASP B 1 165 ? -8.344 5.609 21.906 1 92.94 165 ASP B O 1
ATOM 3599 N N . SER B 1 166 ? -9.344 5.227 23.859 1 88.38 166 SER B N 1
ATOM 3600 C CA . SER B 1 166 ? -8.305 4.324 24.359 1 88.38 166 SER B CA 1
ATOM 3601 C C . SER B 1 166 ? -8.117 3.135 23.422 1 88.38 166 SER B C 1
ATOM 3603 O O . SER B 1 166 ? -7.008 2.623 23.281 1 88.38 166 SER B O 1
ATOM 3605 N N . ALA B 1 167 ? -9.164 2.736 22.781 1 85 167 ALA B N 1
ATOM 3606 C CA . ALA B 1 167 ? -9.094 1.609 21.844 1 85 167 ALA B CA 1
ATOM 3607 C C . ALA B 1 167 ? -8.18 1.928 20.672 1 85 167 ALA B C 1
ATOM 3609 O O . ALA B 1 167 ? -7.5 1.042 20.141 1 85 167 ALA B O 1
ATOM 3610 N N . MET B 1 168 ? -8.094 3.184 20.297 1 91.06 168 MET B N 1
ATOM 3611 C CA . MET B 1 168 ? -7.348 3.615 19.125 1 91.06 168 MET B CA 1
ATOM 3612 C C . MET B 1 168 ? -5.965 4.129 19.516 1 91.06 168 MET B C 1
ATOM 3614 O O . MET B 1 168 ? -5.078 4.246 18.672 1 91.06 168 MET B O 1
ATOM 3618 N N . ARG B 1 169 ? -5.781 4.359 20.75 1 83.88 169 ARG B N 1
ATOM 3619 C CA . ARG B 1 169 ? -4.504 4.883 21.219 1 83.88 169 ARG B CA 1
ATOM 3620 C C . ARG B 1 169 ? -3.383 3.875 21 1 83.88 169 ARG B C 1
ATOM 3622 O O . ARG B 1 169 ? -2.287 4.242 20.562 1 83.88 169 ARG B O 1
ATOM 3629 N N . GLU B 1 170 ? -3.701 2.695 21.312 1 78.44 170 GLU B N 1
ATOM 3630 C CA . GLU B 1 170 ? -2.697 1.651 21.141 1 78.44 170 GLU B CA 1
ATOM 3631 C C . GLU B 1 170 ? -2.326 1.479 19.672 1 78.44 170 GLU B C 1
ATOM 3633 O O . GLU B 1 170 ? -1.145 1.386 19.328 1 78.44 170 GLU B O 1
ATOM 3638 N N . HIS B 1 171 ? -3.266 1.5 18.766 1 79.5 171 HIS B N 1
ATOM 3639 C CA . HIS B 1 171 ? -3.023 1.415 17.344 1 79.5 171 HIS B CA 1
ATOM 3640 C C . HIS B 1 171 ? -2.209 2.605 16.844 1 79.5 171 HIS B C 1
ATOM 3642 O O . HIS B 1 171 ? -1.286 2.443 16.047 1 79.5 171 HIS B O 1
ATOM 3648 N N . GLY B 1 172 ? -2.562 3.68 17.359 1 81.25 172 GLY B N 1
ATOM 3649 C CA . GLY B 1 172 ? -1.887 4.902 16.953 1 81.25 172 GLY B CA 1
ATOM 3650 C C . GLY B 1 172 ? -0.412 4.918 17.312 1 81.25 172 GLY B C 1
ATOM 3651 O O . GLY B 1 172 ? 0.437 5.176 16.453 1 81.25 172 GLY B O 1
ATOM 3652 N N . GLU B 1 173 ? -0.132 4.5 18.469 1 78.94 173 GLU B N 1
ATOM 3653 C CA . GLU B 1 173 ? 1.228 4.605 19 1 78.94 173 GLU B CA 1
ATOM 3654 C C . GLU B 1 173 ? 2.117 3.494 18.453 1 78.94 173 GLU B C 1
ATOM 3656 O O . GLU B 1 173 ? 3.295 3.719 18.156 1 78.94 173 GLU B O 1
ATOM 3661 N N . ASN B 1 174 ? 1.508 2.4 18.219 1 76.12 174 ASN B N 1
ATOM 3662 C CA . ASN B 1 174 ? 2.346 1.239 17.953 1 76.12 174 ASN B CA 1
ATOM 3663 C C . ASN B 1 174 ? 2.355 0.894 16.469 1 76.12 174 ASN B C 1
ATOM 3665 O O . ASN B 1 174 ? 3.229 0.162 15.992 1 76.12 174 ASN B O 1
ATOM 3669 N N . ARG B 1 175 ? 1.499 1.484 15.758 1 76.06 175 ARG B N 1
ATOM 3670 C CA . ARG B 1 175 ? 1.409 1.09 14.352 1 76.06 175 ARG B CA 1
ATOM 3671 C C . ARG B 1 175 ? 1.383 2.312 13.445 1 76.06 175 ARG B C 1
ATOM 3673 O O . ARG B 1 175 ? 2.35 2.58 12.727 1 76.06 175 ARG B O 1
ATOM 3680 N N . ILE B 1 176 ? 0.537 3.152 13.719 1 79.19 176 ILE B N 1
ATOM 3681 C CA . ILE B 1 176 ? 0.289 4.254 12.797 1 79.19 176 ILE B CA 1
ATOM 3682 C C . ILE B 1 176 ? 1.477 5.211 12.805 1 79.19 176 ILE B C 1
ATOM 3684 O O . ILE B 1 176 ? 2.078 5.477 11.766 1 79.19 176 ILE B O 1
ATOM 3688 N N . ARG B 1 177 ? 1.924 5.527 13.977 1 83.56 177 ARG B N 1
ATOM 3689 C CA . ARG B 1 177 ? 2.941 6.566 14.094 1 83.56 177 ARG B CA 1
ATOM 3690 C C . ARG B 1 177 ? 4.273 6.094 13.523 1 83.56 177 ARG B C 1
ATOM 3692 O O . ARG B 1 177 ? 4.891 6.789 12.711 1 83.56 177 ARG B O 1
ATOM 3699 N N . PRO B 1 178 ? 4.707 4.902 13.906 1 83.94 178 PRO B N 1
ATOM 3700 C CA . PRO B 1 178 ? 5.988 4.457 13.344 1 83.94 178 PRO B CA 1
ATOM 3701 C C . PRO B 1 178 ? 5.934 4.273 11.828 1 83.94 178 PRO B C 1
ATOM 3703 O O . PRO B 1 178 ? 6.906 4.582 11.133 1 83.94 178 PRO B O 1
ATOM 3706 N N . ASP B 1 179 ? 4.871 3.869 11.344 1 85.06 179 ASP B N 1
ATOM 3707 C CA . ASP B 1 179 ? 4.738 3.643 9.914 1 85.06 179 ASP B CA 1
ATOM 3708 C C . ASP B 1 179 ? 4.703 4.965 9.148 1 85.06 179 ASP B C 1
ATOM 3710 O O . ASP B 1 179 ? 5.344 5.098 8.102 1 85.06 179 ASP B O 1
ATOM 3714 N N . GLU B 1 180 ? 4.012 5.875 9.734 1 90.81 180 GLU B N 1
ATOM 3715 C CA . GLU B 1 180 ? 3.926 7.199 9.125 1 90.81 180 GLU B CA 1
ATOM 3716 C C . GLU B 1 180 ? 5.289 7.887 9.102 1 90.81 180 GLU B C 1
ATOM 3718 O O . GLU B 1 180 ? 5.66 8.5 8.102 1 90.81 180 GLU B O 1
ATOM 3723 N N . GLU B 1 181 ? 5.949 7.734 10.164 1 92.12 181 GLU B N 1
ATOM 3724 C CA . GLU B 1 181 ? 7.27 8.352 10.219 1 92.12 181 GLU B CA 1
ATOM 3725 C C . GLU B 1 181 ? 8.203 7.742 9.172 1 92.12 181 GLU B C 1
ATOM 3727 O O . GLU B 1 181 ? 8.953 8.461 8.516 1 92.12 181 GLU B O 1
ATOM 3732 N N . TRP B 1 182 ? 8.109 6.48 9.078 1 91.62 182 TRP B N 1
ATOM 3733 C CA . TRP B 1 182 ? 9.047 5.816 8.18 1 91.62 182 TRP B CA 1
ATOM 3734 C C . TRP B 1 182 ? 8.875 6.328 6.75 1 91.62 182 TRP B C 1
ATOM 3736 O O . TRP B 1 182 ? 9.836 6.785 6.129 1 91.62 182 TRP B O 1
ATOM 3746 N N . HIS B 1 183 ? 7.703 6.23 6.211 1 93.31 183 HIS B N 1
ATOM 3747 C CA . HIS B 1 183 ? 7.566 6.602 4.805 1 93.31 183 HIS B CA 1
ATOM 3748 C C . HIS B 1 183 ? 7.715 8.109 4.617 1 93.31 183 HIS B C 1
ATOM 3750 O O . HIS B 1 183 ? 8.227 8.562 3.59 1 93.31 183 HIS B O 1
ATOM 3756 N N . ARG B 1 184 ? 7.316 8.875 5.594 1 95.62 184 ARG B N 1
ATOM 3757 C CA . ARG B 1 184 ? 7.535 10.32 5.512 1 95.62 184 ARG B CA 1
ATOM 3758 C C . ARG B 1 184 ? 9.023 10.641 5.414 1 95.62 184 ARG B C 1
ATOM 3760 O O . ARG B 1 184 ? 9.438 11.43 4.555 1 95.62 184 ARG B O 1
ATOM 3767 N N . VAL B 1 185 ? 9.805 10.031 6.242 1 95.44 185 VAL B N 1
ATOM 3768 C CA . VAL B 1 185 ? 11.25 10.25 6.254 1 95.44 185 VAL B CA 1
ATOM 3769 C C . VAL B 1 185 ? 11.852 9.781 4.934 1 95.44 185 VAL B C 1
ATOM 3771 O O . VAL B 1 185 ? 12.758 10.43 4.395 1 95.44 185 VAL B O 1
ATOM 3774 N N . GLN B 1 186 ? 11.328 8.688 4.41 1 95.81 186 GLN B N 1
ATOM 3775 C CA . GLN B 1 186 ? 11.844 8.18 3.139 1 95.81 186 GLN B CA 1
ATOM 3776 C C . GLN B 1 186 ? 11.508 9.125 1.992 1 95.81 186 GLN B C 1
ATOM 3778 O O . GLN B 1 186 ? 12.297 9.281 1.057 1 95.81 186 GLN B O 1
ATOM 3783 N N . ILE B 1 187 ? 10.375 9.758 1.994 1 97.06 187 ILE B N 1
ATOM 3784 C CA . ILE B 1 187 ? 9.984 10.719 0.974 1 97.06 187 ILE B CA 1
ATOM 3785 C C . ILE B 1 187 ? 10.891 11.945 1.048 1 97.06 187 ILE B C 1
ATOM 3787 O O . ILE B 1 187 ? 11.352 12.453 0.019 1 97.06 187 ILE B O 1
ATOM 3791 N N . VAL B 1 188 ? 11.164 12.359 2.266 1 97.25 188 VAL B N 1
ATOM 3792 C CA . VAL B 1 188 ? 12.062 13.492 2.463 1 97.25 188 VAL B CA 1
ATOM 3793 C C . VAL B 1 188 ? 13.453 13.141 1.942 1 97.25 188 VAL B C 1
ATOM 3795 O O . VAL B 1 188 ? 14.086 13.945 1.25 1 97.25 188 VAL B O 1
ATOM 3798 N N . GLN B 1 189 ? 13.883 11.945 2.279 1 96.25 189 GLN B N 1
ATOM 3799 C CA . GLN B 1 189 ? 15.203 11.523 1.805 1 96.25 189 GLN B CA 1
ATOM 3800 C C . GLN B 1 189 ? 15.234 11.453 0.281 1 96.25 189 GLN B C 1
ATOM 3802 O O . GLN B 1 189 ? 16.234 11.844 -0.34 1 96.25 189 GLN B O 1
ATOM 3807 N N . TRP B 1 190 ? 14.195 10.906 -0.319 1 97.31 190 TRP B N 1
ATOM 3808 C CA . TRP B 1 190 ? 14.102 10.875 -1.774 1 97.31 190 TRP B CA 1
ATOM 3809 C C . TRP B 1 190 ? 14.211 12.273 -2.361 1 97.31 190 TRP B C 1
ATOM 3811 O O . TRP B 1 190 ? 14.891 12.484 -3.367 1 97.31 190 TRP B O 1
ATOM 3821 N N . TRP B 1 191 ? 13.555 13.25 -1.762 1 97.62 191 TRP B N 1
ATOM 3822 C CA . TRP B 1 191 ? 13.609 14.641 -2.191 1 97.62 191 TRP B CA 1
ATOM 3823 C C . TRP B 1 191 ? 15.031 15.18 -2.139 1 97.62 191 TRP B C 1
ATOM 3825 O O . TRP B 1 191 ? 15.516 15.766 -3.109 1 97.62 191 TRP B O 1
ATOM 3835 N N . PHE B 1 192 ? 15.719 14.914 -1.06 1 96.81 192 PHE B N 1
ATOM 3836 C CA . PHE B 1 192 ? 17.094 15.406 -0.92 1 96.81 192 PHE B CA 1
ATOM 3837 C C . PHE B 1 192 ? 18 14.742 -1.939 1 96.81 192 PHE B C 1
ATOM 3839 O O . PHE B 1 192 ? 18.875 15.398 -2.51 1 96.81 192 PHE B O 1
ATOM 3846 N N . ASP B 1 193 ? 17.812 13.484 -2.113 1 96.12 193 ASP B N 1
ATOM 3847 C CA . ASP B 1 193 ? 18.625 12.773 -3.105 1 96.12 193 ASP B CA 1
AT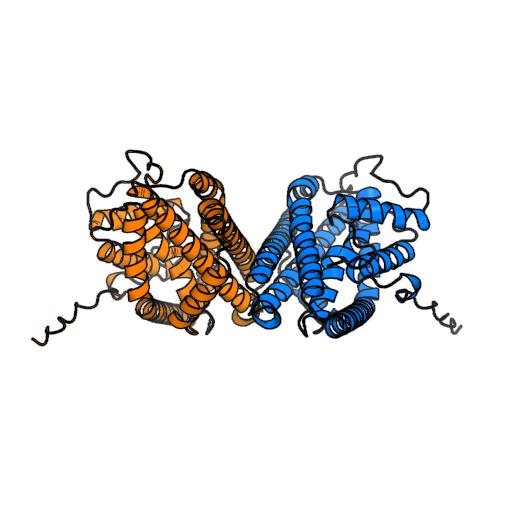OM 3848 C C . ASP B 1 193 ? 18.359 13.32 -4.508 1 96.12 193 ASP B C 1
ATOM 3850 O O . ASP B 1 193 ? 19.281 13.414 -5.32 1 96.12 193 ASP B O 1
ATOM 3854 N N . THR B 1 194 ? 17.141 13.648 -4.777 1 96.88 194 THR B N 1
ATOM 3855 C CA . THR B 1 194 ? 16.766 14.234 -6.062 1 96.88 194 THR B CA 1
ATOM 3856 C C . THR B 1 194 ? 17.453 15.578 -6.262 1 96.88 194 THR B C 1
ATOM 3858 O O . THR B 1 194 ? 18.016 15.844 -7.324 1 96.88 194 THR B O 1
ATOM 3861 N N . LEU B 1 195 ? 17.438 16.359 -5.246 1 96.69 195 LEU B N 1
ATOM 3862 C CA . LEU B 1 195 ? 18.078 17.672 -5.332 1 96.69 195 LEU B CA 1
ATOM 3863 C C . LEU B 1 195 ? 19.578 17.531 -5.551 1 96.69 195 LEU B C 1
ATOM 3865 O O . LEU B 1 195 ? 20.172 18.266 -6.344 1 96.69 195 LEU B O 1
ATOM 3869 N N . LYS B 1 196 ? 20.141 16.625 -4.848 1 95.56 196 LYS B N 1
ATOM 3870 C CA . LYS B 1 196 ? 21.578 16.406 -4.934 1 95.56 196 LYS B CA 1
ATOM 3871 C C . LYS B 1 196 ? 22 15.992 -6.34 1 95.56 196 LYS B C 1
ATOM 3873 O O . LYS B 1 196 ? 23.078 16.344 -6.805 1 95.56 196 LYS B O 1
ATOM 3878 N N . ALA B 1 197 ? 21.125 15.289 -6.988 1 95.94 197 ALA B N 1
ATOM 3879 C CA . ALA B 1 197 ? 21.453 14.719 -8.297 1 95.94 197 ALA B CA 1
ATOM 3880 C C . ALA B 1 197 ? 21.25 15.75 -9.406 1 95.94 197 ALA B C 1
ATOM 3882 O O . ALA B 1 197 ? 21.734 15.57 -10.523 1 95.94 197 ALA B O 1
ATOM 3883 N N . LEU B 1 198 ? 20.562 16.891 -9.141 1 96.94 198 LEU B N 1
ATOM 3884 C CA . LEU B 1 198 ? 20.203 17.875 -10.164 1 96.94 198 LEU B CA 1
ATOM 3885 C C . LEU B 1 198 ? 21.266 18.969 -10.25 1 96.94 198 LEU B C 1
ATOM 3887 O O . LEU B 1 198 ? 21.812 19.391 -9.227 1 96.94 198 LEU B O 1
ATOM 3891 N N . PRO B 1 199 ? 21.5 19.406 -11.523 1 97.25 199 PRO B N 1
ATOM 3892 C CA . PRO B 1 199 ? 22.297 20.641 -11.641 1 97.25 199 PRO B CA 1
ATOM 3893 C C . PRO B 1 199 ? 21.672 21.828 -10.906 1 97.25 199 PRO B C 1
ATOM 3895 O O . PRO B 1 199 ? 20.438 21.891 -10.797 1 97.25 199 PRO B O 1
ATOM 3898 N N . ALA B 1 200 ? 22.5 22.719 -10.562 1 95.56 200 ALA B N 1
ATOM 3899 C CA . ALA B 1 200 ? 22.094 23.828 -9.703 1 95.56 200 ALA B CA 1
ATOM 3900 C C . ALA B 1 200 ? 20.891 24.562 -10.281 1 95.56 200 ALA B C 1
ATOM 3902 O O . ALA B 1 200 ? 19.938 24.859 -9.57 1 95.56 200 ALA B O 1
ATOM 3903 N N . ALA B 1 201 ? 20.938 24.875 -11.5 1 96.88 201 ALA B N 1
ATOM 3904 C CA . ALA B 1 201 ? 19.859 25.641 -12.117 1 96.88 201 ALA B CA 1
ATOM 3905 C C . ALA B 1 201 ? 18.547 24.859 -12.109 1 96.88 201 ALA B C 1
ATOM 3907 O O . ALA B 1 201 ? 17.484 25.438 -11.859 1 96.88 201 ALA B O 1
ATOM 3908 N N . GLU B 1 202 ? 18.625 23.594 -12.406 1 97.12 202 GLU B N 1
ATOM 3909 C CA . GLU B 1 202 ? 17.438 22.734 -12.406 1 97.12 202 GLU B CA 1
ATOM 3910 C C . GLU B 1 202 ? 16.906 22.516 -10.992 1 97.12 202 GLU B C 1
ATOM 3912 O O . GLU B 1 202 ? 15.703 22.438 -10.789 1 97.12 202 GLU B O 1
ATOM 3917 N N . ARG B 1 203 ? 17.828 22.375 -10.125 1 96.94 203 ARG B N 1
ATOM 3918 C CA . ARG B 1 203 ? 17.484 22.234 -8.711 1 96.94 203 ARG B CA 1
ATOM 3919 C C . ARG B 1 203 ? 16.703 23.453 -8.219 1 96.94 203 ARG B C 1
ATOM 3921 O O . ARG B 1 203 ? 15.625 23.297 -7.625 1 96.94 203 ARG B O 1
ATOM 3928 N N . ASP B 1 204 ? 17.203 24.625 -8.477 1 96.12 204 ASP B N 1
ATOM 3929 C CA . ASP B 1 204 ? 16.547 25.844 -8.039 1 96.12 204 ASP B CA 1
ATOM 3930 C C . ASP B 1 204 ? 15.18 26 -8.695 1 96.12 204 ASP B C 1
ATOM 3932 O O . ASP B 1 204 ? 14.219 26.438 -8.047 1 96.12 204 ASP B O 1
ATOM 3936 N N . ALA B 1 205 ? 15.102 25.656 -9.945 1 97.81 205 ALA B N 1
ATOM 3937 C CA . ALA B 1 205 ? 13.828 25.75 -10.656 1 97.81 205 ALA B CA 1
ATOM 3938 C C . ALA B 1 205 ? 12.797 24.797 -10.047 1 97.81 205 ALA B C 1
ATOM 3940 O O . ALA B 1 205 ? 11.625 25.156 -9.922 1 97.81 205 ALA B O 1
ATOM 3941 N N . LEU B 1 206 ? 13.227 23.609 -9.703 1 97.81 206 LEU B N 1
ATOM 3942 C CA . LEU B 1 206 ? 12.312 22.656 -9.086 1 97.81 206 LEU B CA 1
ATOM 3943 C C . LEU B 1 206 ? 11.852 23.141 -7.715 1 97.81 206 LEU B C 1
ATOM 3945 O O . LEU B 1 206 ? 10.672 23.031 -7.375 1 97.81 206 LEU B O 1
ATOM 3949 N N . ILE B 1 207 ? 12.766 23.641 -6.969 1 97.25 207 ILE B N 1
ATOM 3950 C CA . ILE B 1 207 ? 12.445 24.172 -5.645 1 97.25 207 ILE B CA 1
ATOM 3951 C C . ILE B 1 207 ? 11.391 25.266 -5.77 1 97.25 207 ILE B C 1
ATOM 3953 O O . ILE B 1 207 ? 10.398 25.266 -5.035 1 97.25 207 ILE B O 1
ATOM 3957 N N . ASP B 1 208 ? 11.609 26.156 -6.691 1 96.75 208 ASP B N 1
ATOM 3958 C CA . ASP B 1 208 ? 10.656 27.25 -6.895 1 96.75 208 ASP B CA 1
ATOM 3959 C C . ASP B 1 208 ? 9.281 26.703 -7.277 1 96.75 208 ASP B C 1
ATOM 3961 O O . ASP B 1 208 ? 8.258 27.219 -6.805 1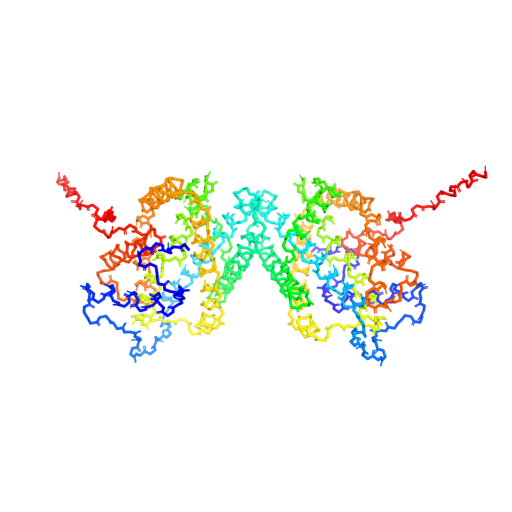 96.75 208 ASP B O 1
ATOM 3965 N N . ARG B 1 209 ? 9.242 25.75 -8.109 1 97.81 209 ARG B N 1
ATOM 3966 C CA . ARG B 1 209 ? 7.977 25.156 -8.539 1 97.81 209 ARG B CA 1
ATOM 3967 C C . ARG B 1 209 ? 7.266 24.469 -7.379 1 97.81 209 ARG B C 1
ATOM 3969 O O . ARG B 1 209 ? 6.039 24.547 -7.27 1 97.81 209 ARG B O 1
ATOM 3976 N N . VAL B 1 210 ? 8.023 23.828 -6.512 1 97.56 210 VAL B N 1
ATOM 3977 C CA . VAL B 1 210 ? 7.414 23.125 -5.383 1 97.56 210 VAL B CA 1
ATOM 3978 C C . VAL B 1 210 ? 6.863 24.141 -4.387 1 97.56 210 VAL B C 1
ATOM 3980 O O . VAL B 1 210 ? 5.785 23.938 -3.82 1 97.56 210 VAL B O 1
ATOM 3983 N N . ILE B 1 211 ? 7.605 25.188 -4.145 1 96.62 211 ILE B N 1
ATOM 3984 C CA . ILE B 1 211 ? 7.141 26.234 -3.238 1 96.62 211 ILE B CA 1
ATOM 3985 C C . ILE B 1 211 ? 5.852 26.844 -3.781 1 96.62 211 ILE B C 1
ATOM 3987 O O . ILE B 1 211 ? 4.895 27.062 -3.033 1 96.62 211 ILE B O 1
ATOM 3991 N N . ALA B 1 212 ? 5.832 27.125 -5.086 1 96.12 212 ALA B N 1
ATOM 3992 C CA . ALA B 1 212 ? 4.633 27.672 -5.707 1 96.12 212 ALA B CA 1
ATOM 3993 C C . ALA B 1 212 ? 3.455 26.719 -5.578 1 96.12 212 ALA B C 1
ATOM 3995 O O . ALA B 1 212 ? 2.328 27.141 -5.305 1 96.12 212 ALA B O 1
ATOM 3996 N N . ALA B 1 213 ? 3.678 25.469 -5.789 1 97.06 213 ALA B N 1
ATOM 3997 C CA . ALA B 1 213 ? 2.633 24.469 -5.652 1 97.06 213 ALA B CA 1
ATOM 3998 C C . ALA B 1 213 ? 2.145 24.375 -4.211 1 97.06 213 ALA B C 1
ATOM 4000 O O . ALA B 1 213 ? 0.951 24.188 -3.963 1 97.06 213 ALA B O 1
ATOM 4001 N N . ASP B 1 214 ? 3.096 24.438 -3.273 1 96.56 214 ASP B N 1
ATOM 4002 C CA . ASP B 1 214 ? 2.744 24.422 -1.856 1 96.56 214 ASP B CA 1
ATOM 4003 C C . ASP B 1 214 ? 1.837 25.594 -1.497 1 96.56 214 ASP B C 1
ATOM 4005 O O . ASP B 1 214 ? 0.871 25.438 -0.748 1 96.56 214 ASP B O 1
ATOM 4009 N N . GLU B 1 215 ? 2.146 26.703 -2.008 1 94.75 215 GLU B N 1
ATOM 4010 C CA . GLU B 1 215 ? 1.33 27.891 -1.77 1 94.75 215 GLU B CA 1
ATOM 4011 C C . GLU B 1 215 ? -0.066 27.734 -2.365 1 94.75 215 GLU B C 1
ATOM 4013 O O . GLU B 1 215 ? -1.061 28.109 -1.738 1 94.75 215 GLU B O 1
ATOM 4018 N N . GLU B 1 216 ? -0.091 27.25 -3.531 1 95.31 216 GLU B N 1
ATOM 4019 C CA . GLU B 1 216 ? -1.384 27 -4.156 1 95.31 216 GLU B CA 1
ATOM 4020 C C . GLU B 1 216 ? -2.201 26 -3.344 1 95.31 216 GLU B C 1
ATOM 4022 O O . GLU B 1 216 ? -3.4 26.188 -3.137 1 95.31 216 GLU B O 1
ATOM 4027 N N . THR B 1 217 ? -1.555 24.953 -2.893 1 96.25 217 THR B N 1
ATOM 4028 C CA . THR B 1 217 ? -2.219 23.938 -2.086 1 96.25 217 THR B CA 1
ATOM 4029 C C . THR B 1 217 ? -2.734 24.531 -0.779 1 96.25 217 THR B C 1
ATOM 4031 O O . THR B 1 217 ? -3.861 24.25 -0.364 1 96.25 217 THR B O 1
ATOM 4034 N N . GLN B 1 218 ? -1.914 25.312 -0.178 1 95.06 218 GLN B N 1
ATOM 4035 C CA . GLN B 1 218 ? -2.299 25.969 1.069 1 95.06 218 GLN B CA 1
ATOM 4036 C C . GLN B 1 218 ? -3.533 26.844 0.876 1 95.06 218 GLN B C 1
ATOM 4038 O O . GLN B 1 218 ? -4.449 26.828 1.701 1 95.06 218 GLN B O 1
ATOM 4043 N N . ALA B 1 219 ? -3.512 27.562 -0.159 1 93.69 219 ALA B N 1
ATOM 4044 C CA . ALA B 1 219 ? -4.648 28.438 -0.438 1 93.69 219 ALA B CA 1
ATOM 4045 C C . ALA B 1 219 ? -5.938 27.625 -0.583 1 93.69 219 ALA B C 1
ATOM 4047 O O . ALA B 1 219 ? -6.992 28.031 -0.086 1 93.69 219 ALA B O 1
ATOM 4048 N N . ARG B 1 220 ? -5.859 26.531 -1.165 1 94.31 220 ARG B N 1
ATOM 4049 C CA . ARG B 1 220 ? -7.027 25.688 -1.399 1 94.31 220 ARG B CA 1
ATOM 4050 C C . ARG B 1 220 ? -7.473 25 -0.114 1 94.31 220 ARG B C 1
ATOM 4052 O O . ARG B 1 220 ? -8.664 24.75 0.079 1 94.31 220 ARG B O 1
ATOM 4059 N N . LEU B 1 221 ? -6.504 24.75 0.755 1 95.38 221 LEU B N 1
ATOM 4060 C CA . LEU B 1 221 ? -6.785 23.938 1.932 1 95.38 221 LEU B CA 1
ATOM 4061 C C . LEU B 1 221 ? -7.094 24.812 3.141 1 95.38 221 LEU B C 1
ATOM 4063 O O . LEU B 1 221 ? -7.523 24.312 4.184 1 95.38 221 LEU B O 1
ATOM 4067 N N . ASP B 1 222 ? -6.965 26.078 3.029 1 93 222 ASP B N 1
ATOM 4068 C CA . ASP B 1 222 ? -6.988 26.953 4.191 1 93 222 ASP B CA 1
ATOM 4069 C C . ASP B 1 222 ? -8.281 26.781 4.984 1 93 222 ASP B C 1
ATOM 4071 O O . ASP B 1 222 ? -8.25 26.531 6.191 1 93 222 ASP B O 1
ATOM 4075 N N . GLY B 1 223 ? -9.422 26.969 4.277 1 93.06 223 GLY B N 1
ATOM 4076 C CA . GLY B 1 223 ? -10.695 26.797 4.957 1 93.06 223 GLY B CA 1
ATOM 4077 C C . GLY B 1 223 ? -10.859 25.438 5.586 1 93.06 223 GLY B C 1
ATOM 4078 O O . GLY B 1 223 ? -11.32 25.312 6.723 1 93.06 223 GLY B O 1
ATOM 4079 N N . TYR B 1 224 ? -10.477 24.453 4.883 1 94.88 224 TYR B N 1
ATOM 4080 C CA . TYR B 1 224 ? -10.562 23.078 5.355 1 94.88 224 TYR B CA 1
ATOM 4081 C C . TYR B 1 224 ? -9.695 22.875 6.598 1 94.88 224 TYR B C 1
ATOM 4083 O O . TYR B 1 224 ? -10.117 22.203 7.551 1 94.88 224 TYR B O 1
ATOM 4091 N N . LEU B 1 225 ? -8.5 23.406 6.605 1 93.88 225 LEU B N 1
ATOM 4092 C CA . LEU B 1 225 ? -7.59 23.266 7.734 1 93.88 225 LEU B CA 1
ATOM 4093 C C . LEU B 1 225 ? -8.172 23.922 8.984 1 93.88 225 LEU B C 1
ATOM 4095 O O . LEU B 1 225 ? -8.07 23.375 10.086 1 93.88 225 LEU B O 1
ATOM 4099 N N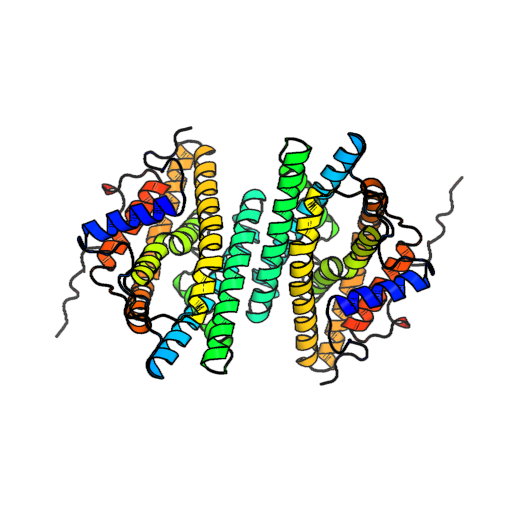 . HIS B 1 226 ? -8.742 25.047 8.789 1 94.19 226 HIS B N 1
ATOM 4100 C CA . HIS B 1 226 ? -9.391 25.703 9.914 1 94.19 226 HIS B CA 1
ATOM 4101 C C . HIS B 1 226 ? -10.492 24.828 10.5 1 94.19 226 HIS B C 1
ATOM 4103 O O . HIS B 1 226 ? -10.602 24.688 11.719 1 94.19 226 HIS B O 1
ATOM 4109 N N . ASP B 1 227 ? -11.25 24.297 9.641 1 95.69 227 ASP B N 1
ATOM 4110 C CA . ASP B 1 227 ? -12.328 23.422 10.078 1 95.69 227 ASP B CA 1
ATOM 4111 C C . ASP B 1 227 ? -11.773 22.188 10.805 1 95.69 227 ASP B C 1
ATOM 4113 O O . ASP B 1 227 ? -12.359 21.719 11.781 1 95.69 227 ASP B O 1
ATOM 4117 N N . GLU B 1 228 ? -10.688 21.703 10.344 1 96.06 228 GLU B N 1
ATOM 4118 C CA . GLU B 1 228 ? -10.078 20.516 10.938 1 96.06 228 GLU B CA 1
ATOM 4119 C C . GLU B 1 228 ? -9.555 20.812 12.344 1 96.06 228 GLU B C 1
ATOM 4121 O O . GLU B 1 228 ? -9.688 19.984 13.25 1 96.06 228 GLU B O 1
ATOM 4126 N N . TYR B 1 229 ? -8.945 21.938 12.516 1 97 229 TYR B N 1
ATOM 4127 C CA . TYR B 1 229 ? -8.492 22.312 13.844 1 97 229 TYR B CA 1
ATOM 4128 C C . TYR B 1 229 ? -9.664 22.5 14.797 1 97 229 TYR B C 1
ATOM 4130 O O . TYR B 1 229 ? -9.625 22.031 15.938 1 97 229 TYR B O 1
ATOM 4138 N N . ALA B 1 230 ? -10.703 23.188 14.312 1 97.69 230 ALA B N 1
ATOM 4139 C CA . ALA B 1 230 ? -11.898 23.359 15.125 1 97.69 230 ALA B CA 1
ATOM 4140 C C . ALA B 1 230 ? -12.516 22.016 15.508 1 97.69 230 ALA B C 1
ATOM 4142 O O . ALA B 1 230 ? -12.977 21.828 16.641 1 97.69 230 ALA B O 1
ATOM 4143 N N . HIS B 1 231 ? -12.523 21.156 14.562 1 97.44 231 HIS B N 1
ATOM 4144 C CA . HIS B 1 231 ? -13.055 19.828 14.789 1 97.44 231 HIS B CA 1
ATOM 4145 C C . HIS B 1 231 ? -12.227 19.062 15.82 1 97.44 231 HIS B C 1
ATOM 4147 O O . HIS B 1 231 ? -12.781 18.391 16.688 1 97.44 231 HIS B O 1
ATOM 4153 N N . THR B 1 232 ? -10.969 19.172 15.719 1 96.5 232 THR B N 1
ATOM 4154 C CA . THR B 1 232 ? -10.062 18.516 16.656 1 96.5 232 THR B CA 1
ATOM 4155 C C . THR B 1 232 ? -10.281 19.062 18.078 1 96.5 232 THR B C 1
ATOM 4157 O O . THR B 1 232 ? -10.258 18.297 19.031 1 96.5 232 THR B O 1
ATOM 4160 N N . ALA B 1 233 ? -10.445 20.328 18.141 1 97.88 233 ALA B N 1
ATOM 4161 C CA . ALA B 1 233 ? -10.766 20.922 19.438 1 97.88 233 ALA B CA 1
ATOM 4162 C C . ALA B 1 233 ? -12.086 20.391 19.984 1 97.88 233 ALA B C 1
ATOM 4164 O O . ALA B 1 233 ? -12.195 20.078 21.172 1 97.88 233 ALA B O 1
ATOM 4165 N N . HIS B 1 234 ? -13.008 20.297 19.125 1 97.75 234 HIS B N 1
ATOM 4166 C CA . HIS B 1 234 ? -14.336 19.844 19.531 1 97.75 234 HIS B CA 1
ATOM 4167 C C . HIS B 1 234 ? -14.312 18.375 19.953 1 97.75 234 HIS B C 1
ATOM 4169 O O . HIS B 1 234 ? -14.867 18.016 21 1 97.75 234 HIS B O 1
ATOM 4175 N N . VAL B 1 235 ? -13.664 17.516 19.219 1 97.88 235 VAL B N 1
ATOM 4176 C CA . VAL B 1 235 ? -13.688 16.078 19.422 1 97.88 235 VAL B CA 1
ATOM 4177 C C . VAL B 1 235 ? -12.797 15.703 20.609 1 97.88 235 VAL B C 1
ATOM 4179 O O . VAL B 1 235 ? -13.188 14.891 21.453 1 97.88 235 VAL B O 1
ATOM 4182 N N . PHE B 1 236 ? -11.633 16.328 20.719 1 97.19 236 PHE B N 1
ATOM 4183 C CA . PHE B 1 236 ? -10.625 15.836 21.641 1 97.19 236 PHE B CA 1
ATOM 4184 C C . PHE B 1 236 ? -10.367 16.844 22.766 1 97.19 236 PHE B C 1
ATOM 4186 O O . PHE B 1 236 ? -9.586 16.578 23.672 1 97.19 236 PHE B O 1
ATOM 4193 N N . GLY B 1 237 ? -11.023 17.938 22.703 1 97.31 237 GLY B N 1
ATOM 4194 C CA . GLY B 1 237 ? -10.758 18.984 23.688 1 97.31 237 GLY B CA 1
ATOM 4195 C C . GLY B 1 237 ? -9.367 19.562 23.578 1 97.31 237 GLY B C 1
ATOM 4196 O O . GLY B 1 237 ? -8.781 19.953 24.594 1 97.31 237 GLY B O 1
ATOM 4197 N N . ALA B 1 238 ? -8.805 19.547 22.391 1 97.25 238 ALA B N 1
ATOM 4198 C CA . ALA B 1 238 ? -7.457 20.062 22.172 1 97.25 238 ALA B CA 1
ATOM 4199 C C . ALA B 1 238 ? -7.434 21.594 22.281 1 97.25 238 ALA B C 1
ATOM 4201 O O . ALA B 1 238 ? -8.391 22.266 21.906 1 97.25 238 ALA B O 1
ATOM 4202 N N . ASP B 1 239 ? -6.363 22.047 22.844 1 97.31 239 ASP B N 1
ATOM 4203 C CA . ASP B 1 239 ? -6.156 23.5 22.938 1 97.31 239 ASP B CA 1
ATOM 4204 C C . ASP B 1 239 ? -5.586 24.047 21.641 1 97.31 239 ASP B C 1
ATOM 4206 O O . ASP B 1 239 ? -4.379 23.969 21.391 1 97.31 239 ASP B O 1
ATOM 4210 N N . ILE B 1 240 ? -6.449 24.734 20.891 1 96.75 240 ILE B N 1
ATOM 4211 C CA . ILE B 1 240 ? -6.004 25.203 19.594 1 96.75 240 ILE B CA 1
ATOM 4212 C C . ILE B 1 240 ? -5.73 26.703 19.641 1 96.75 240 ILE B C 1
ATOM 4214 O O . ILE B 1 240 ? -5.82 27.391 18.609 1 96.75 240 ILE B O 1
ATOM 4218 N N . ALA B 1 241 ? -5.477 27.172 20.812 1 95.62 241 ALA B N 1
ATOM 4219 C CA . ALA B 1 241 ? -5.047 28.562 20.906 1 95.62 241 ALA B CA 1
ATOM 4220 C C . ALA B 1 241 ? -3.816 28.812 20.047 1 95.62 241 ALA B C 1
ATOM 4222 O O . ALA B 1 241 ? -2.875 28.016 20.031 1 95.62 241 ALA B O 1
ATOM 4223 N N . GLU B 1 242 ? -3.795 29.859 19.25 1 96.06 242 GLU B N 1
ATOM 4224 C CA . GLU B 1 242 ? -2.703 30.344 18.406 1 96.06 242 GLU B CA 1
ATOM 4225 C C . GLU B 1 242 ? -2.338 29.328 17.344 1 96.06 242 GLU B C 1
ATOM 4227 O O . GLU B 1 242 ? -1.214 29.328 16.828 1 96.06 242 GLU B O 1
ATOM 4232 N N . TYR B 1 243 ? -3.238 28.375 17.016 1 96.94 243 TYR B N 1
ATOM 4233 C CA . TYR B 1 243 ? -2.859 27.312 16.094 1 96.94 243 TYR B CA 1
ATOM 4234 C C . TYR B 1 243 ? -2.467 27.875 14.742 1 96.94 243 TYR B C 1
ATOM 4236 O O . TYR B 1 243 ? -1.584 27.344 14.07 1 96.94 243 TYR B O 1
ATOM 4244 N N . ARG B 1 244 ? -3.131 28.953 14.328 1 95.12 244 ARG B N 1
ATOM 4245 C CA . ARG B 1 244 ? -2.857 29.516 13.008 1 95.12 244 ARG B CA 1
ATOM 4246 C C . ARG B 1 244 ? -1.417 30.016 12.906 1 95.12 244 ARG B C 1
ATOM 4248 O O . ARG B 1 244 ? -0.728 29.75 11.922 1 95.12 244 ARG B O 1
ATOM 4255 N N . ALA B 1 245 ? -1.046 30.766 13.938 1 95.31 245 ALA B N 1
ATOM 4256 C CA . ALA B 1 245 ? 0.323 31.266 13.961 1 95.31 245 ALA B CA 1
ATOM 4257 C C . ALA B 1 245 ? 1.33 30.125 14.039 1 95.31 245 ALA B C 1
ATOM 4259 O O . ALA B 1 245 ? 2.367 30.156 13.375 1 95.31 245 ALA B O 1
ATOM 4260 N N . ILE B 1 246 ? 1.029 29.125 14.859 1 97.19 246 ILE B N 1
ATOM 4261 C CA . ILE B 1 246 ? 1.899 27.969 15.023 1 97.19 246 ILE B CA 1
ATOM 4262 C C . ILE B 1 246 ? 2.01 27.219 13.695 1 97.19 246 ILE B C 1
ATOM 4264 O O . ILE B 1 246 ? 3.111 26.875 13.258 1 97.19 246 ILE B O 1
ATOM 4268 N N . TYR B 1 247 ? 0.878 26.969 13.07 1 96.75 247 TYR B N 1
ATOM 4269 C CA . TYR B 1 247 ? 0.842 26.234 11.812 1 96.75 247 TYR B CA 1
ATOM 4270 C C . TYR B 1 247 ? 1.621 26.969 10.727 1 96.75 247 TYR B C 1
ATOM 4272 O O . TYR B 1 247 ? 2.389 26.359 9.977 1 96.75 247 TYR B O 1
ATOM 4280 N N . ASP B 1 248 ? 1.435 28.25 10.586 1 95.12 248 ASP B N 1
ATOM 4281 C CA . ASP B 1 248 ? 2.121 29.047 9.57 1 95.12 248 ASP B CA 1
ATOM 4282 C C . ASP B 1 248 ? 3.635 29 9.766 1 95.12 248 ASP B C 1
ATOM 4284 O O . ASP B 1 248 ? 4.383 28.797 8.812 1 95.12 248 ASP B O 1
ATOM 4288 N N . ASP B 1 249 ? 3.996 29.234 10.977 1 96.31 249 ASP B N 1
ATOM 4289 C CA . ASP B 1 249 ? 5.422 29.203 11.281 1 96.31 249 ASP B CA 1
ATOM 4290 C C . ASP B 1 249 ? 5.992 27.797 11.062 1 96.31 249 ASP B C 1
ATOM 4292 O O . ASP B 1 249 ? 7.109 27.641 10.562 1 96.31 249 ASP B O 1
ATOM 4296 N N . TRP B 1 250 ? 5.246 26.781 11.461 1 97.38 250 TRP B N 1
ATOM 4297 C CA . TRP B 1 250 ? 5.641 25.391 11.234 1 97.38 250 TRP B CA 1
ATOM 4298 C C . TRP B 1 250 ? 5.84 25.109 9.75 1 97.38 250 TRP B C 1
ATOM 4300 O O . TRP B 1 250 ? 6.879 24.578 9.344 1 97.38 250 TRP B O 1
ATOM 4310 N N . ARG B 1 251 ? 4.898 25.469 8.961 1 96.75 251 ARG B N 1
ATOM 4311 C CA . ARG B 1 251 ? 4.969 25.266 7.516 1 96.75 251 ARG B CA 1
ATOM 4312 C C . ARG B 1 251 ? 6.195 25.953 6.926 1 96.75 251 ARG B C 1
ATOM 4314 O O . ARG B 1 251 ? 6.914 25.359 6.113 1 96.75 251 ARG B O 1
ATOM 4321 N N . ARG B 1 252 ? 6.457 27.141 7.324 1 95.62 252 ARG B N 1
ATOM 4322 C CA . ARG B 1 252 ? 7.605 27.891 6.816 1 95.62 252 ARG B CA 1
ATOM 4323 C C . ARG B 1 252 ? 8.914 27.219 7.238 1 95.62 252 ARG B C 1
ATOM 4325 O O . ARG B 1 252 ? 9.859 27.141 6.449 1 95.62 252 ARG B O 1
ATOM 4332 N N . GLU B 1 253 ? 8.961 26.797 8.5 1 95.81 253 GLU B N 1
ATOM 4333 C CA . GLU B 1 253 ? 10.148 26.109 8.992 1 95.81 253 GLU B CA 1
ATOM 4334 C C . GLU B 1 253 ? 10.414 24.844 8.188 1 95.81 253 GLU B C 1
ATOM 4336 O O . GLU B 1 253 ? 11.562 24.562 7.812 1 95.81 253 GLU B O 1
ATOM 4341 N N . ILE B 1 254 ? 9.398 24.094 7.945 1 96.69 254 ILE B N 1
ATOM 4342 C CA . ILE B 1 254 ? 9.516 22.844 7.207 1 96.69 254 ILE B CA 1
ATOM 4343 C C . ILE B 1 254 ? 9.969 23.125 5.777 1 96.69 254 ILE B C 1
ATOM 4345 O O . ILE B 1 254 ? 10.875 22.469 5.262 1 96.69 254 ILE B O 1
ATOM 4349 N N . LEU B 1 255 ? 9.352 24.078 5.133 1 96.31 255 LEU B N 1
ATOM 4350 C CA . LEU B 1 255 ? 9.734 24.438 3.771 1 96.31 255 LEU B CA 1
ATOM 4351 C C . LEU B 1 255 ? 11.195 24.875 3.715 1 96.31 255 LEU B C 1
ATOM 4353 O O . LEU B 1 255 ? 11.914 24.516 2.789 1 96.31 255 LEU B O 1
ATOM 4357 N N . SER B 1 256 ? 11.531 25.641 4.684 1 95.5 256 SER B N 1
ATOM 4358 C CA . SER B 1 256 ? 12.906 26.125 4.723 1 95.5 256 SER B CA 1
ATOM 4359 C C . SER B 1 256 ? 13.891 24.953 4.816 1 95.5 256 SER B C 1
ATOM 4361 O O . SER B 1 256 ? 14.891 24.922 4.098 1 95.5 256 SER B O 1
ATOM 4363 N N . ARG B 1 257 ? 13.602 24.047 5.691 1 95.19 257 ARG B N 1
ATOM 4364 C CA . ARG B 1 257 ? 14.484 22.906 5.879 1 95.19 257 ARG B CA 1
ATOM 4365 C C . ARG B 1 257 ? 14.516 22.031 4.633 1 95.19 257 ARG B C 1
ATOM 4367 O O . ARG B 1 257 ? 15.555 21.453 4.297 1 95.19 257 ARG B O 1
ATOM 4374 N N . LEU B 1 258 ? 13.414 21.922 3.92 1 96.62 258 LEU B N 1
ATOM 4375 C CA . LEU B 1 258 ? 13.305 21.062 2.752 1 96.62 258 LEU B CA 1
ATOM 4376 C C . LEU B 1 258 ? 13.953 21.719 1.533 1 96.62 258 LEU B C 1
ATOM 4378 O O . LEU B 1 258 ? 14.469 21.016 0.654 1 96.62 258 LEU B O 1
ATOM 4382 N N . THR B 1 259 ? 13.992 23.062 1.458 1 95.69 259 THR B N 1
ATOM 4383 C CA . THR B 1 259 ? 14.344 23.719 0.201 1 95.69 259 THR B CA 1
ATOM 4384 C C . THR B 1 259 ? 15.641 24.5 0.344 1 95.69 259 THR B C 1
ATOM 4386 O O . THR B 1 259 ? 16.25 24.891 -0.655 1 95.69 259 THR B O 1
ATOM 4389 N N . GLY B 1 260 ? 15.992 24.828 1.561 1 93.25 260 GLY B N 1
ATOM 4390 C CA . GLY B 1 260 ? 17.172 25.656 1.793 1 93.25 260 GLY B CA 1
ATOM 4391 C C . GLY B 1 260 ? 16.875 27.141 1.658 1 93.25 260 GLY B C 1
ATOM 4392 O O . GLY B 1 260 ? 17.766 27.969 1.871 1 93.25 260 GLY B O 1
ATOM 4393 N N . ARG B 1 261 ? 15.688 27.469 1.39 1 94.31 261 ARG B N 1
ATOM 4394 C CA . ARG B 1 261 ? 15.328 28.891 1.314 1 94.31 261 ARG B CA 1
ATOM 4395 C C . ARG B 1 261 ? 15.219 29.5 2.707 1 94.31 261 ARG B C 1
ATOM 4397 O O . ARG B 1 261 ? 14.703 28.859 3.633 1 94.31 261 ARG B O 1
ATOM 4404 N N . PRO B 1 262 ? 15.719 30.703 2.805 1 93.44 262 PRO B N 1
ATOM 4405 C CA . PRO B 1 262 ? 15.609 31.359 4.113 1 93.44 262 PRO B CA 1
ATOM 4406 C C . PRO B 1 262 ? 14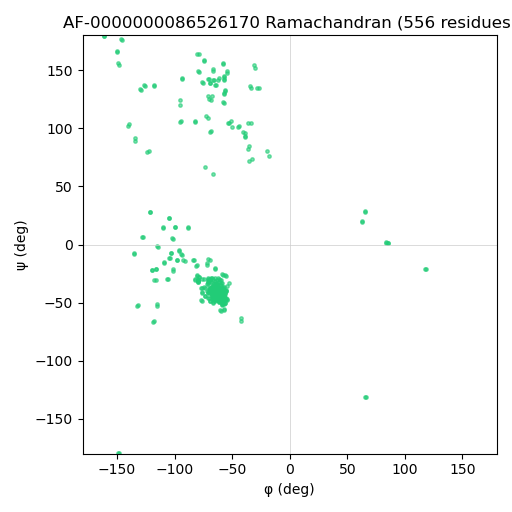.156 31.672 4.496 1 93.44 262 PRO B C 1
ATOM 4408 O O . PRO B 1 262 ? 13.336 31.953 3.621 1 93.44 262 PRO B O 1
ATOM 4411 N N . LEU B 1 263 ? 13.906 31.656 5.766 1 91.5 263 LEU B N 1
ATOM 4412 C CA . LEU B 1 263 ? 12.562 31.844 6.301 1 91.5 263 LEU B CA 1
ATOM 4413 C C . LEU B 1 263 ? 11.945 33.156 5.793 1 91.5 263 LEU B C 1
ATOM 4415 O O . LEU B 1 263 ? 10.75 33.188 5.492 1 91.5 263 LEU B O 1
ATOM 4419 N N . ASP B 1 264 ? 12.734 34.156 5.715 1 87.69 264 ASP B N 1
ATOM 4420 C CA . ASP B 1 264 ? 12.227 35.5 5.344 1 87.69 264 ASP B CA 1
ATOM 4421 C C . ASP B 1 264 ? 11.828 35.531 3.869 1 87.69 264 ASP B C 1
ATOM 4423 O O . ASP B 1 264 ? 11.117 36.438 3.438 1 87.69 264 ASP B O 1
ATOM 4427 N N . ALA B 1 265 ? 12.195 34.562 3.129 1 85.75 265 ALA B N 1
ATOM 4428 C CA . ALA B 1 265 ? 11.844 34.5 1.713 1 85.75 265 ALA B CA 1
ATOM 4429 C C . ALA B 1 265 ? 10.547 33.719 1.511 1 85.75 265 ALA B C 1
ATOM 4431 O O . ALA B 1 265 ? 9.992 33.688 0.408 1 85.75 265 ALA B O 1
ATOM 4432 N N . LEU B 1 266 ? 10.148 33.031 2.541 1 88.12 266 LEU B N 1
ATOM 4433 C CA . LEU B 1 266 ? 8.953 32.188 2.453 1 88.12 266 LEU B CA 1
ATOM 4434 C C . LEU B 1 266 ? 7.727 32.938 2.963 1 88.12 266 LEU B C 1
ATOM 4436 O O . LEU B 1 266 ? 7.77 33.562 4.031 1 88.12 266 LEU B O 1
ATOM 4440 N N . VAL B 1 267 ? 6.73 33.125 2.127 1 75.88 267 VAL B N 1
ATOM 4441 C CA . VAL B 1 267 ? 5.551 33.938 2.375 1 75.88 267 VAL B CA 1
ATOM 4442 C C . VAL B 1 267 ? 4.699 33.312 3.469 1 75.88 267 VAL B C 1
ATOM 4444 O O . VAL B 1 267 ? 4.457 32.094 3.447 1 75.88 267 VAL B O 1
ATOM 4447 N N . PRO B 1 268 ? 4.398 34.156 4.438 1 66.88 268 PRO B N 1
ATOM 4448 C CA . PRO B 1 268 ? 3.471 33.656 5.445 1 66.88 268 PRO B CA 1
ATOM 4449 C C . PRO B 1 268 ? 2.082 33.344 4.879 1 66.88 268 PRO B C 1
ATOM 4451 O O . PRO B 1 268 ? 1.714 33.906 3.834 1 66.88 268 PRO B O 1
ATOM 4454 N N . LEU B 1 269 ? 1.434 32.219 5.246 1 60.31 269 LEU B N 1
ATOM 4455 C CA . LEU B 1 269 ? 0.063 31.922 4.863 1 60.31 269 LEU B CA 1
ATOM 4456 C C . LEU B 1 269 ? -0.833 33.156 4.984 1 60.31 269 LEU B C 1
ATOM 4458 O O . LEU B 1 269 ? -1.716 33.344 4.152 1 60.31 269 LEU B O 1
ATOM 4462 N N . SER B 1 270 ? -1.114 33.75 6.27 1 48.31 270 SER B N 1
ATOM 4463 C CA . SER B 1 270 ? -2.09 34.781 6.625 1 48.31 270 SER B CA 1
ATOM 4464 C C . SER B 1 270 ? -1.74 36.125 5.984 1 48.31 270 SER B C 1
ATOM 4466 O O . SER B 1 270 ? -0.771 36.781 6.383 1 48.31 270 SER B O 1
ATOM 4468 N N . GLY B 1 271 ? -1.726 36.094 4.684 1 46.78 271 GLY B N 1
ATOM 4469 C CA . GLY B 1 271 ? -1.761 37.531 4.332 1 46.78 271 GLY B CA 1
ATOM 4470 C C . GLY B 1 271 ? -2.518 38.375 5.336 1 46.78 271 GLY B C 1
ATOM 4471 O O . GLY B 1 271 ? -3.248 37.844 6.176 1 46.78 271 GLY B O 1
ATOM 4472 N N . GLU B 1 272 ? -2.225 39.656 5.461 1 39.25 272 GLU B N 1
ATOM 4473 C CA . GLU B 1 272 ? -3.031 40.594 6.262 1 39.25 272 GLU B CA 1
ATOM 4474 C C . GLU B 1 272 ? -4.516 40.25 6.16 1 39.25 272 GLU B C 1
ATOM 4476 O O . GLU B 1 272 ? -5.016 39.938 5.074 1 39.25 272 GLU B O 1
ATOM 4481 N N . ALA B 1 273 ? -5.25 39.656 7.102 1 36.72 273 ALA B N 1
ATOM 4482 C CA . ALA B 1 273 ? -6.703 39.781 7.152 1 36.72 273 ALA B CA 1
ATOM 4483 C C . ALA B 1 273 ? -7.18 40.969 6.328 1 36.72 273 ALA B C 1
ATOM 4485 O O . ALA B 1 273 ? -6.859 42.125 6.648 1 36.72 273 ALA B O 1
ATOM 4486 N N . VAL B 1 274 ? -7.215 40.906 5.051 1 34.19 274 VAL B N 1
ATOM 4487 C CA . VAL B 1 274 ? -8.008 42 4.492 1 34.19 274 VAL B CA 1
ATOM 4488 C C . VAL B 1 274 ? -9.297 42.156 5.289 1 34.19 274 VAL B C 1
ATOM 4490 O O . VAL B 1 274 ? -10.078 41.188 5.41 1 34.19 274 VAL B O 1
ATOM 4493 N N . ALA B 1 275 ? -9.422 43.125 6.219 1 31.81 275 ALA B N 1
ATOM 4494 C CA . ALA B 1 275 ? -10.609 43.594 6.922 1 31.81 275 ALA B CA 1
ATOM 4495 C C . ALA B 1 275 ? -11.836 43.562 6.016 1 31.81 275 ALA B C 1
ATOM 4497 O O . ALA B 1 275 ? -11.914 44.281 5.031 1 31.81 275 ALA B O 1
ATOM 4498 N N . GLN B 1 276 ? -12.398 42.5 5.66 1 31.06 276 GLN B N 1
ATOM 4499 C CA . GLN B 1 276 ? -13.734 42.594 5.074 1 31.06 276 GLN B CA 1
ATOM 4500 C C . GLN B 1 276 ? -14.586 43.625 5.809 1 31.06 276 GLN B C 1
ATOM 4502 O O . GLN B 1 276 ? -14.766 43.531 7.023 1 31.06 276 GLN B O 1
ATOM 4507 N N . GLU B 1 277 ? -14.688 44.812 5.348 1 28.22 277 GLU B N 1
ATOM 4508 C CA . GLU B 1 277 ? -15.695 45.781 5.742 1 28.22 277 GLU B CA 1
ATOM 4509 C C . GLU B 1 277 ? -17.047 45.125 5.949 1 28.22 277 GLU B C 1
ATOM 4511 O O . GLU B 1 277 ? -17.547 44.438 5.062 1 28.22 277 GLU B O 1
ATOM 4516 N N . ALA B 1 278 ? -17.391 44.719 7.148 1 29.75 278 ALA B N 1
ATOM 4517 C CA . ALA B 1 278 ? -18.797 44.438 7.461 1 29.75 278 ALA B CA 1
ATOM 4518 C C . ALA B 1 278 ? -19.719 45.406 6.723 1 29.75 278 ALA B C 1
ATOM 4520 O O . ALA B 1 278 ? -19.672 46.625 6.941 1 29.75 278 ALA B O 1
ATOM 4521 N N . VAL B 1 279 ? -20.141 45.219 5.461 1 31.3 279 VAL B N 1
ATOM 4522 C CA . VAL B 1 279 ? -21.312 46 5.031 1 31.3 279 VAL B CA 1
ATOM 4523 C C . VAL B 1 279 ? -22.453 45.781 6.027 1 31.3 279 VAL B C 1
ATOM 4525 O O . VAL B 1 279 ? -22.891 44.656 6.254 1 31.3 279 VAL B O 1
ATOM 4528 N N . ALA B 1 280 ? -22.688 46.812 6.898 1 25.16 280 ALA B N 1
ATOM 4529 C CA . ALA B 1 280 ? -23.953 47 7.602 1 25.16 280 ALA B CA 1
ATOM 4530 C C . ALA B 1 280 ? -25.109 47.062 6.617 1 25.16 280 ALA B C 1
ATOM 4532 O O . ALA B 1 280 ? -24.984 47.625 5.527 1 25.16 280 ALA B O 1
#

Organism: NCBI:txid488447

Solvent-accessible surface area (backbone atoms only — not comparable to full-atom values): 29205 Å² total; per-residue (Å²): 132,83,63,43,69,68,39,62,95,63,74,45,67,67,53,53,52,54,50,46,53,56,44,39,31,76,78,33,75,80,61,58,92,51,57,91,58,82,45,39,65,65,86,45,69,66,44,46,50,38,46,36,50,49,28,41,50,50,17,13,54,22,44,42,48,28,47,50,48,21,40,33,42,50,57,81,36,58,88,33,68,71,57,37,40,47,48,23,43,40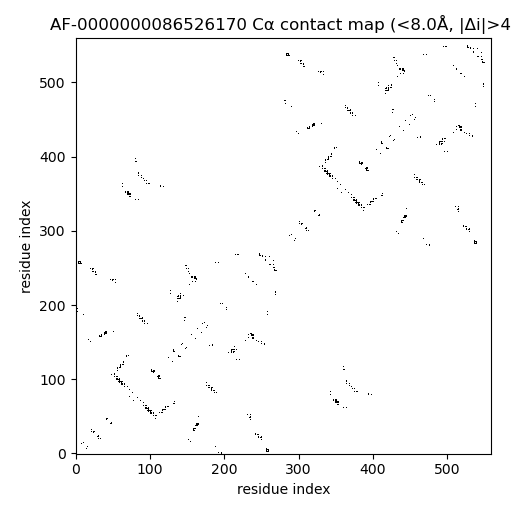,29,14,51,30,17,49,49,16,49,52,23,38,52,50,25,22,72,74,69,73,43,77,48,61,69,61,24,51,54,48,25,53,50,50,45,65,52,59,56,57,42,53,72,69,45,69,35,23,28,49,24,45,46,41,47,72,60,49,49,44,46,51,58,52,49,41,38,66,26,42,24,48,34,39,59,72,84,52,46,57,50,41,65,72,44,49,49,58,53,50,47,51,38,46,38,50,51,51,49,52,51,52,52,50,46,70,73,38,58,68,71,59,31,52,52,48,46,51,46,23,52,52,31,32,51,53,48,46,66,53,39,46,68,58,51,52,50,48,52,52,46,44,26,68,48,20,50,19,62,61,76,65,43,66,62,33,43,38,52,43,43,41,52,51,48,18,34,73,60,34,48,56,62,89,76,51,78,68,76,76,56,78,77,72,77,73,74,76,80,124,131,82,65,44,68,70,40,64,95,63,74,46,67,66,52,52,51,52,51,45,51,56,45,39,31,74,78,34,75,81,62,59,92,52,56,92,58,82,44,38,65,66,87,46,70,67,44,44,51,38,46,35,49,49,27,39,49,49,18,12,54,23,44,40,48,28,48,49,49,21,38,33,41,50,58,81,35,58,87,33,70,70,59,37,40,48,48,22,43,40,27,14,50,29,19,50,48,16,49,53,22,38,51,50,25,22,72,74,70,73,43,77,47,61,70,60,23,52,53,48,24,53,51,50,46,65,51,59,56,57,41,52,74,67,44,70,35,23,28,48,25,44,47,41,46,72,61,50,48,44,45,52,60,52,49,40,37,67,25,43,24,47,34,39,60,72,84,52,47,56,49,38,66,72,44,49,47,57,52,50,47,50,38,46,39,51,53,51,49,52,52,51,52,51,46,68,73,37,57,70,70,58,30,53,52,48,47,51,47,23,52,52,31,33,50,53,49,45,65,53,38,46,69,56,51,52,51,49,52,53,46,42,27,68,47,20,49,20,62,63,77,65,43,66,61,32,44,42,52,43,42,42,51,51,49,19,34,74,61,35,47,57,62,89,76,49,78,70,74,77,56,78,78,73,76,72,73,76,81,125

pLDDT: mean 91.35, std 15.63, range [25.16, 98.88]

Sequence (560 aa):
MTLPIGAPREWNGQFEEALFLDVARRHRPDFPAKLATPPREPHNDDELAAVADYYTKMASHDLFIVQVVAKAIDTLFRDDPHFQLILSRQLGDDGAHAVIGRERVTELTGRDPLQEVDRLVAAHWARIGDIAVRDIAGFLAFEWHYELHILAKLWIQRKTGRIGDSAMREHGENRIRPDEEWHRVQIVQWWFDTLKALPAAERDALIDRVIAADEETQARLDGYLHDEYAHTAHVFGADIAEYRAIYDDWRREILSRLTGRPLDALVPLSGEAVAQEAVAMTLPIGAPREWNGQFEEALFLDVARRHRPDFPAKLATPPREPHNDDELAAVADYYTKMASHDLFIVQVVAKAIDTLFRDDPHFQLILSRQLGDDGAHAVIGRERVTELTGRDPLQEVDRLVAAHWARIGDIAVRDIAGFLAFEWHYELHILAKLWIQRKTGRIGDSAMREHGENRIRPDEEWHRVQIVQWWFDTLKALPAAERDALIDRVIAADEETQARLDGYLHDEYAHTAHVFGADIAEYRAIYDDWRREILSRLTGRPLDALVPLSGEAVAQEAVA

Radius of gyration: 26.35 Å; Cα contacts (8 Å, |Δi|>4): 663; chains: 2; bounding box: 57×87×72 Å

Secondary structure (DSSP, 8-state):
---STT--SS-SHHHHHHHHHHHHHHH-TT--SS-SSPPBPP-SHHHHHHHHHHHHHHHHHHHHHHHHHHHHHHTTTTT-HHHHHHHHHHHHHHHHHHHHHHHHHHHHHSS--HHHHHHHHHHHHHHHTTHHHHSHHHHHHHHHIIIIIHHHHHHHHHHH-SB--HHHHHHIIIIIHHHHHHHHHHHHHHHHHHHHHS-HHHHHHHHHHHHHHHHHHHHHHHHHHHHHHHHHHHHH----TTHHHHHHHHHHHHHHHHH---GGGSPPSS----------/---STT--SS-SHHHHHHHHHHHHHHH-TT--SS-SSPPBPP-SHHHHHHHHHHHHHHHHHHHHHHHHHHHHHHTTTTT-HHHHHHHHHHHHHHHHHHHHHHHHHHHHHSS--HHHHHHHHHHHHHHHTTHHHHSHHHHHHHHHIIIIIHHHHHHHHHHH--B--HHHHHHIIIIIHHHHHHHHHHHHHHHHHHHHHS-HHHHHHHHHHHHHHHHHHHHHHHHHHHHHHHHHHHHH----TTHHHHHHHHHHHHHHHHH---GGGSPPSS----------

Foldseek 3Di:
DDQQDQQDPADFPVVQLVVLVVLVCVQPVPQFSAAPDDAAADDDPVLLVLLLVVLLLLLLLLVLLLVLLVLCCVPACVPPVPVNVLSVLSSVLSNVSSVVSQVVSCVSPVDGCVVVSVVVNVVVCVLLPCQCPVYPLSVVLVLCVSQRLCVLLVSLLRHFFRYDDPVCVVCCVPPNVVSSRVSSSVVLVVLSVVLVVDDPVVSLVSLVSNLVSNLVNCVSCVVVVVVVSVSSCVNGVGDCVPVLSSSQSSSLSVSCNSRSDDSVVRDGNDDPPPPPPPPD/DDQQDQQDPADFPVVQLVVLVVLVCVQPVPQFSAAPDDAAADDDPVLLVLLLVVLLLLLLLLVLLLVLLVLCCVPACVPPVPVNVLSVLSSVLSNVSSVVSQVVSCVSPVDRCVVVSVVVNVVVCVLLPCQCPVYPLSVVLVLCVSQRLCVLLVSLLRHFFRYDDPVCVVCCVPPNVVSSRVSSSVVLVVLSVVLVVDPPVVSLVSLVSNLVSNLVNCVSCVVVVVVVSVSSCVNGVGDCVCVLSSSQSSSLSVSCNSRSDDSVVRDGNDDPPPPPPPPD

Nearest PDB structures (foldseek):
  5k52-assembly4_D  TM=6.584E-01  e=8.885E-01  Limnothrix sp. KNUA012
  5uwz-assembly1_A  TM=5.688E-01  e=4.454E+00  Gloeobacter violaceus PCC 7421
  7vgf-assembly1_B  TM=2.602E-01  e=3.113E+00  Homo sapiens
  5k52-assembly4_D  TM=6.422E-01  e=8.174E-01  Limnothrix sp. KNUA012
  5uwz-assembly1_A  TM=5.760E-01  e=5.429E+00  Gloeobacter violaceus PCC 7421